Protein 4YGB (pdb70)

Secondary structure (DSSP, 8-state):
--EEE-GGG-EESSS-S-TTS-BTTEEEEET-EE-SS-EEEE-SSTT-EEEEEESSPB--SSEEEEEEEEEE-SSSS---EEEEEEE---EEEEEEE----EEEEEE--EEEEEE---BS-SS-EEEEEEEETTEEEEEEE-SS---TT--EEEEEESS----SSBEEEEEEE--SS--EEEEEEEEEEEE-/-HHHHHHHHHTT-TT-SSEEEHHHHHHHH----HHHHHHHHHHHHHHH-TT-SSEEEHHHHH-/--EEE-GGG-EESSS-S-TTS-BTTEEEEET-EE-SS-EEEE-SSTT-EEEEEESSPB--SSEEEEEEEEEE-SSSS---EEEEEEE---EEEEEEE----EEEEEE--EEEEEE---BS-SS-EEEEEEEETTEEEEEEE-SS---TT--EEEEEESS----SSBEEEEEEE--SS--EEEEEEEEEEEE-/-HHHHHHHHHTT-TT-SSEEEHHHHHHHH----HHHHHHHHHHHHHHH-TT-SSEEEHHHHH-

GO terms:
  GO:1903748 negative regulation of protein localization to mitochondrion (P, HMP)
  GO:0007030 Golgi organization (P, IMP)
  GO:0005515 protein binding (F, IPI)
  GO:0005537 D-mannose binding (F, TAS)
  GO:0000139 Golgi membrane (C, TAS)
  GO:0005789 endoplasmic reticulum membrane (C, TAS)
  GO:0016020 membrane (C, TAS)
  GO:0006457 protein folding (P, TAS)
  GO:0006888 endoplasmic reticulum to Golgi vesicle-mediated transport (P, TAS)
  GO:0007596 blood coagulation (P, TAS)
  GO:0033116 endoplasmic reticulum-Golgi intermediate compartment membrane (C, TAS)
  GO:0012507 ER to Golgi transport vesicle membrane (C, TAS)
  GO:0031012 extracellular matrix (C, HDA)
  GO:0005783 endoplasmic reticulum (C, IDA)
  GO:0046872 metal ion binding (F, EXP)
  GO:0033116 endoplasmic reticulum-Golgi intermediate compartment membrane (C, IDA)
  GO:0005793 endoplasmic reticulum-Golgi intermediate compartment (C, IDA)
  GO:0070062 extracellular exosome (C, HDA)
  GO:0016020 membrane (C, HDA)

Sequence (510 aa):
PHRRFEYKYSFKGPHLVQSDGTVPFWAHAGNAIPSSDQIRVAPSLKSQRGSVWTKTKAAFENWEVEVTFRRVTGRGRIGADGLAIWYAEWNGVGIFFDSFNPAIVIIGNQALASCQRDFRNKPYPVRAKITYYQNTLTVMINNGFTPDKNDYEFCAKVENMIIPAQGHFGISAATGGLADDHDVLSFLTFQLTPQELQLHYFKMHDYDGNNLLDGLELSTAITLMSEDELINIIDGVLRDDDKNNDGYIDYAEFAKPHRRFEYKYSFKGPHLVQSDGTVPFWAHAGNAIPSSDQIRVAPSLKSQRGSVWTKTKAAFENWEVEVTFRRVTGRGRIGADGLAIWYAEWNGVGIFFDSFNPAIVIIGNQALASCQRDFRNKPYPVRAKITYYQNTLTVMINNGFTPDKNDYEFCAKVENMIIPAQGHFGISAATGGLADDHDVLSFLTFQLTPQELQLHYFKMHDYDGNNLLDGLELSTAITLMSEDELINIIDGVLRDDDKNNDGYIDYAEFAK

InterPro domains:
  IPR005052 Legume-like lectin [PF03388] (45-268)
  IPR005052 Legume-like lectin [PS51328] (44-267)
  IPR013320 Concanavalin A-like lectin/glucanase domain superfamily [SSF49899] (42-269)
  IPR051136 Intracellular Lectin and Glycoprotein Transporter [PTHR12223] (19-504)

B-factor: mean 30.55, std 10.32, range [17.43, 80.83]

Nearest PDB structures (foldseek):
  4ygb-assembly2_C  TM=1.005E+00  e=4.522E-43  Homo sapiens
  3wht-assembly1_A  TM=9.882E-01  e=3.135E-38  Homo sapiens
  4yge-assembly3_E  TM=9.952E-01  e=5.087E-37  Homo sapiens
  4ygc-assembly1_A  TM=9.920E-01  e=4.560E-37  Homo sapiens
  1gv9-assembly1_A  TM=9.800E-01  e=1.517E-36  Rattus norvegicus

Solvent-accessible surface area: 23705 Å² total; per-residue (Å²): 95,83,94,52,5,14,10,51,19,0,5,32,23,62,97,3,41,45,98,81,33,45,0,14,3,2,24,63,40,67,59,9,82,25,45,59,81,44,0,84,0,0,15,55,108,148,86,21,191,6,24,0,76,0,107,59,95,0,68,21,151,15,5,17,1,21,0,15,0,78,2,65,18,254,28,229,60,1,4,57,7,5,7,3,50,3,12,114,145,68,4,0,0,3,64,2,57,5,133,109,27,18,1,22,1,38,15,98,140,53,41,4,23,2,56,29,62,1,11,67,34,79,87,34,2,30,0,55,0,23,11,70,131,65,31,0,27,0,40,1,7,30,0,130,48,98,75,136,111,64,38,56,6,2,3,47,20,48,107,16,140,21,21,84,100,0,36,2,0,1,34,7,32,9,22,60,75,26,2,27,0,7,0,44,14,0,29,0,6,51,11,110,130,144,143,104,67,85,100,120,2,77,80,42,10,79,78,42,61,86,48,6,2,0,17,5,19,9,35,45,49,103,166,67,65,38,112,88,2,35,102,59,0,31,20,45,14,177,99,13,15,148,82,83,28,1,38,3,45,72,81,17,61,31,163,95,85,95,52,5,13,10,54,22,0,5,32,24,62,98,4,41,46,98,83,36,44,0,14,5,2,23,63,40,67,58,10,84,24,43,59,81,32,0,83,0,0,15,56,106,148,88,20,193,6,24,0,76,0,101,52,98,0,68,23,150,16,4,16,1,22,0,14,0,97,2,65,16,254,32,207,72,1,4,56,7,6,7,4,52,4,12,115,146,68,4,0,0,2,63,2,55,6,136,107,26,18,1,23,0,38,14,96,143,52,40,5,23,2,53,37,63,1,11,68,44,90,89,35,2,32,0,55,1,23,11,70,130,74,30,0,26,0,40,0,7,19,0,129,48,102,74,140,110,59,38,61,7,1,4,47,16,43,115,17,160,22,20,84,100,0,36,2,0,0,36,6,32,9,23,59,84,26,2,27,0,6,0,34,14,0,28,0,6,50,10,110,122,138,143,108,69,88,98,122,2,76,81,43,9,78,77,42,61,87,48,7,1,0,17,5,20,10,35,45,48,105,167,67,66,38,114,89,2,30,100,60,0,34,20,43,13,180,99,15,15,152,84,82,28,1,38,3,43,74,80,19,56,33,168

Foldseek 3Di:
DDKDWDVLQKAAAQQQADPVQHGHQKDKDWQWGDDHQWIQQFAFDAWTKMKMKGPFKDQFPKKKKKWWKAWEDPDPAFDAFKWKWWVLVFGWIFTQGGNVSKTFIDGCDTDFIARADQHPAQAIKMWMWIQDQQKTFIWIDSRPDPPSPDTDGIDMDHNHDGDSITMIMMMGTGHRGGIGIIIRMMIMIHDD/DVVVLVCVQCVLVVVPPQWAALVSVLVVVPVDDPVVSVVVSVVLCVQFVPVNPRIHHSVSSVD/DDKDWDVLQKAAAQQQADPVQHGHQKDKDWQWHDDHQWIQQFAFDAWTKMKMKGPFKDQFPKKKKKWWKAWEDPDPAFDAFKWKWWVLVFGWIFTQGGNVSKTFIDGCDTDFIFRADQHPAQAIKMWMWIQDQQKTFIWIDSRPDPPSPDTDGIDMDHNHDGDSITMIMMMGTGHRGGIGIIIRMMIMIHDD/DVVVLVCVQCVLVVVPPQWAALVSVLVVVPVDDPVVSVVVSVVLCVQFVPVNPRIHHSVSSVD

Organism: Homo sapiens (NCBI:txid9606)

CATH classification: 2.60.120.200

Radius of gyration: 28.66 Å; Cα contacts (8 Å, |Δi|>4): 1366; chains: 4; bounding box: 59×86×58 Å

Structure (mmCIF, N/CA/C/O backbone):
data_4YGB
#
_entry.id   4YGB
#
_cell.length_a   57.924
_cell.length_b   116.930
_cell.length_c   58.065
_cell.angle_alpha   90.00
_cell.angle_beta   120.13
_cell.angle_gamma   90.00
#
_symmetry.space_group_name_H-M   'P 1 21 1'
#
loop_
_entity.id
_entity.type
_entity.pdbx_description
1 polymer 'Protein ERGIC-53'
2 polymer 'Multiple coagulation factor deficiency protein 2'
3 non-polymer GLYCEROL
4 non-polymer 'CALCIUM ION'
5 water water
#
loop_
_atom_site.group_PDB
_atom_site.id
_atom_site.type_symbol
_atom_site.label_atom_id
_atom_site.label_alt_id
_atom_site.label_comp_id
_atom_site.label_asym_id
_atom_site.label_entity_id
_atom_site.label_seq_id
_atom_site.pdbx_PDB_ins_code
_atom_site.Cartn_x
_atom_site.Cartn_y
_atom_site.Cartn_z
_atom_site.occupancy
_atom_site.B_iso_or_equiv
_atom_site.auth_seq_id
_atom_site.auth_comp_id
_atom_site.auth_asym_id
_atom_site.auth_atom_id
_atom_site.pdbx_PDB_model_num
ATOM 1 N N . PRO A 1 19 ? 18.127 -11.040 32.831 1.00 53.31 42 PRO A N 1
ATOM 2 C CA . PRO A 1 19 ? 19.009 -10.630 31.730 1.00 51.74 42 PRO A CA 1
ATOM 3 C C . PRO A 1 19 ? 19.272 -9.116 31.689 1.00 47.42 42 PRO A C 1
ATOM 4 O O . PRO A 1 19 ? 18.552 -8.347 32.316 1.00 55.84 42 PRO A O 1
ATOM 8 N N . HIS A 1 20 ? 20.317 -8.730 30.962 1.00 49.08 43 HIS A N 1
ATOM 9 C CA . HIS A 1 20 ? 20.607 -7.341 30.567 1.00 47.93 43 HIS A CA 1
ATOM 10 C C . HIS A 1 20 ? 19.414 -6.801 29.752 1.00 44.10 43 HIS A C 1
ATOM 11 O O . HIS A 1 20 ? 18.980 -7.464 28.809 1.00 38.36 43 HIS A O 1
ATOM 18 N N . ARG A 1 21 ? 18.877 -5.635 30.140 1.00 41.88 44 ARG A N 1
ATOM 19 C CA . ARG A 1 21 ? 17.919 -4.872 29.306 1.00 37.14 44 ARG A CA 1
ATOM 20 C C . ARG A 1 21 ? 18.634 -3.695 28.612 1.00 32.48 44 ARG A C 1
ATOM 21 O O . ARG A 1 21 ? 19.387 -2.966 29.257 1.00 32.35 44 ARG A O 1
ATOM 29 N N . ARG A 1 22 ? 18.373 -3.520 27.316 1.00 26.67 45 ARG A N 1
ATOM 30 C CA . ARG A 1 22 ? 18.821 -2.339 26.568 1.00 25.36 45 ARG A CA 1
ATOM 31 C C . ARG A 1 22 ? 17.554 -1.650 26.045 1.00 22.62 45 ARG A C 1
ATOM 32 O O . ARG A 1 22 ? 16.789 -2.248 25.288 1.00 23.41 45 ARG A O 1
ATOM 40 N N . PHE A 1 23 ? 17.378 -0.383 26.396 1.00 22.92 46 PHE A N 1
ATOM 41 C CA . PHE A 1 23 ? 16.300 0.386 25.800 1.00 22.09 46 PHE A CA 1
ATOM 42 C C . PHE A 1 23 ? 16.536 0.571 24.310 1.00 23.62 46 PHE A C 1
ATOM 43 O O . PHE A 1 23 ? 17.679 0.844 23.889 1.00 23.15 46 PHE A O 1
ATOM 51 N N . GLU A 1 24 ? 15.490 0.401 23.517 1.00 21.30 47 GLU A N 1
ATOM 52 C CA . GLU A 1 24 ? 15.568 0.432 22.056 1.00 21.31 47 GLU A CA 1
ATOM 53 C C . GLU A 1 24 ? 14.716 1.590 21.553 1.00 23.15 47 GLU A C 1
ATOM 54 O O . GLU A 1 24 ? 13.492 1.478 21.324 1.00 21.53 47 GLU A O 1
ATOM 60 N N . TYR A 1 25 ? 15.349 2.734 21.341 1.00 22.47 48 TYR A N 1
ATOM 61 C CA . TYR A 1 25 ? 14.568 3.924 20.985 1.00 21.85 48 TYR A CA 1
ATOM 62 C C . TYR A 1 25 ? 13.820 3.833 19.665 1.00 21.97 48 TYR A C 1
ATOM 63 O O . TYR A 1 25 ? 12.747 4.428 19.507 1.00 21.74 48 TYR A O 1
ATOM 72 N N . LYS A 1 26 ? 14.358 3.075 18.710 1.00 21.21 49 LYS A N 1
ATOM 73 C CA . LYS A 1 26 ? 13.780 3.035 17.372 1.00 23.58 49 LYS A CA 1
ATOM 74 C C . LYS A 1 26 ? 12.469 2.287 17.329 1.00 23.71 49 LYS A C 1
ATOM 75 O O . LYS A 1 26 ? 11.765 2.348 16.344 1.00 25.70 49 LYS A O 1
ATOM 81 N N . TYR A 1 27 ? 12.175 1.564 18.404 1.00 22.77 50 TYR A N 1
ATOM 82 C CA . TYR A 1 27 ? 10.956 0.789 18.501 1.00 23.22 50 TYR A CA 1
ATOM 83 C C . TYR A 1 27 ? 10.049 1.304 19.624 1.00 22.43 50 TYR A C 1
ATOM 84 O O . TYR A 1 27 ? 9.288 0.529 20.217 1.00 22.74 50 TYR A O 1
ATOM 93 N N . SER A 1 28 ? 10.099 2.612 19.894 1.00 19.74 51 SER A N 1
ATOM 94 C CA . SER A 1 28 ? 9.469 3.144 21.115 1.00 19.80 51 SER A CA 1
ATOM 95 C C . SER A 1 28 ? 8.890 4.535 20.824 1.00 20.52 51 SER A C 1
ATOM 96 O O . SER A 1 28 ? 9.311 5.191 19.889 1.00 20.26 51 SER A O 1
ATOM 99 N N . PHE A 1 29 ? 7.908 4.955 21.612 1.00 20.24 52 PHE A N 1
ATOM 100 C CA . PHE A 1 29 ? 7.383 6.318 21.598 1.00 20.68 52 PHE A CA 1
ATOM 101 C C . PHE A 1 29 ? 6.837 6.684 22.970 1.00 20.33 52 PHE A C 1
ATOM 102 O O . PHE A 1 29 ? 6.473 5.818 23.765 1.00 19.67 52 PHE A O 1
ATOM 110 N N . LYS A 1 30 ? 6.781 7.985 23.245 1.00 19.64 53 LYS A N 1
ATOM 111 C CA . LYS A 1 30 ? 6.262 8.480 24.488 1.00 20.15 53 LYS A CA 1
ATOM 112 C C . LYS A 1 30 ? 6.155 10.000 24.421 1.00 20.42 53 LYS A C 1
ATOM 113 O O . LYS A 1 30 ? 6.754 10.607 23.541 1.00 21.14 53 LYS A O 1
ATOM 119 N N . GLY A 1 31 ? 5.418 10.581 25.362 1.00 20.54 54 GLY A N 1
ATOM 120 C CA . GLY A 1 31 ? 5.429 12.024 25.570 1.00 20.69 54 GLY A CA 1
ATOM 121 C C . GLY A 1 31 ? 6.649 12.516 26.330 1.00 20.67 54 GLY A C 1
ATOM 122 O O . GLY A 1 31 ? 7.520 11.705 26.698 1.00 21.53 54 GLY A O 1
ATOM 123 N N . PRO A 1 32 ? 6.730 13.821 26.565 1.00 21.48 55 PRO A N 1
ATOM 124 C CA . PRO A 1 32 ? 5.686 14.828 26.317 1.00 21.73 55 PRO A CA 1
ATOM 125 C C . PRO A 1 32 ? 5.821 15.541 24.968 1.00 23.63 55 PRO A C 1
ATOM 126 O O . PRO A 1 32 ? 5.099 16.542 24.743 1.00 23.90 55 PRO A O 1
ATOM 130 N N . HIS A 1 33 ? 6.675 15.045 24.089 1.00 23.39 56 HIS A N 1
ATOM 131 C CA . HIS A 1 33 ? 6.835 15.594 22.750 1.00 25.36 56 HIS A CA 1
ATOM 132 C C . HIS A 1 33 ? 6.730 14.491 21.703 1.00 25.58 56 HIS A C 1
ATO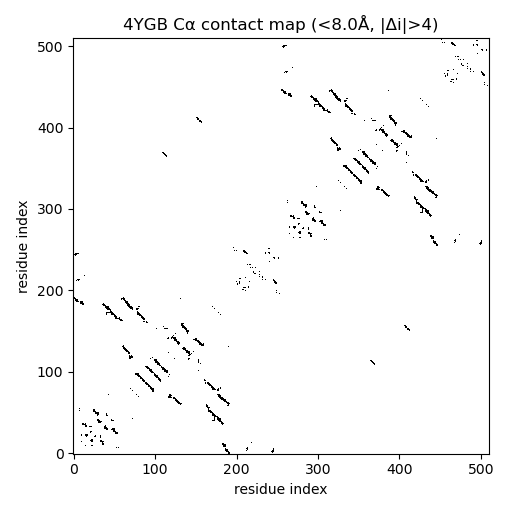M 133 O O . HIS A 1 33 ? 7.613 14.291 20.861 1.00 24.23 56 HIS A O 1
ATOM 140 N N . LEU A 1 34 ? 5.641 13.728 21.798 1.00 23.55 57 LEU A N 1
ATOM 141 C CA . LEU A 1 34 ? 5.496 12.476 21.087 1.00 23.51 57 LEU A CA 1
ATOM 142 C C . LEU A 1 34 ? 5.484 12.665 19.582 1.00 25.96 57 LEU A C 1
ATOM 143 O O . LEU A 1 34 ? 6.114 11.849 18.870 1.00 27.52 57 LEU A O 1
ATOM 148 N N . VAL A 1 35 ? 4.766 13.702 19.120 1.00 24.77 58 VAL A N 1
ATOM 149 C CA . VAL A 1 35 ? 4.494 13.956 17.685 1.00 27.43 58 VAL A CA 1
ATOM 150 C C . VAL A 1 35 ? 5.361 15.136 17.214 1.00 28.78 58 VAL A C 1
ATOM 151 O O . VAL A 1 35 ? 5.546 16.118 17.935 1.00 30.44 58 VAL A O 1
ATOM 155 N N . GLN A 1 36 ? 5.904 15.003 16.012 1.00 28.82 59 GLN A N 1
ATOM 156 C CA . GLN A 1 36 ? 6.688 16.073 15.375 1.00 30.31 59 GLN A CA 1
ATOM 157 C C . GLN A 1 36 ? 5.776 17.133 14.764 1.00 32.89 59 GLN A C 1
ATOM 158 O O . GLN A 1 36 ? 4.541 16.987 14.694 1.00 33.04 59 GLN A O 1
ATOM 164 N N . SER A 1 37 ? 6.389 18.213 14.278 1.00 37.76 60 SER A N 1
ATOM 165 C CA . SER A 1 37 ? 5.613 19.355 13.774 1.00 39.10 60 SER A CA 1
ATOM 166 C C . SER A 1 37 ? 4.788 19.008 12.544 1.00 38.28 60 SER A C 1
ATOM 167 O O . SER A 1 37 ? 3.777 19.651 12.292 1.00 42.86 60 SER A O 1
ATOM 170 N N . ASP A 1 38 ? 5.193 17.983 11.806 1.00 36.76 61 ASP A N 1
ATOM 171 C CA . ASP A 1 38 ? 4.469 17.546 10.624 1.00 39.23 61 ASP A CA 1
ATOM 172 C C . ASP A 1 38 ? 3.405 16.502 10.900 1.00 38.85 61 ASP A C 1
ATOM 173 O O . ASP A 1 38 ? 2.858 15.928 9.962 1.00 40.63 61 ASP A O 1
ATOM 178 N N . GLY A 1 39 ? 3.144 16.236 12.173 1.00 35.15 62 GLY A N 1
ATOM 179 C CA . GLY A 1 39 ? 2.071 15.326 12.546 1.00 35.67 62 GLY A CA 1
ATOM 180 C C . GLY A 1 39 ? 2.475 13.875 12.611 1.00 34.46 62 GLY A C 1
ATOM 181 O O . GLY A 1 39 ? 1.608 12.995 12.763 1.00 35.68 62 GLY A O 1
ATOM 182 N N . THR A 1 40 ? 3.774 13.589 12.510 1.00 31.18 63 THR A N 1
ATOM 183 C CA . THR A 1 40 ? 4.224 12.212 12.482 1.00 31.02 63 THR A CA 1
ATOM 184 C C . THR A 1 40 ? 4.915 11.863 13.794 1.00 27.11 63 THR A C 1
ATOM 185 O O . THR A 1 40 ? 5.403 12.736 14.478 1.00 26.02 63 THR A O 1
ATOM 189 N N . VAL A 1 41 ? 4.921 10.569 14.102 1.00 24.28 64 VAL A N 1
ATOM 190 C CA . VAL A 1 41 ? 5.596 10.005 15.241 1.00 23.73 64 VAL A CA 1
ATOM 191 C C . VAL A 1 41 ? 6.932 9.485 14.764 1.00 23.99 64 VAL A C 1
ATOM 192 O O . VAL A 1 41 ? 6.978 8.637 13.868 1.00 23.77 64 VAL A O 1
ATOM 196 N N . PRO A 1 42 ? 8.041 9.956 15.375 1.00 23.93 65 PRO A N 1
ATOM 197 C CA . PRO A 1 42 ? 9.327 9.505 14.851 1.00 25.81 65 PRO A CA 1
ATOM 198 C C . PRO A 1 42 ? 9.442 7.989 14.944 1.00 24.18 65 PRO A C 1
ATOM 199 O O . PRO A 1 42 ? 9.084 7.415 15.976 1.00 22.69 65 PRO A O 1
ATOM 203 N N . PHE A 1 43 ? 9.882 7.364 13.848 1.00 23.78 66 PHE A N 1
ATOM 204 C CA . PHE A 1 43 ? 10.201 5.939 13.746 1.00 24.22 66 PHE A CA 1
ATOM 205 C C . PHE A 1 43 ? 8.988 5.021 13.610 1.00 23.63 66 PHE A C 1
ATOM 206 O O . PHE A 1 43 ? 9.175 3.795 13.447 1.00 24.13 66 PHE A O 1
ATOM 214 N N . TRP A 1 44 ? 7.786 5.598 13.634 1.00 22.68 67 TRP A N 1
ATOM 215 C CA . TRP A 1 44 ? 6.544 4.833 13.562 1.00 23.77 67 TRP A CA 1
ATOM 216 C C . TRP A 1 44 ? 5.658 5.366 12.448 1.00 23.82 67 TRP A C 1
ATOM 217 O O . TRP A 1 44 ? 5.571 6.578 12.198 1.00 25.89 67 TRP A O 1
ATOM 228 N N . ALA A 1 45 ? 4.974 4.446 11.791 1.00 22.68 68 ALA A N 1
ATOM 229 C CA . ALA A 1 45 ? 3.907 4.767 10.849 1.00 24.51 68 ALA A CA 1
ATOM 230 C C . ALA A 1 45 ? 2.577 4.699 11.523 1.00 25.60 68 ALA A C 1
ATOM 231 O O . ALA A 1 45 ? 2.380 3.884 12.396 1.00 27.34 68 ALA A O 1
ATOM 233 N N . HIS A 1 46 ? 1.651 5.560 11.144 1.00 26.61 69 HIS A N 1
ATOM 234 C CA . HIS A 1 46 ? 0.274 5.416 11.620 1.00 26.62 69 HIS A CA 1
ATOM 235 C C . HIS A 1 46 ? -0.706 5.486 10.482 1.00 27.78 69 HIS A C 1
ATOM 236 O O . HIS A 1 46 ? -0.424 6.085 9.449 1.00 30.58 69 HIS A O 1
ATOM 243 N N . ALA A 1 47 ? -1.851 4.835 10.663 1.00 26.06 70 ALA A N 1
ATOM 244 C CA . ALA A 1 47 ? -2.829 4.667 9.586 1.00 26.77 70 ALA A CA 1
ATOM 245 C C . ALA A 1 47 ? -4.229 4.588 10.131 1.00 27.22 70 ALA A C 1
ATOM 246 O O . ALA A 1 47 ? -4.460 4.437 11.349 1.00 23.99 70 ALA A O 1
ATOM 248 N N . GLY A 1 48 ? -5.196 4.666 9.230 1.00 25.68 71 GLY A N 1
ATOM 249 C CA . GLY A 1 48 ? -6.583 4.679 9.653 1.00 24.55 71 GLY A CA 1
ATOM 250 C C . GLY A 1 48 ? -6.942 5.904 10.449 1.00 23.51 71 GLY A C 1
ATOM 251 O O . GLY A 1 48 ? -6.590 7.034 10.095 1.00 26.30 71 GLY A O 1
ATOM 252 N N . ASN A 1 49 ? -7.659 5.666 11.541 1.00 21.48 72 ASN A N 1
ATOM 253 C CA . ASN A 1 49 ? -8.210 6.711 12.357 1.00 22.66 72 ASN A CA 1
ATOM 254 C C . ASN A 1 49 ? -7.310 7.056 13.560 1.00 21.26 72 ASN A C 1
ATOM 255 O O . ASN A 1 49 ? -7.754 7.760 14.457 1.00 23.23 72 ASN A O 1
ATOM 260 N N . ALA A 1 50 ? -6.059 6.576 13.587 1.00 21.41 73 ALA A N 1
ATOM 261 C CA . ALA A 1 50 ? -5.160 6.902 14.690 1.00 21.59 73 ALA A CA 1
ATOM 262 C C . ALA A 1 50 ? -4.765 8.385 14.658 1.00 22.31 73 ALA A C 1
ATOM 263 O O . ALA A 1 50 ? -4.457 8.940 13.588 1.00 23.36 73 ALA A O 1
ATOM 265 N N . ILE A 1 51 ? -4.781 9.011 15.812 1.00 20.27 74 ILE A N 1
ATOM 266 C CA . ILE A 1 51 ? -4.502 10.447 15.932 1.00 20.32 74 ILE A CA 1
ATOM 267 C C . ILE A 1 51 ? -3.377 10.664 16.942 1.00 20.58 74 ILE A C 1
ATOM 268 O O . ILE A 1 51 ? -3.588 10.563 18.154 1.00 20.30 74 ILE A O 1
ATOM 273 N N . PRO A 1 52 ? -2.197 11.003 16.452 1.00 22.11 75 PRO A N 1
ATOM 274 C CA . PRO A 1 52 ? -1.111 11.349 17.390 1.00 23.41 75 PRO A CA 1
ATOM 275 C C . PRO A 1 52 ? -1.324 12.689 18.087 1.00 23.01 75 PRO A C 1
ATOM 276 O O . PRO A 1 52 ? -1.948 13.634 17.541 1.00 25.65 75 PRO A O 1
ATOM 280 N N . SER A 1 53 ? -0.811 12.799 19.308 1.00 21.62 76 SER A N 1
ATOM 281 C CA . SER A 1 53 ? -0.787 14.051 20.012 1.00 22.01 76 SER A CA 1
ATOM 282 C C . SER A 1 53 ? 0.495 14.094 20.852 1.00 20.59 76 SER A C 1
ATOM 283 O O . SER A 1 53 ? 1.256 13.121 20.836 1.00 22.80 76 SER A O 1
ATOM 286 N N . SER A 1 54 ? 0.734 15.201 21.535 1.00 21.02 77 SER A N 1
ATOM 287 C CA . SER A 1 54 ? 2.028 15.352 22.223 1.00 22.71 77 SER A CA 1
ATOM 288 C C . SER A 1 54 ? 2.230 14.382 23.362 1.00 21.74 77 SER A C 1
ATOM 289 O O . SER A 1 54 ? 3.389 14.063 23.695 1.00 21.78 77 SER A O 1
ATOM 292 N N . ASP A 1 55 ? 1.175 13.899 24.008 1.00 21.53 78 ASP A N 1
ATOM 293 C CA . ASP A 1 55 ? 1.330 13.040 25.167 1.00 22.58 78 ASP A CA 1
ATOM 294 C C . ASP A 1 55 ? 0.732 11.643 25.018 1.00 22.26 78 ASP A C 1
ATOM 295 O O . ASP A 1 55 ? 0.823 10.852 25.946 1.00 23.78 78 ASP A O 1
ATOM 300 N N . GLN A 1 56 ? 0.171 11.338 23.845 1.00 21.32 79 GLN A N 1
ATOM 301 C CA . GLN A 1 56 ? -0.443 10.037 23.594 1.00 19.29 79 GLN A CA 1
ATOM 302 C C . GLN A 1 56 ? -0.905 9.933 22.156 1.00 19.26 79 GLN A C 1
ATOM 303 O O . GLN A 1 56 ? -1.062 10.953 21.506 1.00 20.58 79 GLN A O 1
ATOM 309 N N . ILE A 1 57 ? -1.129 8.703 21.700 1.00 18.76 80 ILE A N 1
ATOM 310 C CA . ILE A 1 57 ? -1.737 8.444 20.395 1.00 19.28 80 ILE A CA 1
ATOM 311 C C . ILE A 1 57 ? -3.124 7.863 20.668 1.00 19.04 80 ILE A C 1
ATOM 312 O O . ILE A 1 57 ? -3.257 6.844 21.344 1.00 18.86 80 ILE A O 1
ATOM 317 N N . ARG A 1 58 ? -4.138 8.533 20.143 1.00 18.68 81 ARG A N 1
ATOM 318 C CA . ARG A 1 58 ? -5.499 7.992 20.180 1.00 18.89 81 ARG A CA 1
ATOM 319 C C . ARG A 1 58 ? -5.628 7.044 18.986 1.00 19.35 81 ARG A C 1
ATOM 320 O O . ARG A 1 58 ? -5.911 7.467 17.855 1.00 20.11 81 ARG A O 1
ATOM 328 N N . VAL A 1 59 ? -5.387 5.771 19.225 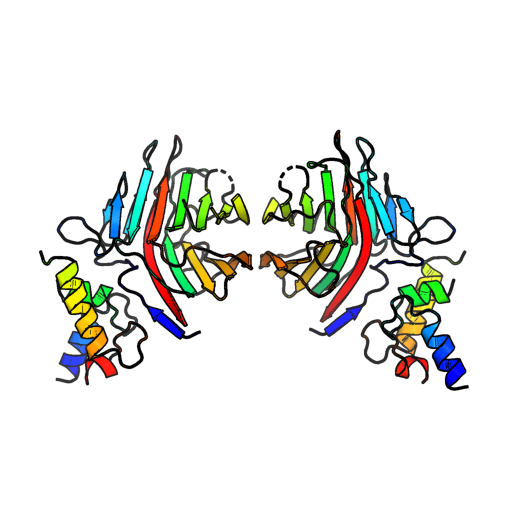1.00 17.65 82 VAL A N 1
ATOM 329 C CA . VAL A 1 59 ? -5.276 4.779 18.145 1.00 19.66 82 VAL A CA 1
ATOM 330 C C . VAL A 1 59 ? -6.646 4.583 17.488 1.00 19.29 82 VAL A C 1
ATOM 331 O O . VAL A 1 59 ? -6.716 4.406 16.295 1.00 21.72 82 VAL A O 1
ATOM 335 N N . ALA A 1 60 ? -7.714 4.613 18.272 1.00 19.45 83 ALA A N 1
ATOM 336 C CA . ALA A 1 60 ? -9.056 4.726 17.695 1.00 19.30 83 ALA A CA 1
ATOM 337 C C . ALA A 1 60 ? -9.855 5.581 18.628 1.00 19.88 83 ALA A C 1
ATOM 338 O O . ALA A 1 60 ? -9.931 5.266 19.828 1.00 21.01 83 ALA A O 1
ATOM 340 N N . PRO A 1 61 ? -10.519 6.636 18.093 1.00 19.31 84 PRO A N 1
ATOM 341 C CA . PRO A 1 61 ? -11.399 7.436 18.932 1.00 19.39 84 PRO 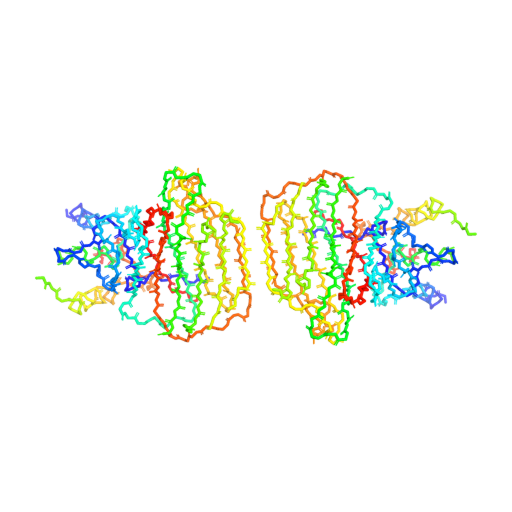A CA 1
ATOM 342 C C . PRO A 1 61 ? -12.829 6.878 19.098 1.00 20.45 84 PRO A C 1
ATOM 343 O O . PRO A 1 61 ? -13.212 5.969 18.378 1.00 19.70 84 PRO A O 1
ATOM 347 N N . SER A 1 62 ? -13.573 7.498 19.999 1.00 20.90 85 SER A N 1
ATOM 348 C CA . SER A 1 62 ? -14.926 7.093 20.371 1.00 19.62 85 SER A CA 1
ATOM 349 C C . SER A 1 62 ? -15.961 7.485 19.318 1.00 21.29 85 SER A C 1
ATOM 350 O O . SER A 1 62 ? -16.985 8.078 19.670 1.00 24.25 85 SER A O 1
ATOM 353 N N . LEU A 1 63 ? -15.672 7.133 18.087 1.00 20.50 86 LEU A N 1
ATOM 354 C CA . LEU A 1 63 ? -16.591 7.252 16.957 1.00 21.58 86 LEU A CA 1
ATOM 355 C C . LEU A 1 63 ? -17.000 5.877 16.475 1.00 23.45 86 LEU A C 1
ATOM 356 O O . LEU A 1 63 ? -16.334 4.884 16.737 1.00 21.59 86 LEU A O 1
ATOM 361 N N . LYS A 1 64 ? -18.093 5.795 15.712 1.00 22.81 87 LYS A N 1
ATOM 362 C CA . LYS A 1 64 ? -18.507 4.520 15.142 1.00 24.91 87 LYS A CA 1
ATOM 363 C C . LYS A 1 64 ? -17.546 3.973 14.118 1.00 23.41 87 LYS A C 1
ATOM 364 O O . LYS A 1 64 ? -16.966 4.725 13.320 1.00 23.97 87 LYS A O 1
ATOM 370 N N . SER A 1 65 ? -17.360 2.652 14.154 1.00 23.99 88 SER A N 1
ATOM 371 C CA . SER A 1 65 ? -16.716 1.932 13.070 1.00 24.03 88 SER A CA 1
ATOM 372 C C . SER A 1 65 ? -15.329 2.461 12.717 1.00 24.32 88 SER A C 1
ATOM 373 O O . SER A 1 65 ? -15.017 2.680 11.577 1.00 25.42 88 SER A O 1
ATOM 376 N N . GLN A 1 66 ? -14.515 2.693 13.744 1.00 22.75 89 GLN A N 1
ATOM 377 C CA . GLN A 1 66 ? -13.145 3.123 13.562 1.00 22.34 89 GLN A CA 1
ATOM 378 C C . GLN A 1 66 ? -12.139 1.981 13.525 1.00 22.32 89 GLN A C 1
ATOM 379 O O . GLN A 1 66 ? -12.338 0.949 14.135 1.00 22.76 89 GLN A O 1
ATOM 385 N N . ARG A 1 67 ? -11.039 2.230 12.833 1.00 22.64 90 ARG A N 1
ATOM 386 C CA . ARG A 1 67 ? -9.883 1.314 12.831 1.00 23.74 90 ARG A CA 1
ATOM 387 C C . ARG A 1 67 ? -8.665 2.186 12.760 1.00 23.57 90 ARG A C 1
ATOM 388 O O . ARG A 1 67 ? -8.604 3.080 11.917 1.00 23.17 90 ARG A O 1
ATOM 396 N N . GLY A 1 68 ? -7.680 1.934 13.611 1.00 22.80 91 GLY A N 1
ATOM 397 C CA . GLY A 1 68 ? -6.420 2.661 13.538 1.00 20.98 91 GLY A CA 1
ATOM 398 C C . GLY A 1 68 ? -5.286 1.764 13.978 1.00 21.10 91 GLY A C 1
ATOM 399 O O . GLY A 1 68 ? -5.489 0.759 14.672 1.00 21.59 91 GLY A O 1
ATOM 400 N N . SER A 1 69 ? -4.096 2.089 13.497 1.00 21.69 92 SER A N 1
ATOM 401 C CA . SER A 1 69 ? -2.903 1.311 13.809 1.00 22.58 92 SER A CA 1
ATOM 402 C C . SER A 1 69 ? -1.689 2.208 13.815 1.00 22.37 92 SER A C 1
ATOM 403 O O . SER A 1 69 ? -1.649 3.245 13.114 1.00 23.04 92 SER A O 1
ATOM 406 N N . VAL A 1 70 ? -0.698 1.796 14.603 1.00 22.12 93 VAL A N 1
ATOM 407 C CA . VAL A 1 70 ? 0.611 2.436 14.584 1.00 22.81 93 VAL A CA 1
ATOM 408 C C . VAL A 1 70 ? 1.628 1.328 14.659 1.00 23.17 93 VAL A C 1
ATOM 409 O O . VAL A 1 70 ? 1.473 0.385 15.456 1.00 22.97 93 VAL A O 1
ATOM 413 N N . TRP A 1 71 ? 2.679 1.397 13.827 1.00 21.64 94 TRP A N 1
ATOM 414 C CA . TRP A 1 71 ? 3.659 0.331 13.863 1.00 22.87 94 TRP A CA 1
ATOM 415 C C . TRP A 1 71 ? 5.050 0.848 13.527 1.00 23.32 94 TRP A C 1
ATOM 416 O O . TRP A 1 71 ? 5.189 1.909 12.924 1.00 24.09 94 TRP A O 1
ATOM 427 N N . THR A 1 72 ? 6.057 0.092 13.958 1.00 20.82 95 THR A N 1
ATOM 428 C CA . THR A 1 72 ? 7.440 0.524 13.765 1.00 22.13 95 THR A CA 1
ATOM 429 C C . THR A 1 72 ? 7.774 0.483 12.271 1.00 22.70 95 THR A C 1
ATOM 430 O O . THR A 1 72 ? 7.442 -0.471 11.584 1.00 24.53 95 THR A O 1
ATOM 434 N N . LYS A 1 73 ? 8.461 1.514 11.788 1.00 24.17 96 LYS A N 1
ATOM 435 C CA . LYS A 1 73 ? 8.879 1.499 10.401 1.00 27.26 96 LYS A CA 1
ATOM 436 C C . LYS A 1 73 ? 9.959 0.462 10.152 1.00 31.12 96 LYS A C 1
ATOM 437 O O . LYS A 1 73 ? 10.003 -0.111 9.058 1.00 33.80 96 LYS A O 1
ATOM 443 N N . THR A 1 74 ? 10.819 0.238 11.141 1.00 31.42 97 THR A N 1
ATOM 444 C CA . THR A 1 74 ? 11.880 -0.785 11.059 1.00 37.14 97 THR A CA 1
ATOM 445 C C . THR A 1 74 ? 11.401 -2.102 11.655 1.00 36.34 97 THR A C 1
ATOM 446 O O . THR A 1 74 ? 10.655 -2.108 12.643 1.00 30.68 97 THR A O 1
ATOM 450 N N . LYS A 1 75 ? 11.869 -3.220 11.108 1.00 34.85 98 LYS A N 1
ATOM 451 C CA . LYS A 1 75 ? 11.764 -4.498 11.810 1.00 36.32 98 LYS A CA 1
ATOM 452 C C . LYS A 1 75 ? 12.812 -4.619 12.902 1.00 33.11 98 LYS A C 1
ATOM 453 O O . LYS A 1 75 ? 13.931 -4.106 12.780 1.00 36.99 98 LYS A O 1
ATOM 459 N N . ALA A 1 76 ? 12.429 -5.245 14.011 1.00 30.75 99 ALA A N 1
ATOM 460 C CA . ALA A 1 76 ? 13.370 -5.573 15.068 1.00 32.21 99 ALA A CA 1
ATOM 461 C C . ALA A 1 76 ? 13.808 -7.003 14.874 1.00 35.12 99 ALA A C 1
ATOM 462 O O . ALA A 1 76 ? 12.999 -7.863 14.488 1.00 36.04 99 ALA A O 1
ATOM 464 N N . ALA A 1 77 ? 15.071 -7.265 15.170 1.00 35.27 100 ALA A N 1
ATOM 465 C CA . ALA A 1 77 ? 15.573 -8.627 15.184 1.00 37.02 100 ALA A CA 1
ATOM 466 C C . ALA A 1 77 ? 16.199 -8.900 16.531 1.00 36.09 100 ALA A C 1
ATOM 467 O O . ALA A 1 77 ? 17.423 -8.982 16.668 1.00 41.50 100 ALA A O 1
ATOM 469 N N . PHE A 1 78 ? 15.344 -9.019 17.545 1.00 31.89 101 PHE A N 1
ATOM 470 C CA . PHE A 1 78 ? 15.777 -9.342 18.893 1.00 33.37 101 PHE A CA 1
ATOM 471 C C . PHE A 1 78 ? 15.393 -10.768 19.199 1.00 34.93 101 PHE A C 1
ATOM 472 O O . PHE A 1 78 ? 14.223 -11.115 19.099 1.00 35.87 101 PHE A O 1
ATOM 480 N N . GLU A 1 79 ? 16.347 -11.576 19.635 1.00 33.19 102 GLU A N 1
ATOM 481 C CA . GLU A 1 79 ? 16.029 -12.917 20.149 1.00 35.86 102 GLU A CA 1
ATOM 482 C C . GLU A 1 79 ? 15.062 -12.904 21.348 1.00 34.06 102 GLU A C 1
ATOM 483 O O . GLU A 1 79 ? 14.157 -13.747 21.433 1.00 32.44 102 GLU A O 1
ATOM 489 N N . ASN A 1 80 ? 15.291 -11.974 22.273 1.00 29.61 103 ASN A N 1
ATOM 490 C CA . ASN A 1 80 ? 14.445 -11.783 23.449 1.00 25.88 103 ASN A CA 1
ATOM 491 C C . ASN A 1 80 ? 14.161 -10.298 23.609 1.00 25.62 103 ASN A C 1
ATOM 492 O O . ASN A 1 80 ? 15.023 -9.463 23.302 1.00 26.37 103 ASN A O 1
ATOM 497 N N . TRP A 1 81 ? 12.996 -9.968 24.164 1.00 23.39 104 TRP A N 1
ATOM 498 C CA . TRP A 1 81 ? 12.567 -8.550 24.208 1.00 23.03 104 TRP A CA 1
ATOM 499 C C . TRP A 1 81 ? 11.476 -8.367 25.242 1.00 23.20 104 TRP A C 1
ATOM 500 O O . TRP A 1 81 ? 10.907 -9.334 25.739 1.00 23.49 104 TRP A O 1
ATOM 511 N N . GLU A 1 82 ? 11.246 -7.117 25.640 1.00 20.98 105 GLU A N 1
ATOM 512 C CA . GLU A 1 82 ? 10.187 -6.798 26.584 1.00 22.06 105 GLU A CA 1
ATOM 513 C C . GLU A 1 82 ? 9.632 -5.489 26.162 1.00 23.36 105 GLU A C 1
ATOM 514 O O . GLU A 1 82 ? 10.389 -4.566 25.842 1.00 23.35 105 GLU A O 1
ATOM 520 N N . VAL A 1 83 ? 8.311 -5.392 26.113 1.00 21.36 106 VAL A N 1
ATOM 521 C CA . VAL A 1 83 ? 7.674 -4.111 25.817 1.00 21.83 106 VAL A CA 1
ATOM 522 C C . VAL A 1 83 ? 6.798 -3.695 27.003 1.00 22.36 106 VAL A C 1
ATOM 523 O O . VAL A 1 83 ? 6.158 -4.530 27.638 1.00 21.26 106 VAL A O 1
ATOM 527 N N . GLU A 1 84 ? 6.809 -2.400 27.323 1.00 21.39 107 GLU A N 1
ATOM 528 C CA . GLU A 1 84 ? 5.936 -1.827 28.346 1.00 21.48 107 GLU A CA 1
ATOM 529 C C . GLU A 1 84 ? 5.047 -0.813 27.654 1.00 20.48 107 GLU A C 1
ATOM 530 O O . GLU A 1 84 ? 5.532 0.156 27.067 1.00 20.22 107 GLU A O 1
ATOM 536 N N . VAL A 1 85 ? 3.742 -1.055 27.709 1.00 19.82 108 VAL A N 1
ATOM 537 C CA . VAL A 1 85 ? 2.786 -0.224 27.007 1.00 19.56 108 VAL A CA 1
ATOM 538 C C . VAL A 1 85 ? 1.845 0.345 28.023 1.00 19.54 108 VAL A C 1
ATOM 539 O O . VAL A 1 85 ? 1.248 -0.403 28.811 1.00 20.50 108 VAL A O 1
ATOM 543 N N . THR A 1 86 ? 1.671 1.668 28.010 1.00 18.04 109 THR A N 1
ATOM 544 C CA . THR A 1 86 ? 0.803 2.371 28.947 1.00 18.41 109 THR A CA 1
ATOM 545 C C . THR A 1 86 ? -0.347 2.979 28.162 1.00 18.13 109 THR A C 1
ATOM 546 O O . THR A 1 86 ? -0.116 3.634 27.140 1.00 18.74 109 THR A O 1
ATOM 550 N N . PHE A 1 87 ? -1.571 2.677 28.600 1.00 18.09 110 PHE A N 1
ATOM 551 C CA . PHE A 1 87 ? -2.752 3.038 27.801 1.00 17.61 110 PHE A CA 1
ATOM 552 C C . PHE A 1 87 ? -3.969 3.309 28.647 1.00 19.07 110 PHE A C 1
ATOM 553 O O . PHE A 1 87 ? -4.006 3.015 29.832 1.00 19.34 110 PHE A O 1
ATOM 561 N N . ARG A 1 88 ? -4.968 3.942 28.021 1.00 19.30 111 ARG A N 1
ATOM 562 C CA A ARG A 1 88 ? -6.284 4.133 28.627 0.50 20.57 111 ARG A CA 1
ATOM 563 C CA B ARG A 1 88 ? -6.282 4.132 28.625 0.50 20.57 111 ARG A CA 1
ATOM 564 C C . ARG A 1 88 ? -7.333 3.714 27.622 1.00 21.19 111 ARG A C 1
ATOM 565 O O . ARG A 1 88 ? -7.202 3.988 26.416 1.00 21.43 111 ARG A O 1
ATOM 580 N N . VAL A 1 89 ? -8.369 3.047 28.093 1.00 18.91 112 VAL A N 1
ATOM 581 C CA . VAL A 1 89 ? -9.547 2.801 27.286 1.00 20.60 112 VAL A CA 1
ATOM 582 C C . VAL A 1 89 ? -10.722 3.421 28.035 1.00 19.91 112 VAL A C 1
ATOM 583 O O . VAL A 1 89 ? -11.012 2.998 29.148 1.00 21.88 112 VAL A O 1
ATOM 587 N N . THR A 1 90 ? -11.355 4.444 27.457 1.00 21.25 113 THR A N 1
ATOM 588 C CA . THR A 1 90 ? -12.315 5.269 28.192 1.00 22.14 113 THR A CA 1
ATOM 589 C C . THR A 1 90 ? -13.611 5.383 27.411 1.00 23.32 113 THR A C 1
ATOM 590 O O . THR A 1 90 ? -13.584 5.704 26.229 1.00 22.63 113 THR A O 1
ATOM 594 N N . GLY A 1 91 ? -14.736 5.186 28.070 1.00 23.70 114 GLY A N 1
ATOM 595 C CA . GLY A 1 91 ? -15.996 5.420 27.352 1.00 27.66 114 GLY A CA 1
ATOM 596 C C . GLY A 1 91 ? -17.143 5.600 28.289 1.00 32.37 114 GLY A C 1
ATOM 597 O O . GLY A 1 91 ? -17.054 5.244 29.464 1.00 30.44 114 GLY A O 1
ATOM 598 N N . ARG A 1 92 ? -18.225 6.161 27.747 1.00 39.53 115 ARG A N 1
ATOM 599 C CA . ARG A 1 92 ? -19.415 6.460 28.551 1.00 46.13 115 ARG A CA 1
ATOM 600 C C . ARG A 1 92 ? -20.062 5.196 29.095 1.00 46.82 115 ARG A C 1
ATOM 601 O O . ARG A 1 92 ? -20.581 5.203 30.212 1.00 56.45 115 ARG A O 1
ATOM 609 N N . GLY A 1 93 ? -20.028 4.111 28.333 1.00 45.26 116 GLY A N 1
ATOM 610 C CA . GLY A 1 93 ? -20.675 2.881 28.760 1.00 50.84 116 GLY A CA 1
ATOM 611 C C . GLY A 1 93 ? -19.993 2.205 29.947 1.00 52.62 116 GLY A C 1
ATOM 612 O O . GLY A 1 93 ? -18.762 2.257 30.090 1.00 46.41 116 GLY A O 1
ATOM 613 N N . ARG A 1 94 ? -20.796 1.540 30.786 1.00 52.24 117 ARG A N 1
ATOM 614 C CA . ARG A 1 94 ? -20.363 0.309 31.473 1.00 49.39 117 ARG A CA 1
ATOM 615 C C . ARG A 1 94 ? -19.857 -0.778 30.489 1.00 44.68 117 ARG A C 1
ATOM 616 O O . ARG A 1 94 ? -19.101 -1.660 30.861 1.00 44.12 117 ARG A O 1
ATOM 624 N N . ILE A 1 95 ? -20.331 -0.734 29.256 1.00 39.48 118 ILE A N 1
ATOM 625 C CA . ILE A 1 95 ? -19.881 -1.617 28.205 1.00 38.11 118 ILE A CA 1
ATOM 626 C C . ILE A 1 95 ? -19.254 -0.764 27.102 1.00 35.80 118 ILE A C 1
ATOM 627 O O . ILE A 1 95 ? -19.771 0.304 26.765 1.00 34.11 118 ILE A O 1
ATOM 632 N N . GLY A 1 96 ? -18.114 -1.199 26.567 1.00 30.05 119 GLY A N 1
ATOM 633 C CA . GLY A 1 96 ? -17.567 -0.556 25.380 1.00 28.67 119 GLY A CA 1
ATOM 634 C C . GLY A 1 96 ? -17.059 -1.517 24.344 1.00 26.75 119 GLY A C 1
ATOM 635 O O . GLY A 1 96 ? -17.205 -2.742 24.461 1.00 28.57 119 GLY A O 1
ATOM 636 N N . ALA A 1 97 ? -16.473 -0.954 23.296 1.00 24.98 120 ALA A N 1
ATOM 637 C CA . ALA A 1 97 ? -15.920 -1.736 22.217 1.00 23.12 120 ALA A CA 1
ATOM 638 C C . ALA A 1 97 ? -14.910 -0.918 21.394 1.00 22.34 120 ALA A C 1
ATOM 639 O O . ALA A 1 97 ? -14.906 0.322 21.469 1.00 22.35 120 ALA A O 1
ATOM 641 N N . ASP A 1 98 ? -14.077 -1.572 20.589 1.00 23.68 121 ASP A N 1
ATOM 642 C CA . ASP A 1 98 ? -13.865 -3.041 20.582 1.00 25.74 121 ASP A CA 1
ATOM 643 C C . ASP A 1 98 ? -12.646 -3.459 21.377 1.00 26.42 121 ASP A C 1
ATOM 644 O O . ASP A 1 98 ? -12.597 -4.580 21.917 1.00 25.87 121 ASP A O 1
ATOM 649 N N . GLY A 1 99 ? -11.659 -2.576 21.453 1.00 23.49 122 GLY A N 1
ATOM 650 C CA . GLY A 1 99 ? -10.459 -2.849 22.245 1.00 23.27 122 GLY A CA 1
ATOM 651 C C . GLY A 1 99 ? -9.223 -2.552 21.445 1.00 23.34 122 GLY A C 1
ATOM 652 O O . GLY A 1 99 ? -9.264 -1.910 20.382 1.00 21.00 122 GLY A O 1
ATOM 653 N N . LEU A 1 100 ? -8.086 -3.004 21.981 1.00 22.32 123 LEU A N 1
ATOM 654 C CA . LEU A 1 100 ? -6.846 -2.749 21.309 1.00 24.26 123 LEU A CA 1
ATOM 655 C C . LEU A 1 100 ? -5.989 -3.982 21.325 1.00 22.50 123 LEU A C 1
ATOM 656 O O . LEU A 1 100 ? -6.219 -4.900 22.129 1.00 23.46 123 LEU A O 1
ATOM 661 N N . ALA A 1 101 ? -5.010 -4.005 20.428 1.00 20.90 124 ALA A N 1
ATOM 662 C CA . ALA A 1 101 ? -4.088 -5.125 20.348 1.00 21.44 124 ALA A CA 1
ATOM 663 C C . ALA A 1 101 ? -2.667 -4.628 20.264 1.00 21.36 124 ALA A C 1
ATOM 664 O O . ALA A 1 101 ? -2.380 -3.657 19.574 1.00 21.57 124 ALA A O 1
ATOM 666 N N . ILE A 1 102 ? -1.788 -5.301 21.000 1.00 19.60 125 ILE A N 1
ATOM 667 C CA . ILE A 1 102 ? -0.362 -5.040 20.959 1.00 21.54 125 ILE A CA 1
ATOM 668 C C . ILE A 1 102 ? 0.224 -6.215 20.212 1.00 22.36 125 ILE A C 1
ATOM 669 O O . ILE A 1 102 ? -0.061 -7.375 20.575 1.00 25.37 125 ILE A O 1
ATOM 674 N N . TRP A 1 103 ? 1.070 -5.962 19.223 1.00 20.74 126 TRP A N 1
ATOM 675 C CA . TRP A 1 103 ? 1.534 -7.065 18.418 1.00 22.62 126 TRP A CA 1
ATOM 676 C C . TRP A 1 103 ? 2.988 -6.997 17.966 1.00 21.81 126 TRP A C 1
ATOM 677 O O . TRP A 1 103 ? 3.621 -5.932 18.004 1.00 21.33 126 TRP A O 1
ATOM 688 N N . TYR A 1 104 ? 3.491 -8.180 17.586 1.00 23.50 127 TYR A N 1
ATOM 689 C CA . TYR A 1 104 ? 4.799 -8.340 16.965 1.00 23.68 127 TYR A CA 1
ATOM 690 C C . TYR A 1 104 ? 4.562 -9.293 15.784 1.00 25.44 127 TYR A C 1
ATOM 691 O O . TYR A 1 104 ? 4.061 -10.411 15.983 1.00 25.30 127 TYR A O 1
ATOM 700 N N . ALA A 1 105 ? 4.855 -8.838 14.581 1.00 25.77 128 ALA A N 1
ATOM 701 C CA . ALA A 1 105 ? 4.468 -9.604 13.389 1.00 28.15 128 ALA A CA 1
ATOM 702 C C . ALA A 1 105 ? 5.347 -9.291 12.192 1.00 32.16 128 ALA A C 1
ATOM 703 O O . ALA A 1 105 ? 5.873 -8.192 12.060 1.00 31.81 128 ALA A O 1
ATOM 705 N N . GLU A 1 106 ? 5.498 -10.289 11.332 1.00 32.56 129 GLU A N 1
ATOM 706 C CA . GLU A 1 106 ? 6.440 -10.244 10.219 1.00 41.19 129 GLU A CA 1
ATOM 707 C C . GLU A 1 106 ? 5.890 -9.299 9.173 1.00 43.42 129 GLU A C 1
ATOM 708 O O . GLU A 1 106 ? 6.617 -8.428 8.693 1.00 58.93 129 GLU A O 1
ATOM 714 N N . TRP A 1 121 ? -1.689 -12.680 9.686 1.00 49.31 144 TRP A N 1
ATOM 715 C CA . TRP A 1 121 ? -0.398 -12.221 10.166 1.00 44.91 144 TRP A CA 1
ATOM 716 C C . TRP A 1 121 ? 0.484 -13.420 10.551 1.00 43.64 144 TRP A C 1
ATOM 717 O O . TRP A 1 121 ? -0.014 -14.528 10.765 1.00 43.74 144 TRP A O 1
ATOM 728 N N . ASN A 1 122 ? 1.792 -13.201 10.615 1.00 39.01 145 ASN A N 1
ATOM 729 C CA . ASN A 1 122 ? 2.696 -14.165 11.198 1.00 37.05 145 ASN A CA 1
ATOM 730 C C . ASN A 1 122 ? 3.340 -13.520 12.419 1.00 33.98 145 ASN A C 1
ATOM 731 O O . ASN A 1 122 ? 4.182 -12.631 12.296 1.00 31.31 145 ASN A O 1
ATOM 736 N N . GLY A 1 123 ? 2.915 -13.952 13.605 1.00 30.44 146 GLY A N 1
ATOM 737 C CA . GLY A 1 123 ? 3.490 -13.423 14.849 1.00 29.16 146 GLY A CA 1
ATOM 738 C C . GLY A 1 123 ? 2.550 -13.628 16.021 1.00 30.11 146 GLY A C 1
ATOM 739 O O . GLY A 1 123 ? 1.868 -14.651 16.104 1.00 30.84 146 GLY A O 1
ATOM 740 N N . VAL A 1 124 ? 2.528 -12.671 16.941 1.00 26.96 147 VAL A N 1
ATOM 741 C CA . VAL A 1 124 ? 1.740 -12.791 18.149 1.00 26.60 147 VAL A CA 1
ATOM 742 C C . VAL A 1 124 ? 1.053 -11.470 18.433 1.00 26.57 147 VAL A C 1
ATOM 743 O O . VAL A 1 124 ? 1.600 -10.393 18.141 1.00 24.90 147 VAL A O 1
ATOM 747 N N . GLY A 1 125 ? -0.178 -11.566 18.943 1.00 26.18 148 GLY A N 1
ATOM 748 C CA . GLY A 1 125 ? -0.887 -10.400 19.409 1.00 26.66 148 GLY A CA 1
ATOM 749 C C . GLY A 1 125 ? -1.414 -10.620 20.796 1.00 26.07 148 GLY A C 1
ATOM 750 O O . GLY A 1 125 ? -1.771 -11.759 21.165 1.00 27.10 148 GLY A O 1
ATOM 751 N N . ILE A 1 126 ? -1.506 -9.534 21.556 1.00 23.15 149 ILE A N 1
ATOM 752 C CA . ILE A 1 126 ? -2.073 -9.525 22.871 1.00 23.61 149 ILE A CA 1
ATOM 753 C C . ILE A 1 126 ? -3.281 -8.603 22.736 1.00 22.95 149 ILE A C 1
ATOM 754 O O . ILE A 1 126 ? -3.138 -7.392 22.484 1.00 21.83 149 ILE A O 1
ATOM 759 N N . PHE A 1 127 ? -4.452 -9.209 22.799 1.00 23.11 150 PHE A N 1
ATOM 760 C CA . PHE A 1 127 ? -5.718 -8.540 22.441 1.00 22.35 150 PHE A CA 1
ATOM 761 C C . PHE A 1 127 ? -6.475 -8.211 23.716 1.00 21.21 150 PHE A C 1
ATOM 762 O O . PHE A 1 127 ? -6.754 -9.074 24.567 1.00 21.31 150 PHE A O 1
ATOM 770 N N . PHE A 1 128 ? -6.783 -6.924 23.885 1.00 20.34 151 PHE A N 1
ATOM 771 C CA . PHE A 1 128 ? -7.532 -6.414 25.009 1.00 21.86 151 PHE A CA 1
ATOM 772 C C . PHE A 1 128 ? -8.950 -6.256 24.504 1.00 22.84 151 PHE A C 1
ATOM 773 O O . PHE A 1 128 ? -9.253 -5.299 23.774 1.00 21.68 151 PHE A O 1
ATOM 781 N N . ASP A 1 129 ? -9.780 -7.248 24.813 1.00 22.83 152 ASP A N 1
ATOM 782 C CA . ASP A 1 129 ? -11.079 -7.454 24.163 1.00 24.06 152 ASP A CA 1
ATOM 783 C C . ASP A 1 129 ? -12.166 -6.973 25.098 1.00 24.02 152 ASP A C 1
ATOM 784 O O . ASP A 1 129 ? -12.492 -7.615 26.092 1.00 23.61 152 ASP A O 1
ATOM 789 N N . SER A 1 130 ? -12.732 -5.808 24.770 1.00 24.33 153 SER A N 1
ATOM 790 C CA . SER A 1 130 ? -13.684 -5.138 25.618 1.00 25.97 153 SER A CA 1
ATOM 791 C C . SER A 1 130 ? -15.072 -5.757 25.613 1.00 27.11 153 SER A C 1
ATOM 792 O O . SER A 1 130 ? -15.761 -5.641 26.597 1.00 29.80 153 SER A O 1
ATOM 795 N N . PHE A 1 131 ? -15.469 -6.364 24.503 1.00 30.02 154 PHE A N 1
ATOM 796 C CA . PHE A 1 131 ? -16.894 -6.579 24.203 1.00 34.38 154 PHE A CA 1
ATOM 797 C C . PHE A 1 131 ? -17.104 -8.079 23.949 1.00 38.28 154 PHE A C 1
ATOM 798 O O . PHE A 1 131 ? -16.455 -8.632 23.049 1.00 41.58 154 PHE A O 1
ATOM 806 N N . ASN A 1 139 ? -15.565 -11.200 29.298 1.00 53.22 162 ASN A N 1
ATOM 807 C CA . ASN A 1 139 ? -15.027 -9.886 28.961 1.00 43.81 162 ASN A CA 1
ATOM 808 C C . ASN A 1 139 ? -15.232 -8.843 30.062 1.00 40.96 162 ASN A C 1
ATOM 809 O O . ASN A 1 139 ? -16.190 -8.945 30.842 1.00 54.36 162 ASN A O 1
ATOM 814 N N . PRO A 1 140 ? -14.397 -7.788 30.091 1.00 36.36 163 PRO A N 1
ATOM 815 C CA . PRO A 1 140 ? -13.248 -7.667 29.231 1.00 29.54 163 PRO A CA 1
ATOM 816 C C . PRO A 1 140 ? -12.242 -8.766 29.569 1.00 27.57 163 PRO A C 1
ATOM 817 O O . PRO A 1 140 ? -12.168 -9.196 30.726 1.00 27.10 163 PRO A O 1
ATOM 821 N N . ALA A 1 141 ? -11.533 -9.197 28.541 1.00 24.76 164 ALA A N 1
ATOM 822 C CA . ALA A 1 141 ? -10.490 -10.194 28.661 1.00 24.13 164 ALA A CA 1
ATOM 823 C C . ALA A 1 141 ? -9.270 -9.751 27.923 1.00 23.94 164 ALA A C 1
ATOM 824 O O . ALA A 1 141 ? -9.308 -8.874 27.041 1.00 22.68 164 ALA A O 1
ATOM 826 N N . ILE A 1 142 ? -8.155 -10.366 28.284 1.00 22.47 165 ILE A N 1
ATOM 827 C CA . ILE A 1 142 ? -6.899 -10.155 27.618 1.00 22.06 165 ILE A CA 1
ATOM 828 C C . ILE A 1 142 ? -6.429 -11.514 27.087 1.00 24.41 165 ILE A C 1
ATOM 829 O O . ILE A 1 142 ? -6.360 -12.467 27.836 1.00 25.04 165 ILE A O 1
ATOM 834 N N . VAL A 1 143 ? -6.146 -11.593 25.809 1.00 22.09 166 VAL A N 1
ATOM 835 C CA . VAL A 1 143 ? -6.000 -12.875 25.105 1.00 22.88 166 VAL A CA 1
ATOM 836 C C . VAL A 1 143 ? -4.682 -12.857 24.307 1.00 24.18 166 VAL A C 1
ATOM 837 O O . VAL A 1 143 ? -4.411 -11.923 23.554 1.00 23.83 166 VAL A O 1
ATOM 841 N N . ILE A 1 144 ? -3.865 -13.900 24.477 1.00 22.64 167 ILE A N 1
ATOM 842 C CA . ILE A 1 144 ? -2.693 -14.113 23.646 1.00 24.12 167 ILE A CA 1
ATOM 843 C C . ILE A 1 144 ? -3.097 -14.920 22.427 1.00 25.91 167 ILE A C 1
ATOM 844 O O . ILE A 1 144 ? -3.615 -16.033 22.574 1.00 24.00 167 ILE A O 1
ATOM 849 N N . ILE A 1 145 ? -2.853 -14.383 21.231 1.00 24.74 168 ILE A N 1
ATOM 850 C CA . ILE A 1 145 ? -3.226 -15.052 19.983 1.00 27.52 168 ILE A CA 1
ATOM 851 C C . ILE A 1 145 ? -1.992 -15.177 19.104 1.00 32.15 168 ILE A C 1
ATOM 852 O O . ILE A 1 145 ? -1.307 -14.180 18.837 1.00 31.67 168 ILE A O 1
ATOM 857 N N . GLY A 1 146 ? -1.702 -16.397 18.651 1.00 28.68 169 GLY A N 1
ATOM 858 C CA . GLY A 1 146 ? -0.614 -16.633 17.716 1.00 33.04 169 GLY A CA 1
ATOM 859 C C . GLY A 1 146 ? -1.141 -16.953 16.329 1.00 38.25 169 GLY A C 1
ATOM 860 O O . GLY A 1 146 ? -2.285 -17.397 16.162 1.00 35.86 169 GLY A O 1
ATOM 861 N N . ASN A 1 147 ? -0.303 -16.701 15.330 1.00 40.35 170 ASN A N 1
ATOM 862 C CA . ASN A 1 147 ? -0.655 -16.977 13.940 1.00 42.38 170 ASN A CA 1
ATOM 863 C C . ASN A 1 147 ? 0.594 -17.184 13.099 1.00 42.92 170 ASN A C 1
ATOM 864 O O . ASN A 1 147 ? 1.635 -16.601 13.384 1.00 37.78 170 ASN A O 1
ATOM 869 N N . GLN A 1 162 ? -4.936 -18.561 16.525 1.00 43.71 185 GLN A N 1
ATOM 870 C CA . GLN A 1 162 ? -5.563 -19.305 17.620 1.00 46.61 185 GLN A CA 1
ATOM 871 C C . GLN A 1 162 ? -5.332 -18.619 18.954 1.00 37.45 185 GLN A C 1
ATOM 872 O O . GLN A 1 162 ? -4.223 -18.126 19.222 1.00 36.67 185 GLN A O 1
ATOM 878 N N . ALA A 1 163 ? -6.373 -18.582 19.775 1.00 34.24 186 ALA A N 1
ATOM 879 C CA . ALA A 1 163 ? -6.249 -18.077 21.150 1.00 31.59 186 ALA A CA 1
ATOM 880 C C . ALA A 1 163 ? -5.559 -19.114 22.023 1.00 31.42 186 ALA A C 1
ATOM 881 O O . ALA A 1 163 ? -6.040 -20.230 22.170 1.00 32.76 186 ALA A O 1
ATOM 883 N N . LEU A 1 164 ? -4.429 -18.748 22.601 1.00 24.09 187 LEU A N 1
ATOM 884 C CA . LEU A 1 164 ? -3.561 -19.682 23.292 1.00 24.34 187 LEU A CA 1
ATOM 885 C C . LEU A 1 164 ? -3.757 -19.626 24.804 1.00 24.40 187 LEU A C 1
ATOM 886 O O . LEU A 1 164 ? -3.626 -20.652 25.503 1.00 22.81 187 LEU A O 1
ATOM 891 N N . ALA A 1 165 ? -4.037 -18.430 25.350 1.00 22.31 188 ALA A N 1
ATOM 892 C CA . ALA A 1 165 ? -4.167 -18.256 26.788 1.00 21.47 188 ALA A CA 1
ATOM 893 C C . ALA A 1 165 ? -4.860 -16.910 27.000 1.00 23.91 188 ALA A C 1
ATOM 894 O O . ALA A 1 165 ? -4.823 -16.057 26.139 1.00 23.59 188 ALA A O 1
ATOM 896 N N . SER A 1 166 ? -5.503 -16.761 28.134 1.00 22.22 189 SER A N 1
ATOM 897 C CA . SER A 1 166 ? -6.207 -15.509 28.436 1.00 22.10 189 SER A CA 1
ATOM 898 C C . SER A 1 166 ? -6.433 -15.310 29.910 1.00 24.21 189 SER A C 1
ATOM 899 O O . SER A 1 166 ? -6.297 -16.234 30.718 1.00 22.13 189 SER A O 1
ATOM 902 N N . CYS A 1 167 ? -6.761 -14.057 30.272 1.00 22.63 190 CYS A N 1
ATOM 903 C CA . CYS A 1 167 ? -7.232 -13.744 31.579 1.00 23.20 190 CYS A CA 1
ATOM 904 C C . CYS A 1 167 ? -8.424 -12.805 31.509 1.00 22.60 190 CYS A C 1
ATOM 905 O O . CYS A 1 167 ? -8.589 -12.088 30.521 1.00 25.20 190 CYS A O 1
ATOM 908 N N . GLN A 1 168 ? -9.254 -12.863 32.526 1.00 23.11 191 GLN A N 1
ATOM 909 C CA . GLN A 1 168 ? -10.311 -11.863 32.714 1.00 25.28 191 GLN A CA 1
ATOM 910 C C . GLN A 1 168 ? -9.685 -10.654 33.399 1.00 23.89 191 GLN A C 1
ATOM 911 O O . GLN A 1 168 ? -9.028 -10.778 34.444 1.00 25.01 191 GLN A O 1
ATOM 917 N N . ARG A 1 169 ? -9.826 -9.482 32.810 1.00 22.95 192 ARG A N 1
ATOM 918 C CA . ARG A 1 169 ? -9.253 -8.272 33.408 1.00 22.74 192 ARG A CA 1
ATOM 919 C C . ARG A 1 169 ? -9.962 -7.040 32.863 1.00 24.91 192 ARG A C 1
ATOM 920 O O . ARG A 1 169 ? -9.986 -6.838 31.670 1.00 24.79 192 ARG A O 1
ATOM 928 N N . ASP A 1 170 ? -10.521 -6.225 33.756 1.00 26.00 193 ASP A N 1
ATOM 929 C CA . ASP A 1 170 ? -11.243 -5.026 33.325 1.00 26.42 193 ASP A CA 1
ATOM 930 C C . ASP A 1 170 ? -10.237 -3.895 33.196 1.00 26.98 193 ASP A C 1
ATOM 931 O O . ASP A 1 170 ? -9.718 -3.392 34.181 1.00 32.28 193 ASP A O 1
ATOM 936 N N . PHE A 1 171 ? -9.956 -3.497 31.974 1.00 23.90 194 PHE A N 1
ATOM 937 C CA . PHE A 1 171 ? -8.954 -2.483 31.730 1.00 23.00 194 PHE A CA 1
ATOM 938 C C . PHE A 1 171 ? -9.591 -1.145 31.343 1.00 22.59 194 PHE A C 1
ATOM 939 O O . PHE A 1 171 ? -8.852 -0.253 30.911 1.00 23.68 194 PHE A O 1
ATOM 947 N N . ARG A 1 172 ? -10.912 -1.009 31.438 1.00 23.91 195 ARG A N 1
ATOM 948 C CA . ARG A 1 172 ? -11.613 0.197 30.998 1.00 22.36 195 ARG A CA 1
ATOM 949 C C . ARG A 1 172 ? -11.903 1.153 32.131 1.00 22.92 195 ARG A C 1
ATOM 950 O O . ARG A 1 172 ? -12.214 0.731 33.262 1.00 23.69 195 ARG A O 1
ATOM 958 N N . ASN A 1 173 ? -11.846 2.443 31.829 1.00 21.86 196 ASN A N 1
ATOM 959 C CA . ASN A 1 173 ? -12.313 3.494 32.734 1.00 22.96 196 ASN A CA 1
ATOM 960 C C . ASN A 1 173 ? -11.666 3.472 34.122 1.00 24.09 196 ASN A C 1
ATOM 961 O O . ASN A 1 173 ? -12.359 3.576 35.142 1.00 27.56 196 ASN A O 1
ATOM 966 N N . LYS A 1 174 ? -10.356 3.309 34.158 1.00 21.92 197 LYS A N 1
ATOM 967 C CA . LYS A 1 174 ? -9.638 3.152 35.411 1.00 23.02 197 LYS A CA 1
ATOM 968 C C . LYS A 1 174 ? -9.046 4.489 35.852 1.00 22.95 197 LYS A C 1
ATOM 969 O O . LYS A 1 174 ? -8.829 5.381 35.053 1.00 23.60 197 LYS A O 1
ATOM 975 N N . PRO A 1 175 ? -8.800 4.631 37.170 1.00 23.50 198 PRO A N 1
ATOM 976 C CA . PRO A 1 175 ? -8.340 5.927 37.649 1.00 24.22 198 PRO A CA 1
ATOM 977 C C . PRO A 1 175 ? -6.957 6.327 37.184 1.00 23.41 198 PRO A C 1
ATOM 978 O O . PRO A 1 175 ? -6.684 7.503 37.024 1.00 24.96 198 PRO A O 1
ATOM 982 N N . TYR A 1 176 ? -6.086 5.357 36.931 1.00 21.53 199 TYR A N 1
ATOM 983 C CA . TYR A 1 176 ? -4.775 5.638 36.370 1.00 21.16 199 TYR A CA 1
ATOM 984 C C . TYR A 1 176 ? -4.590 4.839 35.076 1.00 20.41 199 TYR A C 1
ATOM 985 O O . TYR A 1 176 ? -5.317 3.908 34.823 1.00 20.43 199 TYR A O 1
ATOM 994 N N . PRO A 1 177 ? -3.583 5.202 34.270 1.00 20.74 200 PRO A N 1
ATOM 995 C CA . PRO A 1 177 ? -3.340 4.393 33.081 1.00 20.46 200 PRO A CA 1
ATOM 996 C C . PRO A 1 177 ? -3.089 2.930 33.383 1.00 19.60 200 PRO A C 1
ATOM 997 O O . PRO A 1 177 ? -2.467 2.586 34.399 1.00 20.16 200 PRO A O 1
ATOM 1001 N N . VAL A 1 178 ? -3.568 2.078 32.498 1.00 19.35 201 VAL A N 1
ATOM 1002 C CA . VAL A 1 178 ? -3.275 0.661 32.532 1.00 19.13 201 VAL A CA 1
ATOM 1003 C C . VAL A 1 178 ? -1.902 0.448 31.905 1.00 19.16 201 VAL A C 1
ATOM 1004 O O . VAL A 1 178 ? -1.487 1.171 30.975 1.00 20.18 201 VAL A O 1
ATOM 1008 N N . ARG A 1 179 ? -1.143 -0.507 32.438 1.00 19.85 202 ARG A N 1
ATOM 1009 C CA . ARG A 1 179 ? 0.167 -0.794 31.902 1.00 21.41 202 ARG A CA 1
ATOM 1010 C C . ARG A 1 179 ? 0.258 -2.292 31.615 1.00 21.22 202 ARG A C 1
ATOM 1011 O O . ARG A 1 179 ? -0.097 -3.110 32.475 1.00 22.73 202 ARG A O 1
ATOM 1019 N N . ALA A 1 180 ? 0.730 -2.648 30.424 1.00 21.66 203 ALA A N 1
ATOM 1020 C CA . ALA A 1 180 ? 0.998 -4.033 30.100 1.00 21.50 203 ALA A CA 1
ATOM 1021 C C . ALA A 1 180 ? 2.500 -4.197 29.891 1.00 22.99 203 ALA A C 1
ATOM 1022 O O . ALA A 1 180 ? 3.111 -3.449 29.137 1.00 23.10 203 ALA A O 1
ATOM 1024 N N . LYS A 1 181 ? 3.060 -5.206 30.518 1.00 20.67 204 LYS A N 1
ATOM 1025 C CA . LYS A 1 181 ? 4.477 -5.564 30.310 1.00 22.44 204 LYS A CA 1
ATOM 1026 C C . LYS A 1 181 ? 4.465 -6.927 29.655 1.00 21.16 204 LYS A C 1
ATOM 1027 O O . LYS A 1 181 ? 3.954 -7.893 30.261 1.00 23.66 204 LYS A O 1
ATOM 1033 N N . ILE A 1 182 ? 4.966 -6.998 28.441 1.00 19.47 205 ILE A N 1
ATOM 1034 C CA . ILE A 1 182 ? 4.870 -8.180 27.625 1.00 21.13 205 ILE A CA 1
ATOM 1035 C C . ILE A 1 182 ? 6.311 -8.608 27.346 1.00 22.10 205 ILE A C 1
ATOM 1036 O O . ILE A 1 182 ? 7.077 -7.833 26.766 1.00 22.77 205 ILE A O 1
ATOM 1041 N N . THR A 1 183 ? 6.669 -9.825 27.777 1.00 21.08 206 THR A N 1
ATOM 1042 C CA . THR A 1 183 ? 8.083 -10.253 27.804 1.00 23.25 206 THR A CA 1
ATOM 1043 C C . THR A 1 183 ? 8.186 -11.497 26.930 1.00 23.75 206 THR A C 1
ATOM 1044 O O . THR A 1 183 ? 7.340 -12.435 27.044 1.00 23.47 206 THR A O 1
ATOM 1048 N N . TYR A 1 184 ? 9.149 -11.491 26.016 1.00 22.16 207 TYR A N 1
ATOM 1049 C CA . TYR A 1 184 ? 9.470 -12.687 25.223 1.00 23.31 207 TYR A CA 1
ATOM 1050 C C . TYR A 1 184 ? 10.896 -13.088 25.528 1.00 24.94 207 TYR A C 1
ATOM 1051 O O . TYR A 1 184 ? 11.831 -12.410 25.124 1.00 25.27 207 TYR A O 1
ATOM 1060 N N . TYR A 1 185 ? 11.042 -14.162 26.301 1.00 26.07 208 TYR A N 1
ATOM 1061 C CA . TYR A 1 185 ? 12.364 -14.533 26.836 1.00 26.73 208 TYR A CA 1
ATOM 1062 C C . TYR A 1 185 ? 12.434 -16.058 26.850 1.00 28.68 208 TYR A C 1
ATOM 1063 O O . TYR A 1 185 ? 11.579 -16.723 27.463 1.00 27.75 208 TYR A O 1
ATOM 1072 N N . GLN A 1 186 ? 13.440 -16.581 26.170 1.00 29.63 209 GLN A N 1
ATOM 1073 C CA . GLN A 1 186 ? 13.661 -18.048 26.069 1.00 32.21 209 GLN A CA 1
ATOM 1074 C C . GLN A 1 186 ? 12.394 -18.788 25.621 1.00 30.90 209 GLN A C 1
ATOM 1075 O O . GLN A 1 186 ? 11.991 -19.819 26.215 1.00 31.00 209 GLN A O 1
ATOM 1081 N N . ASN A 1 187 ? 11.783 -18.236 24.571 1.00 28.76 210 ASN A N 1
ATOM 1082 C CA . ASN A 1 187 ? 10.568 -18.742 23.950 1.00 33.13 210 ASN A CA 1
ATOM 1083 C C . ASN A 1 187 ? 9.312 -18.719 24.824 1.00 30.39 210 ASN A C 1
ATOM 1084 O O . ASN A 1 187 ? 8.311 -19.304 24.449 1.00 33.56 210 ASN A O 1
ATOM 1089 N N . THR A 1 188 ? 9.344 -18.024 25.949 1.00 28.86 211 THR A N 1
ATOM 1090 C CA . THR A 1 188 ? 8.144 -17.856 26.764 1.00 25.92 211 THR A CA 1
ATOM 1091 C C . THR A 1 188 ? 7.623 -16.427 26.589 1.00 25.80 211 THR A C 1
ATOM 1092 O O . THR A 1 188 ? 8.389 -15.484 26.733 1.00 24.85 211 THR A O 1
ATOM 1096 N N . LEU A 1 189 ? 6.334 -16.309 26.287 1.00 24.46 212 LEU A N 1
ATOM 1097 C CA . LEU A 1 189 ? 5.661 -15.013 26.224 1.00 25.24 212 LEU A CA 1
ATOM 1098 C C . LEU A 1 189 ? 4.841 -14.818 27.474 1.00 24.32 212 LEU A C 1
ATOM 1099 O O . LEU A 1 189 ? 3.918 -15.606 27.736 1.00 23.70 212 LEU A O 1
ATOM 1104 N N . THR A 1 190 ? 5.173 -13.788 28.270 1.00 20.84 213 THR A N 1
ATOM 1105 C CA . THR A 1 190 ? 4.487 -13.503 29.514 1.00 22.05 213 THR A CA 1
ATOM 1106 C C . THR A 1 190 ? 3.788 -12.152 29.412 1.00 22.05 213 THR A C 1
ATOM 1107 O O . THR A 1 190 ? 4.382 -11.208 28.908 1.00 23.29 213 THR A O 1
ATOM 1111 N N . VAL A 1 191 ? 2.572 -12.066 29.947 1.00 20.96 214 VAL A N 1
ATOM 1112 C CA . VAL A 1 191 ? 1.798 -10.807 30.007 1.00 20.60 214 VAL A CA 1
ATOM 1113 C C . VAL A 1 191 ? 1.493 -10.487 31.460 1.00 21.75 214 VAL A C 1
ATOM 1114 O O . VAL A 1 191 ? 0.782 -11.245 32.137 1.00 21.68 214 VAL A O 1
ATOM 1118 N N . MET A 1 192 ? 2.005 -9.345 31.935 1.00 20.44 215 MET A N 1
ATOM 1119 C CA . MET A 1 192 ? 1.732 -8.813 33.246 1.00 22.06 215 MET A CA 1
ATOM 1120 C C . MET A 1 192 ? 0.963 -7.499 33.068 1.00 21.60 215 MET A C 1
ATOM 1121 O O . MET A 1 192 ? 1.243 -6.780 32.133 1.00 21.16 215 MET A O 1
ATOM 1126 N N . ILE A 1 193 ? 0.032 -7.197 33.968 1.00 20.98 216 ILE A N 1
ATOM 1127 C CA . ILE A 1 193 ? -0.900 -6.061 33.790 1.00 20.32 216 ILE A CA 1
ATOM 1128 C C . ILE A 1 193 ? -0.987 -5.300 35.107 1.00 20.54 216 ILE A C 1
ATOM 1129 O O . ILE A 1 193 ? -1.261 -5.894 36.161 1.00 22.74 216 ILE A O 1
ATOM 1134 N N . ASN A 1 194 ? -0.771 -3.991 35.058 1.00 22.32 217 ASN A N 1
ATOM 1135 C CA . ASN A 1 194 ? -1.226 -3.082 36.117 1.00 23.66 217 ASN A CA 1
ATOM 1136 C C . ASN A 1 194 ? -2.539 -2.517 35.665 1.00 24.45 217 ASN A C 1
ATOM 1137 O O . ASN A 1 194 ? -2.619 -1.838 34.645 1.00 21.59 217 ASN A O 1
ATOM 1142 N N . ASN A 1 195 ? -3.588 -2.861 36.383 1.00 24.95 218 ASN A N 1
ATOM 1143 C CA . ASN A 1 195 ? -4.942 -2.619 35.964 1.00 27.60 218 ASN A CA 1
ATOM 1144 C C . ASN A 1 195 ? -5.482 -1.201 36.238 1.00 28.21 218 ASN A C 1
ATOM 1145 O O . ASN A 1 195 ? -6.678 -0.989 36.163 1.00 31.70 218 ASN A O 1
ATOM 1150 N N . GLY A 1 196 ? -4.604 -0.283 36.574 1.00 25.99 219 GLY A N 1
ATOM 1151 C CA . GLY A 1 196 ? -4.957 1.147 36.553 1.00 24.50 219 GLY A CA 1
ATOM 1152 C C . GLY A 1 196 ? -5.498 1.645 37.887 1.00 22.54 219 GLY A C 1
ATOM 1153 O O . GLY A 1 196 ? -6.011 2.760 37.961 1.00 22.23 219 GLY A O 1
ATOM 1154 N N . PHE A 1 197 ? -5.361 0.840 38.932 1.00 23.64 220 PHE A N 1
ATOM 1155 C CA . PHE A 1 197 ? -5.903 1.242 40.236 1.00 25.13 220 PHE A CA 1
ATOM 1156 C C . PHE A 1 197 ? -4.871 1.896 41.091 1.00 26.09 220 PHE A C 1
ATOM 1157 O O . PHE A 1 197 ? -5.241 2.528 42.086 1.00 27.07 220 PHE A O 1
ATOM 1165 N N . THR A 1 198 ? -3.596 1.755 40.728 1.00 26.10 221 THR A N 1
ATOM 1166 C CA . THR A 1 198 ? -2.505 2.462 41.399 1.00 30.50 221 THR A CA 1
ATOM 1167 C C . THR A 1 198 ? -1.610 3.158 40.395 1.00 30.64 221 THR A C 1
ATOM 1168 O O . THR A 1 198 ? -1.518 2.727 39.264 1.00 33.15 221 THR A O 1
ATOM 1172 N N . PRO A 1 199 ? -0.885 4.180 40.838 1.00 32.47 222 PRO A N 1
ATOM 1173 C CA . PRO A 1 199 ? 0.047 4.883 39.974 1.00 33.19 222 PRO A CA 1
ATOM 1174 C C . PRO A 1 199 ? 1.471 4.352 40.066 1.00 31.71 222 PRO A C 1
ATOM 1175 O O . PRO A 1 199 ? 2.384 4.965 39.538 1.00 34.78 222 PRO A O 1
ATOM 1179 N N . ASP A 1 200 ? 1.647 3.240 40.767 1.00 30.96 223 ASP A N 1
ATOM 1180 C CA . ASP A 1 200 ? 2.929 2.549 40.859 1.00 31.75 223 ASP A CA 1
ATOM 1181 C C . ASP A 1 200 ? 3.238 1.808 39.574 1.00 33.23 223 ASP A C 1
ATOM 1182 O O . ASP A 1 200 ? 2.603 0.774 39.276 1.00 33.24 223 ASP A O 1
ATOM 1187 N N . LYS A 1 201 ? 4.252 2.278 38.850 1.00 36.65 224 LYS A N 1
ATOM 1188 C CA . LYS A 1 201 ? 4.548 1.726 37.537 1.00 43.14 224 LYS A CA 1
ATOM 1189 C C . LYS A 1 201 ? 4.990 0.274 37.643 1.00 44.27 224 LYS A C 1
ATOM 1190 O O . LYS A 1 201 ? 4.798 -0.481 36.690 1.00 58.77 224 LYS A O 1
ATOM 1196 N N . ASN A 1 202 ? 5.522 -0.130 38.803 1.00 44.36 225 ASN A N 1
ATOM 1197 C CA . ASN A 1 202 ? 5.997 -1.508 39.065 1.00 46.02 225 ASN A CA 1
ATOM 1198 C C . ASN A 1 202 ? 4.971 -2.476 39.697 1.00 38.80 225 ASN A C 1
ATOM 1199 O O . ASN A 1 202 ? 5.319 -3.582 40.089 1.00 42.28 225 ASN A O 1
ATOM 1204 N N . ASP A 1 203 ? 3.720 -2.064 39.806 1.00 30.69 226 ASP A N 1
ATOM 1205 C CA . ASP A 1 203 ? 2.697 -2.875 40.471 1.00 33.16 226 ASP A CA 1
ATOM 1206 C C . ASP A 1 203 ? 1.929 -3.673 39.406 1.00 30.57 226 ASP A C 1
ATOM 1207 O O . ASP A 1 203 ? 0.881 -3.258 38.952 1.00 35.70 226 ASP A O 1
ATOM 1212 N N . TYR A 1 204 ? 2.430 -4.852 39.049 1.00 28.57 227 TYR A N 1
ATOM 1213 C CA . TYR A 1 204 ? 1.774 -5.696 38.036 1.00 26.66 227 TYR A CA 1
ATOM 1214 C C . TYR A 1 204 ? 1.166 -6.917 38.701 1.00 29.06 227 TYR A C 1
ATOM 1215 O O . TYR A 1 204 ? 1.725 -7.479 39.666 1.00 29.17 227 TYR A O 1
ATOM 1224 N N . GLU A 1 205 ? 0.064 -7.370 38.141 1.00 26.07 228 GLU A N 1
ATOM 1225 C CA . GLU A 1 205 ? -0.529 -8.680 38.422 1.00 27.19 228 GLU A CA 1
ATOM 1226 C C . GLU A 1 205 ? -0.391 -9.574 37.179 1.00 26.51 228 GLU A C 1
ATOM 1227 O O . GLU A 1 205 ? -0.499 -9.129 36.038 1.00 25.67 228 GLU A O 1
ATOM 1233 N N . PHE A 1 206 ? -0.136 -10.858 37.400 1.00 24.70 229 PHE A N 1
ATOM 1234 C CA . PHE A 1 206 ? -0.027 -11.798 36.318 1.00 23.07 229 PHE A CA 1
ATOM 1235 C C . PHE A 1 206 ? -1.322 -11.855 35.498 1.00 20.95 229 PHE A C 1
ATOM 1236 O O . PHE A 1 206 ? -2.412 -11.802 36.054 1.00 23.13 229 PHE A O 1
ATOM 1244 N N . CYS A 1 207 ? -1.195 -11.971 34.185 1.00 20.17 230 CYS A N 1
ATOM 1245 C CA . CYS A 1 207 ? -2.357 -12.220 33.337 1.00 21.58 230 CYS A CA 1
ATOM 1246 C C . CYS A 1 207 ? -2.272 -13.605 32.701 1.00 23.02 230 CYS A C 1
ATOM 1247 O O . CYS A 1 207 ? -3.121 -14.493 32.958 1.00 23.10 230 CYS A O 1
ATOM 1250 N N . ALA A 1 208 ? -1.245 -13.817 31.866 1.00 21.17 231 ALA A N 1
ATOM 1251 C CA . ALA A 1 208 ? -1.178 -15.062 31.075 1.00 22.11 231 ALA A CA 1
ATOM 1252 C C . ALA A 1 208 ? 0.203 -15.265 30.564 1.00 24.13 231 ALA A C 1
ATOM 1253 O O . ALA A 1 208 ? 0.985 -14.325 30.509 1.00 23.62 231 ALA A O 1
ATOM 1255 N N . LYS A 1 209 ? 0.514 -16.513 30.210 1.00 23.19 232 LYS A N 1
ATOM 1256 C CA . LYS A 1 209 ? 1.843 -16.867 29.753 1.00 24.41 232 LYS A CA 1
ATOM 1257 C C . LYS A 1 209 ? 1.724 -18.085 28.858 1.00 23.71 232 LYS A C 1
ATOM 1258 O O . LYS A 1 209 ? 0.856 -18.948 29.113 1.00 23.66 232 LYS A O 1
ATOM 1264 N N . VAL A 1 210 ? 2.520 -18.104 27.804 1.00 22.10 233 VAL A N 1
ATOM 1265 C CA . VAL A 1 210 ? 2.619 -19.270 26.877 1.00 23.86 233 VAL A CA 1
ATOM 1266 C C . VAL A 1 210 ? 4.086 -19.640 26.741 1.00 25.33 233 VAL A C 1
ATOM 1267 O O . VAL A 1 210 ? 4.912 -18.829 26.322 1.00 25.05 233 VAL A O 1
ATOM 1271 N N . GLU A 1 211 ? 4.394 -20.883 27.108 1.00 25.51 234 GLU A N 1
ATOM 1272 C CA . GLU A 1 211 ? 5.735 -21.452 26.943 1.00 28.90 234 GLU A CA 1
ATOM 1273 C C . GLU A 1 211 ? 5.902 -22.049 25.561 1.00 30.22 234 GLU A C 1
ATOM 1274 O O . GLU A 1 211 ? 4.940 -22.380 24.876 1.00 28.13 234 GLU A O 1
ATOM 1280 N N . ASN A 1 212 ? 7.147 -22.166 25.114 1.00 31.80 235 ASN A N 1
ATOM 1281 C CA . ASN A 1 212 ? 7.452 -22.895 23.879 1.00 36.46 235 ASN A CA 1
ATOM 1282 C C . ASN A 1 212 ? 6.833 -22.243 22.665 1.00 37.18 235 ASN A C 1
ATOM 1283 O O . ASN A 1 212 ? 6.320 -22.900 21.739 1.00 39.10 235 ASN A O 1
ATOM 1288 N N . MET A 1 213 ? 6.854 -20.916 22.660 1.00 35.83 236 MET A N 1
ATOM 1289 C CA . MET A 1 213 ? 6.278 -20.167 21.574 1.00 39.49 236 MET A CA 1
ATOM 1290 C C . MET A 1 213 ? 7.400 -19.756 20.636 1.00 42.53 236 MET A C 1
ATOM 1291 O O . MET A 1 213 ? 8.420 -19.224 21.083 1.00 41.10 236 MET A O 1
ATOM 1296 N N . ILE A 1 214 ? 7.232 -20.050 19.355 1.00 42.43 237 ILE A N 1
ATOM 1297 C CA . ILE A 1 214 ? 8.200 -19.662 18.341 1.00 43.20 237 ILE A CA 1
ATOM 1298 C C . ILE A 1 214 ? 7.560 -18.592 17.485 1.00 39.80 237 ILE A C 1
ATOM 1299 O O . ILE A 1 214 ? 6.524 -18.815 16.894 1.00 44.27 237 ILE A O 1
ATOM 1304 N N . ILE A 1 215 ? 8.169 -17.411 17.452 1.00 36.84 238 ILE A N 1
ATOM 1305 C CA . ILE A 1 215 ? 7.678 -16.294 16.616 1.00 35.60 238 ILE A CA 1
ATOM 1306 C C . ILE A 1 215 ? 8.723 -15.903 15.581 1.00 34.65 238 ILE A C 1
ATOM 1307 O O . ILE A 1 215 ? 9.862 -16.343 15.680 1.00 32.87 238 ILE A O 1
ATOM 1312 N N . PRO A 1 216 ? 8.356 -15.061 14.596 1.00 35.05 239 PRO A N 1
ATOM 1313 C CA . PRO A 1 216 ? 9.359 -14.721 13.567 1.00 35.56 239 PRO A CA 1
ATOM 1314 C C . PRO A 1 216 ? 10.661 -14.116 14.121 1.00 35.89 239 PRO A C 1
ATOM 1315 O O . PRO A 1 216 ? 10.662 -13.434 15.144 1.00 32.26 239 PRO A O 1
ATOM 1319 N N . ALA A 1 217 ? 11.778 -14.400 13.452 1.00 36.61 240 ALA A N 1
ATOM 1320 C CA . ALA A 1 217 ? 13.066 -13.913 13.914 1.00 36.92 240 ALA A CA 1
ATOM 1321 C C . ALA A 1 217 ? 13.183 -12.393 13.771 1.00 33.55 240 ALA A C 1
ATOM 1322 O O . ALA A 1 217 ? 13.946 -11.762 14.498 1.00 37.92 240 ALA A O 1
ATOM 1324 N N . GLN A 1 218 ? 12.443 -11.837 12.822 1.00 35.12 241 GLN A N 1
ATOM 1325 C CA . GLN A 1 218 ? 12.351 -10.378 12.631 1.00 36.91 241 GLN A CA 1
ATOM 1326 C C . GLN A 1 218 ? 10.901 -9.989 12.523 1.00 33.87 241 GLN A C 1
ATOM 1327 O O . GLN A 1 218 ? 10.087 -10.759 12.034 1.00 35.98 241 GLN A O 1
ATOM 1333 N N . GLY A 1 219 ? 10.559 -8.777 12.959 1.00 31.16 242 GLY A N 1
ATOM 1334 C CA . GLY A 1 219 ? 9.180 -8.363 12.894 1.00 30.76 242 GLY A CA 1
ATOM 1335 C C . GLY A 1 219 ? 9.005 -6.913 13.324 1.00 27.09 242 GLY A C 1
ATOM 1336 O O . GLY A 1 219 ? 9.912 -6.309 13.902 1.00 29.57 242 GLY A O 1
ATOM 1337 N N . HIS A 1 220 ? 7.844 -6.379 12.995 1.00 25.42 243 HIS A N 1
ATOM 1338 C CA . HIS A 1 220 ? 7.445 -5.049 13.443 1.00 26.45 243 HIS A CA 1
ATOM 1339 C C . HIS A 1 220 ? 6.684 -5.153 14.766 1.00 24.66 243 HIS A C 1
ATOM 1340 O O . HIS A 1 220 ? 5.890 -6.079 14.971 1.00 24.85 243 HIS A O 1
ATOM 1347 N N . PHE A 1 221 ? 6.840 -4.141 15.596 1.00 21.79 244 PHE A N 1
ATOM 1348 C CA . PHE A 1 221 ? 5.966 -3.985 16.752 1.00 21.31 244 PHE A CA 1
ATOM 1349 C C . PHE A 1 221 ? 4.866 -3.061 16.357 1.00 21.49 244 PHE A C 1
ATOM 1350 O O . PHE A 1 221 ? 5.063 -2.149 15.564 1.00 22.10 244 PHE A O 1
ATOM 1358 N N . GLY A 1 222 ? 3.678 -3.276 16.915 1.00 20.13 245 GLY A N 1
ATOM 1359 C CA . GLY A 1 222 ? 2.588 -2.392 16.598 1.00 20.63 245 GLY A CA 1
ATOM 1360 C C . GLY A 1 222 ? 1.472 -2.374 17.624 1.00 21.27 245 GLY A C 1
ATOM 1361 O O . GLY A 1 222 ? 1.425 -3.193 18.520 1.00 20.93 245 GLY A O 1
ATOM 1362 N N . ILE A 1 223 ? 0.551 -1.419 17.437 1.00 21.45 246 ILE A N 1
ATOM 1363 C CA . ILE A 1 223 ? -0.709 -1.367 18.157 1.00 22.04 246 ILE A CA 1
ATOM 1364 C C . ILE A 1 223 ? -1.821 -1.091 17.185 1.00 22.59 246 ILE A C 1
ATOM 1365 O O . ILE A 1 223 ? -1.673 -0.287 16.266 1.00 24.25 246 ILE A O 1
ATOM 1370 N N . SER A 1 224 ? -2.942 -1.758 17.414 1.00 21.51 247 SER A N 1
ATOM 1371 C CA . SER A 1 224 ? -4.154 -1.563 16.575 1.00 23.94 247 SER A CA 1
ATOM 1372 C C . SER A 1 224 ? -5.333 -1.380 17.534 1.00 22.34 247 SER A C 1
ATOM 1373 O O . SER A 1 224 ? -5.321 -1.882 18.668 1.00 22.06 247 SER A O 1
ATOM 1376 N N . ALA A 1 225 ? -6.364 -0.641 17.110 1.00 20.11 248 ALA A N 1
ATOM 1377 C CA . ALA A 1 225 ? -7.590 -0.520 17.905 1.00 19.41 248 ALA A CA 1
ATOM 1378 C C . ALA A 1 225 ? -8.761 -0.334 16.953 1.00 19.93 248 ALA A C 1
ATOM 1379 O O . ALA A 1 225 ? -8.574 0.062 15.809 1.00 21.58 248 ALA A O 1
ATOM 1381 N N . ALA A 1 226 ? -9.942 -0.608 17.461 1.00 21.24 249 ALA A N 1
ATOM 1382 C CA . ALA A 1 226 ? -11.149 -0.529 16.622 1.00 22.66 249 ALA A CA 1
ATOM 1383 C C . ALA A 1 226 ? -12.350 -0.280 17.486 1.00 22.04 249 ALA A C 1
ATOM 1384 O O . ALA A 1 226 ? -12.330 -0.485 18.693 1.00 21.52 249 ALA A O 1
ATOM 1386 N N . THR A 1 227 ? -13.427 0.196 16.842 1.00 22.47 250 THR A N 1
ATOM 1387 C CA . THR A 1 227 ? -14.717 0.379 17.497 1.00 22.85 250 THR A CA 1
ATOM 1388 C C . THR A 1 227 ? -15.763 -0.162 16.525 1.00 24.48 250 THR A C 1
ATOM 1389 O O . THR A 1 227 ? -15.476 -0.376 15.365 1.00 25.57 250 THR A O 1
ATOM 1393 N N . GLY A 1 228 ? -16.972 -0.283 17.045 1.00 26.00 251 GLY A N 1
ATOM 1394 C CA . GLY A 1 228 ? -18.121 -0.795 16.298 1.00 27.74 251 GLY A CA 1
ATOM 1395 C C . GLY A 1 228 ? -19.268 0.180 16.383 1.00 30.08 251 GLY A C 1
ATOM 1396 O O . GLY A 1 228 ? -19.101 1.382 16.167 1.00 28.49 251 GLY A O 1
ATOM 1397 N N . GLY A 1 229 ? -20.452 -0.341 16.697 1.00 30.67 252 GLY A N 1
ATOM 1398 C CA . GLY A 1 229 ? -21.558 0.503 17.121 1.00 34.14 252 GLY A CA 1
ATOM 1399 C C . GLY A 1 229 ? -21.349 1.161 18.465 1.00 35.15 252 GLY A C 1
ATOM 1400 O O . GLY A 1 229 ? -21.715 2.320 18.662 1.00 38.61 252 GLY A O 1
ATOM 1401 N N . LEU A 1 230 ? -20.743 0.414 19.393 1.00 30.41 253 LEU A N 1
ATOM 1402 C CA . LEU A 1 230 ? -20.219 0.973 20.612 1.00 30.11 253 LEU A CA 1
ATOM 1403 C C . LEU A 1 230 ? -18.756 1.375 20.374 1.00 26.13 253 LEU A C 1
ATOM 1404 O O . LEU A 1 230 ? -18.083 0.827 19.508 1.00 26.78 253 LEU A O 1
ATOM 1409 N N . ALA A 1 231 ? -18.322 2.388 21.119 1.00 24.74 254 ALA A N 1
ATOM 1410 C CA . ALA A 1 231 ? -17.016 3.031 20.833 1.00 23.68 254 ALA A CA 1
ATOM 1411 C C . ALA A 1 231 ? -16.399 3.729 22.031 1.00 23.65 254 ALA A C 1
ATOM 1412 O O . ALA A 1 231 ? -16.901 4.719 22.543 1.00 25.34 254 ALA A O 1
ATOM 1414 N N . ASP A 1 232 ? -15.222 3.248 22.406 1.00 22.35 255 ASP A N 1
ATOM 1415 C CA . ASP A 1 232 ? -14.408 3.917 23.410 1.00 21.07 255 ASP A CA 1
ATOM 1416 C C . ASP A 1 232 ? -13.280 4.692 22.730 1.00 20.16 255 ASP A C 1
ATOM 1417 O O . ASP A 1 232 ? -12.938 4.435 21.553 1.00 20.30 255 ASP A O 1
ATOM 1422 N N . ASP A 1 233 ? -12.670 5.620 23.486 1.00 20.25 256 ASP A N 1
ATOM 1423 C CA . ASP A 1 233 ? -11.367 6.170 23.123 1.00 20.09 256 ASP A CA 1
ATOM 1424 C C . ASP A 1 233 ? -10.276 5.216 23.582 1.00 20.43 256 ASP A C 1
ATOM 1425 O O . ASP A 1 233 ? -10.262 4.794 24.749 1.00 20.42 256 ASP A O 1
ATOM 1430 N N . HIS A 1 234 ? -9.383 4.891 22.664 1.00 18.75 257 HIS A N 1
ATOM 1431 C CA . HIS A 1 234 ? -8.269 3.949 22.903 1.00 18.66 257 HIS A CA 1
ATOM 1432 C C . HIS A 1 234 ? -6.969 4.733 22.750 1.00 18.82 257 HIS A C 1
ATOM 1433 O O . HIS A 1 234 ? -6.561 5.068 21.629 1.00 19.74 257 HIS A O 1
ATOM 1440 N N . ASP A 1 235 ? -6.368 5.066 23.895 1.00 19.79 258 ASP A N 1
ATOM 1441 C CA . ASP A 1 235 ? -5.228 5.981 23.936 1.00 19.76 258 ASP A CA 1
ATOM 1442 C C . ASP A 1 235 ? -3.983 5.241 24.397 1.00 19.75 258 ASP A C 1
ATOM 1443 O O . ASP A 1 235 ? -4.037 4.597 25.450 1.00 21.13 258 ASP A O 1
ATOM 1448 N N . VAL A 1 236 ? -2.879 5.381 23.676 1.00 17.85 259 VAL A N 1
ATOM 1449 C CA . VAL A 1 236 ? -1.592 4.797 24.101 1.00 18.32 259 VAL A CA 1
ATOM 1450 C C . VAL A 1 236 ? -0.627 5.918 24.419 1.00 19.48 259 VAL A C 1
ATOM 1451 O O . VAL A 1 236 ? -0.267 6.700 23.548 1.00 19.25 259 VAL A O 1
ATOM 1455 N N . LEU A 1 237 ? -0.249 5.984 25.698 1.00 18.38 260 LEU A N 1
ATOM 1456 C CA . LEU A 1 237 ? 0.600 7.054 26.216 1.00 17.95 260 LEU A CA 1
ATOM 1457 C C . LEU A 1 237 ? 2.053 6.787 25.883 1.00 20.39 260 LEU A C 1
ATOM 1458 O O . LEU A 1 237 ? 2.815 7.707 25.610 1.00 19.86 260 LEU A O 1
ATOM 1463 N N . SER A 1 238 ? 2.446 5.514 25.926 1.00 19.79 261 SER A N 1
ATOM 1464 C CA . SER A 1 238 ? 3.814 5.142 25.637 1.00 19.92 261 SER A CA 1
ATOM 1465 C C . SER A 1 238 ? 3.923 3.680 25.253 1.00 20.63 261 SER A C 1
ATOM 1466 O O . SER A 1 238 ? 3.161 2.836 25.715 1.00 19.48 261 SER A O 1
ATOM 1469 N N . PHE A 1 239 ? 4.932 3.410 24.444 1.00 19.33 262 PHE A N 1
ATOM 1470 C CA . PHE A 1 239 ? 5.306 2.060 24.034 1.00 19.02 262 PHE A CA 1
ATOM 1471 C C . PHE A 1 239 ? 6.817 2.018 24.124 1.00 19.48 262 PHE A C 1
ATOM 1472 O O . PHE A 1 239 ? 7.472 2.692 23.340 1.00 20.24 262 PHE A O 1
ATOM 1480 N N . LEU A 1 240 ? 7.330 1.273 25.101 1.00 19.84 263 LEU A N 1
ATOM 1481 C CA . LEU A 1 240 ? 8.765 1.286 25.404 1.00 19.73 263 LEU A CA 1
ATOM 1482 C C . LEU A 1 240 ? 9.301 -0.117 25.190 1.00 21.08 263 LEU A C 1
ATOM 1483 O O . LEU A 1 240 ? 8.838 -1.068 25.843 1.00 21.08 263 LEU A O 1
ATOM 1488 N N . THR A 1 241 ? 10.258 -0.240 24.270 1.00 20.13 264 THR A N 1
ATOM 1489 C CA . THR A 1 241 ? 10.773 -1.545 23.861 1.00 21.58 264 THR A CA 1
ATOM 1490 C C . THR A 1 241 ? 12.203 -1.728 24.375 1.00 22.45 264 THR A C 1
ATOM 1491 O O . THR A 1 241 ? 13.027 -0.808 24.304 1.00 22.09 264 THR A O 1
ATOM 1495 N N . PHE A 1 242 ? 12.453 -2.917 24.909 1.00 20.97 265 PHE A N 1
ATOM 1496 C CA . PHE A 1 242 ? 13.772 -3.295 25.454 1.00 22.29 265 PHE A CA 1
ATOM 1497 C C . PHE A 1 242 ? 14.205 -4.566 24.790 1.00 24.59 265 PHE A C 1
ATOM 1498 O O . PHE A 1 242 ? 13.423 -5.508 24.604 1.00 23.88 265 PHE A O 1
ATOM 1506 N N . GLN A 1 243 ? 15.495 -4.622 24.453 1.00 23.79 266 GLN A N 1
ATOM 1507 C CA . GLN A 1 243 ? 16.103 -5.867 24.006 1.00 25.52 266 GLN A CA 1
ATOM 1508 C C . GLN A 1 243 ? 16.688 -6.541 25.236 1.00 25.62 266 GLN A C 1
ATOM 1509 O O . GLN A 1 243 ? 17.363 -5.913 26.041 1.00 25.42 266 GLN A O 1
ATOM 1515 N N . LEU A 1 244 ? 16.448 -7.852 25.376 1.00 26.03 267 LEU A N 1
ATOM 1516 C CA . LEU A 1 244 ? 16.942 -8.609 26.507 1.00 28.69 267 LEU A CA 1
ATOM 1517 C C . LEU A 1 244 ? 18.102 -9.541 26.074 1.00 30.82 267 LEU A C 1
ATOM 1518 O O . LEU A 1 244 ? 18.000 -10.217 25.071 1.00 32.22 267 LEU A O 1
ATOM 1523 N N . THR A 1 245 ? 19.176 -9.580 26.846 1.00 35.64 268 THR A N 1
ATOM 1524 C CA . THR A 1 245 ? 20.311 -10.468 26.514 1.00 40.70 268 THR A CA 1
ATOM 1525 C C . THR A 1 245 ? 20.663 -11.379 27.684 1.00 43.93 268 THR A C 1
ATOM 1526 O O . THR A 1 245 ? 20.689 -10.936 28.831 1.00 45.09 268 THR A O 1
ATOM 1530 N N . PRO B 2 27 ? 29.669 26.033 35.577 1.00 58.48 69 PRO B N 1
ATOM 1531 C CA . PRO B 2 27 ? 30.388 25.179 34.623 1.00 58.40 69 PRO B CA 1
ATOM 1532 C C . PRO B 2 27 ? 30.042 23.703 34.783 1.00 54.43 69 PRO B C 1
ATOM 1533 O O . PRO B 2 27 ? 29.560 23.083 33.826 1.00 50.64 69 PRO B O 1
ATOM 1537 N N . GLN B 2 28 ? 30.263 23.153 35.977 1.00 48.06 70 GLN B N 1
ATOM 1538 C CA . GLN B 2 28 ? 29.617 21.888 36.366 1.00 50.08 70 GLN B CA 1
ATOM 1539 C C . GLN B 2 28 ? 28.098 22.059 36.461 1.00 46.82 70 GLN B C 1
ATOM 1540 O O . GLN B 2 28 ? 27.345 21.185 36.038 1.00 43.87 70 GLN B O 1
ATOM 1546 N N . GLU B 2 29 ? 27.655 23.184 37.011 1.00 44.90 71 GLU B N 1
ATOM 1547 C CA . GLU B 2 29 ? 26.227 23.519 37.041 1.00 44.13 71 GLU B CA 1
ATOM 1548 C C . GLU B 2 29 ? 25.622 23.577 35.638 1.00 42.26 71 GLU B C 1
ATOM 1549 O O . GLU B 2 29 ? 24.504 23.083 35.394 1.00 37.61 71 GLU B O 1
ATOM 1555 N N . LEU B 2 30 ? 26.368 24.196 34.728 1.00 36.72 72 LEU B N 1
ATOM 1556 C CA . LEU B 2 30 ? 25.941 24.327 33.344 1.00 35.66 72 LEU B CA 1
ATOM 1557 C C . LEU B 2 30 ? 25.753 22.953 32.714 1.00 31.31 72 LEU B C 1
ATOM 1558 O O . LEU B 2 30 ? 24.796 22.716 31.977 1.00 32.88 72 LEU B O 1
ATOM 1563 N N . GLN B 2 31 ? 26.725 22.097 32.952 1.00 33.35 73 GLN B N 1
ATOM 1564 C CA . GLN B 2 31 ? 26.771 20.793 32.333 1.00 34.09 73 GLN B CA 1
ATOM 1565 C C . GLN B 2 31 ? 25.581 19.986 32.839 1.00 32.33 73 GLN B C 1
ATOM 1566 O O . GLN B 2 31 ? 24.892 19.332 32.067 1.00 32.12 73 GLN B O 1
ATOM 1572 N N . LEU B 2 32 ? 25.334 20.064 34.138 1.00 31.33 74 LEU B N 1
ATOM 1573 C CA . LEU B 2 32 ? 24.205 19.341 34.698 1.00 31.19 74 LEU B CA 1
ATOM 1574 C C . LEU B 2 32 ? 22.868 19.913 34.223 1.00 29.13 74 LEU B C 1
ATOM 1575 O O . LEU B 2 32 ? 21.925 19.162 33.959 1.00 28.90 74 LEU B O 1
ATOM 1580 N N . HIS B 2 33 ? 22.774 21.235 34.120 1.00 28.13 75 HIS B N 1
ATOM 1581 C CA . HIS B 2 33 ? 21.610 21.909 33.548 1.00 27.03 75 HIS B CA 1
ATOM 1582 C C . HIS B 2 33 ? 21.294 21.395 32.142 1.00 28.13 75 HIS B C 1
ATOM 1583 O O . HIS B 2 33 ? 20.135 21.068 31.803 1.00 28.06 75 HIS B O 1
ATOM 1590 N N . TYR B 2 34 ? 22.326 21.334 31.308 1.00 25.63 76 TYR B N 1
ATOM 1591 C CA . TYR B 2 34 ? 22.138 20.840 29.951 1.00 26.70 76 TYR B CA 1
ATOM 1592 C C . TYR B 2 34 ? 21.865 19.345 29.863 1.00 25.24 76 TYR B C 1
ATOM 1593 O O . TYR B 2 34 ? 21.167 18.924 28.948 1.00 26.86 76 TYR B O 1
ATOM 1602 N N . PHE B 2 35 ? 22.381 18.561 30.800 1.00 23.92 77 PHE B N 1
ATOM 1603 C CA . PHE B 2 35 ? 22.017 17.124 30.897 1.00 23.42 77 PHE B CA 1
ATOM 1604 C C . PHE B 2 35 ? 20.565 16.957 31.226 1.00 25.51 77 PHE B C 1
ATOM 1605 O O . PHE B 2 35 ? 19.875 16.113 30.651 1.00 24.45 77 PHE B O 1
ATOM 1613 N N . LYS B 2 36 ? 20.097 17.742 32.184 1.00 24.71 78 LYS B N 1
ATOM 1614 C CA . LYS B 2 36 ? 18.694 17.629 32.612 1.00 24.12 78 LYS B CA 1
ATOM 1615 C C . LYS B 2 36 ? 17.672 18.234 31.677 1.00 25.86 78 LYS B C 1
ATOM 1616 O O . LYS B 2 36 ? 16.485 17.890 31.763 1.00 24.73 78 LYS B O 1
ATOM 1622 N N . MET B 2 37 ? 18.111 19.099 30.764 1.00 24.18 79 MET B N 1
ATOM 1623 C CA . MET B 2 37 ? 17.227 19.870 29.923 1.00 25.88 79 MET B CA 1
ATOM 1624 C C . MET B 2 37 ? 16.218 18.986 29.164 1.00 25.00 79 MET B C 1
ATOM 1625 O O . MET B 2 37 ? 15.040 19.330 29.051 1.00 26.29 79 MET B O 1
ATOM 1630 N N . HIS B 2 38 ? 16.696 17.878 28.604 1.00 22.85 80 HIS B N 1
ATOM 1631 C CA . HIS B 2 38 ? 15.855 16.989 27.828 1.00 23.03 80 HIS B CA 1
ATOM 1632 C C . HIS B 2 38 ? 15.539 15.685 28.539 1.00 21.49 80 HIS B C 1
ATOM 1633 O O . HIS B 2 38 ? 15.036 14.731 27.919 1.00 23.54 80 HIS B O 1
ATOM 1640 N N . ASP B 2 39 ? 15.748 15.647 29.856 1.00 22.13 81 ASP B N 1
ATOM 1641 C CA . ASP B 2 39 ? 15.408 14.474 30.643 1.00 21.36 81 ASP B CA 1
ATOM 1642 C C . ASP B 2 39 ? 13.946 14.592 31.067 1.00 22.01 81 ASP B C 1
ATOM 1643 O O . ASP B 2 39 ? 13.640 14.774 32.263 1.00 22.52 81 ASP B O 1
ATOM 1648 N N . TYR B 2 40 ? 13.059 14.415 30.088 1.00 21.78 82 TYR B N 1
ATOM 1649 C CA . TYR B 2 40 ? 11.648 14.736 30.302 1.00 23.27 82 TYR B CA 1
ATOM 1650 C C . TYR B 2 40 ? 10.956 13.811 31.289 1.00 24.79 82 TYR B C 1
ATOM 1651 O O . TYR B 2 40 ? 9.966 14.210 31.905 1.00 26.83 82 TYR B O 1
ATOM 1660 N N . ASP B 2 41 ? 11.420 12.590 31.436 1.00 22.13 83 ASP B N 1
ATOM 1661 C CA . ASP B 2 41 ? 10.808 11.683 32.401 1.00 23.71 83 ASP B CA 1
ATOM 1662 C C . ASP B 2 41 ? 11.444 11.749 33.784 1.00 25.27 83 ASP B C 1
ATOM 1663 O O . ASP B 2 41 ? 10.989 11.056 34.722 1.00 25.94 83 ASP B O 1
ATOM 1668 N N . GLY B 2 42 ? 12.516 12.536 33.898 1.00 22.47 84 GLY B N 1
ATOM 1669 C CA . GLY B 2 42 ? 13.142 12.776 35.212 1.00 24.56 84 GLY B CA 1
ATOM 1670 C C . GLY B 2 42 ? 14.022 11.671 35.769 1.00 24.62 84 GLY B C 1
ATOM 1671 O O . GLY B 2 42 ? 14.501 11.774 36.914 1.00 26.56 84 GLY B O 1
ATOM 1672 N N . ASN B 2 43 ? 14.315 10.627 35.000 1.00 23.47 85 ASN B N 1
ATOM 1673 C CA . ASN B 2 43 ? 15.050 9.473 35.528 1.00 23.67 85 ASN B CA 1
ATOM 1674 C C . ASN B 2 43 ? 16.576 9.612 35.537 1.00 24.38 85 ASN B C 1
ATOM 1675 O O . ASN B 2 43 ? 17.262 8.640 35.796 1.00 25.01 85 ASN B O 1
ATOM 1680 N N . ASN B 2 44 ? 17.069 10.802 35.204 1.00 24.15 86 ASN B N 1
ATOM 1681 C CA . ASN B 2 44 ? 18.521 11.082 35.243 1.00 25.28 86 ASN B CA 1
ATOM 1682 C C . ASN B 2 44 ? 19.316 10.247 34.248 1.00 24.60 86 ASN B C 1
ATOM 1683 O O . ASN B 2 44 ? 20.509 9.943 34.447 1.00 25.32 86 ASN B O 1
ATOM 1688 N N . LEU B 2 45 ? 18.629 9.869 33.168 1.00 22.49 87 LEU B N 1
ATOM 1689 C CA . LEU B 2 45 ? 19.183 9.105 32.057 1.00 22.62 87 LEU B CA 1
ATOM 1690 C C . LEU B 2 45 ? 18.628 9.719 30.779 1.00 24.36 87 LEU B C 1
ATOM 1691 O O . LEU B 2 45 ? 17.435 10.070 30.714 1.00 23.58 87 LEU B O 1
ATOM 1696 N N . LEU B 2 46 ? 19.464 9.907 29.759 1.00 21.94 88 LEU B N 1
ATOM 1697 C CA . LEU B 2 46 ? 18.969 10.334 28.470 1.00 22.27 88 LEU B CA 1
ATOM 1698 C C . LEU B 2 46 ? 18.848 9.165 27.525 1.00 22.70 88 LEU B C 1
ATOM 1699 O O . LEU B 2 46 ? 19.777 8.428 27.289 1.00 23.79 88 LEU B O 1
ATOM 1704 N N . ASP B 2 47 ? 17.666 8.980 26.970 1.00 21.53 89 ASP B N 1
ATOM 1705 C CA . ASP B 2 47 ? 17.484 7.942 25.963 1.00 21.22 89 ASP B CA 1
ATOM 1706 C C . ASP B 2 47 ? 17.362 8.541 24.579 1.00 18.80 89 ASP B C 1
ATOM 1707 O O . ASP B 2 47 ? 17.290 9.763 24.404 1.00 20.09 89 ASP B O 1
ATOM 1712 N N . GLY B 2 48 ? 17.333 7.694 23.563 1.00 20.43 90 GLY B N 1
ATOM 1713 C CA . GLY B 2 48 ? 17.287 8.173 22.206 1.00 20.39 90 GLY B CA 1
ATOM 1714 C C . GLY B 2 48 ? 16.075 8.989 21.825 1.00 20.43 90 GLY B C 1
ATOM 1715 O O . GLY B 2 48 ? 16.151 9.847 20.971 1.00 20.39 90 GLY B O 1
ATOM 1716 N N . LEU B 2 49 ? 14.918 8.740 22.463 1.00 20.18 91 LEU B N 1
ATOM 1717 C CA . LEU B 2 49 ? 13.770 9.587 22.191 1.00 20.01 91 LEU B CA 1
ATOM 1718 C C . LEU B 2 49 ? 13.931 10.977 22.777 1.00 20.19 91 LEU B C 1
ATOM 1719 O O . LEU B 2 49 ? 13.545 11.959 22.146 1.00 20.69 91 LEU B O 1
ATOM 1724 N N . GLU B 2 50 ? 14.489 11.068 23.981 1.00 19.14 92 GLU B N 1
ATOM 1725 C CA . GLU B 2 50 ? 14.834 12.346 24.541 1.00 19.27 92 GLU B CA 1
ATOM 1726 C C . GLU B 2 50 ? 15.887 13.050 23.671 1.00 20.22 92 GLU B C 1
ATOM 1727 O O . GLU B 2 50 ? 15.739 14.251 23.414 1.00 20.77 92 GLU B O 1
ATOM 1733 N N . LEU B 2 51 ? 16.879 12.292 23.186 1.00 20.39 93 LEU B N 1
ATOM 1734 C CA . LEU B 2 51 ? 17.858 12.913 22.261 1.00 21.64 93 LEU B CA 1
ATOM 1735 C C . LEU B 2 51 ? 17.199 13.425 20.979 1.00 23.87 93 LEU B C 1
ATOM 1736 O O . LEU B 2 51 ? 17.524 14.515 20.490 1.00 23.83 93 LEU B O 1
ATOM 1741 N N . SER B 2 52 ? 16.212 12.680 20.472 1.00 22.30 94 SER B N 1
ATOM 1742 C CA . SER B 2 52 ? 15.489 13.111 19.288 1.00 23.27 94 SER B CA 1
ATOM 1743 C C . SER B 2 52 ? 14.817 14.464 19.445 1.00 24.96 94 SER B C 1
ATOM 1744 O O . SER B 2 52 ? 14.829 15.276 18.528 1.00 26.15 94 SER B O 1
ATOM 1747 N N . THR B 2 53 ? 14.271 14.735 20.636 1.00 23.62 95 THR B N 1
ATOM 1748 C CA . THR B 2 53 ? 13.737 16.026 20.948 1.00 26.63 95 THR B CA 1
ATOM 1749 C C . THR B 2 53 ? 14.849 17.085 21.010 1.00 26.66 95 THR B C 1
ATOM 1750 O O . THR B 2 53 ? 14.642 18.166 20.489 1.00 33.02 95 THR B O 1
ATOM 1754 N N . ALA B 2 54 ? 15.972 16.756 21.631 1.00 28.72 96 ALA B N 1
ATOM 1755 C CA . ALA B 2 54 ? 17.142 17.651 21.745 1.00 29.78 96 ALA B CA 1
ATOM 1756 C C . ALA B 2 54 ? 17.681 18.041 20.374 1.00 34.66 96 ALA B C 1
ATOM 1757 O O . ALA B 2 54 ? 18.151 19.166 20.204 1.00 35.58 96 ALA B O 1
ATOM 1759 N N . ILE B 2 55 ? 17.613 17.115 19.413 1.00 29.74 97 ILE B N 1
ATOM 1760 C CA . ILE B 2 55 ? 18.224 17.301 18.093 1.00 32.71 97 ILE B CA 1
ATOM 1761 C C . ILE B 2 55 ? 17.348 18.176 17.260 1.00 37.33 97 ILE B C 1
ATOM 1762 O O . ILE B 2 55 ? 17.859 18.949 16.442 1.00 43.84 97 ILE B O 1
ATOM 1767 N N . THR B 2 56 ? 16.045 18.064 17.472 1.00 36.91 98 THR B N 1
ATOM 1768 C CA . THR B 2 56 ? 15.070 18.806 16.719 1.00 41.11 98 THR B CA 1
ATOM 1769 C C . THR B 2 56 ? 14.553 19.943 17.584 1.00 38.74 98 THR B C 1
ATOM 1770 O O . THR B 2 56 ? 13.582 20.591 17.226 1.00 40.70 98 THR B O 1
ATOM 1774 N N . LEU B 2 69 ? 12.410 20.499 8.484 1.00 55.12 111 LEU B N 1
ATOM 1775 C CA . LEU B 2 69 ? 12.341 19.290 9.302 1.00 56.16 111 LEU B CA 1
ATOM 1776 C C . LEU B 2 69 ? 13.343 18.238 8.832 1.00 51.20 111 LEU B C 1
ATOM 1777 O O . LEU B 2 69 ? 13.320 17.821 7.679 1.00 57.62 111 LEU B O 1
ATOM 1782 N N . MET B 2 70 ? 14.208 17.813 9.744 1.00 47.27 112 MET B N 1
ATOM 1783 C CA . MET B 2 70 ? 15.224 16.802 9.464 1.00 42.67 112 MET B CA 1
ATOM 1784 C C . MET B 2 70 ? 14.568 15.489 9.067 1.00 39.93 112 MET B C 1
ATOM 1785 O O . MET B 2 70 ? 13.557 15.108 9.656 1.00 38.32 112 MET B O 1
ATOM 1790 N N . SER B 2 71 ? 15.147 14.774 8.096 1.00 36.68 113 SER B N 1
ATOM 1791 C CA . SER B 2 71 ? 14.674 13.421 7.791 1.00 35.56 113 SER B CA 1
ATOM 1792 C C . SER B 2 71 ? 14.858 12.460 8.955 1.00 32.73 113 SER B C 1
ATOM 1793 O O . SER B 2 71 ? 15.792 12.572 9.761 1.00 30.39 113 SER B O 1
ATOM 1796 N N . GLU B 2 72 ? 14.001 11.442 9.005 1.00 32.51 114 GLU B N 1
ATOM 1797 C CA . GLU B 2 72 ? 14.190 10.388 9.998 1.00 31.82 114 GLU B CA 1
ATOM 1798 C C . GLU B 2 72 ? 15.524 9.677 9.927 1.00 29.21 114 GLU B C 1
ATOM 1799 O O . GLU B 2 72 ? 16.064 9.310 10.946 1.00 26.67 114 GLU B O 1
ATOM 1805 N N . ASP B 2 73 ? 16.074 9.450 8.734 1.00 27.68 115 ASP B N 1
ATOM 1806 C CA . ASP B 2 73 ? 17.327 8.719 8.684 1.00 27.98 115 ASP B CA 1
ATOM 1807 C C . ASP B 2 73 ? 18.483 9.559 9.217 1.00 24.42 115 ASP B C 1
ATOM 1808 O O . ASP B 2 73 ? 19.424 8.996 9.776 1.00 25.58 115 ASP B O 1
ATOM 1813 N N . GLU B 2 74 ? 18.400 10.869 9.013 1.00 26.58 116 GLU B N 1
ATOM 1814 C CA . GLU B 2 74 ? 19.408 11.786 9.543 1.00 28.25 116 GLU B CA 1
ATOM 1815 C C . GLU B 2 74 ? 19.333 11.801 11.082 1.00 26.46 116 GLU B C 1
ATOM 1816 O O . GLU B 2 74 ? 20.343 11.691 11.780 1.00 25.71 116 GLU B O 1
ATOM 1822 N N . LEU B 2 75 ? 18.112 11.863 11.599 1.00 26.00 117 LEU B N 1
ATOM 1823 C CA . LEU B 2 75 ? 17.899 11.778 13.055 1.00 27.29 117 LEU B CA 1
ATOM 1824 C C . LEU B 2 75 ? 18.484 10.503 13.655 1.00 24.94 117 LEU B C 1
ATOM 1825 O O . LEU B 2 75 ? 19.210 10.497 14.637 1.00 25.76 117 LEU B O 1
ATOM 1830 N N . ILE B 2 76 ? 18.205 9.379 13.015 1.00 24.70 118 ILE B N 1
ATOM 1831 C CA . ILE B 2 76 ? 18.722 8.105 13.429 1.00 24.80 118 ILE B CA 1
ATOM 1832 C C . ILE B 2 76 ? 20.247 8.125 13.408 1.00 26.24 118 ILE B C 1
ATOM 1833 O O . ILE B 2 76 ? 20.914 7.653 14.314 1.00 26.59 118 ILE B O 1
ATOM 1838 N N . ASN B 2 77 ? 20.810 8.663 12.332 1.00 26.64 119 ASN B N 1
ATOM 1839 C CA . ASN B 2 77 ? 22.265 8.710 12.239 1.00 28.35 119 ASN B CA 1
ATOM 1840 C C . ASN B 2 77 ? 22.878 9.486 13.401 1.00 25.88 119 ASN B C 1
ATOM 1841 O O . ASN B 2 77 ? 23.887 9.055 13.985 1.00 28.73 119 ASN B O 1
ATOM 1846 N N . ILE B 2 78 ? 22.259 10.602 13.756 1.00 25.81 120 ILE B N 1
ATOM 1847 C CA . ILE B 2 78 ? 22.780 11.458 14.831 1.00 25.88 120 ILE B CA 1
ATOM 1848 C C . ILE B 2 78 ? 22.632 10.739 16.181 1.00 25.32 120 ILE B C 1
ATOM 1849 O O . ILE B 2 78 ? 23.568 10.652 16.976 1.00 26.43 120 ILE B O 1
ATOM 1854 N N . ILE B 2 79 ? 21.439 10.211 16.443 1.00 23.84 121 ILE B N 1
ATOM 1855 C CA . ILE B 2 79 ? 21.237 9.499 17.710 1.00 25.14 121 ILE B CA 1
ATOM 1856 C C . ILE B 2 79 ? 22.113 8.295 17.859 1.00 24.54 121 ILE B C 1
ATOM 1857 O O . ILE B 2 79 ? 22.717 8.089 18.908 1.00 26.17 121 ILE B O 1
ATOM 1862 N N . ASP B 2 80 ? 22.196 7.470 16.809 1.00 25.29 122 ASP B N 1
ATOM 1863 C CA . ASP B 2 80 ? 23.045 6.309 16.836 1.00 26.20 122 ASP B CA 1
ATOM 1864 C C . ASP B 2 80 ? 24.497 6.720 17.093 1.00 27.26 122 ASP B C 1
ATOM 1865 O O . ASP B 2 80 ? 25.183 6.009 17.799 1.00 28.24 122 ASP B O 1
ATOM 1870 N N . GLY B 2 81 ? 24.908 7.844 16.525 1.00 28.69 123 GLY B N 1
ATOM 1871 C CA . GLY B 2 81 ? 26.263 8.407 16.774 1.00 30.40 123 GLY B CA 1
ATOM 1872 C C . GLY B 2 81 ? 26.525 8.706 18.243 1.00 31.12 123 GLY B C 1
ATOM 1873 O O . GLY B 2 81 ? 27.561 8.315 18.811 1.00 32.14 123 GLY B O 1
ATOM 1874 N N . VAL B 2 82 ? 25.562 9.375 18.875 1.00 28.65 124 VAL B N 1
ATOM 1875 C CA . VAL B 2 82 ? 25.688 9.719 20.302 1.00 28.28 124 VAL B CA 1
ATOM 1876 C C . VAL B 2 82 ? 25.790 8.436 21.134 1.00 27.63 124 VAL B C 1
ATOM 1877 O O . VAL B 2 82 ? 26.617 8.313 22.044 1.00 29.11 124 VAL B O 1
ATOM 1881 N N . LEU B 2 83 ? 24.912 7.469 20.866 1.00 27.00 125 LEU B N 1
ATOM 1882 C CA . LEU B 2 83 ? 24.933 6.221 21.599 1.00 27.63 125 LEU B CA 1
ATOM 1883 C C . LEU B 2 83 ? 26.268 5.454 21.398 1.00 29.38 125 LEU B C 1
ATOM 1884 O O . LEU B 2 83 ? 26.801 4.890 22.340 1.00 31.41 125 LEU B O 1
ATOM 1889 N N . ARG B 2 84 ? 26.769 5.440 20.172 1.00 32.79 126 ARG B N 1
ATOM 1890 C CA . ARG B 2 84 ? 28.066 4.808 19.873 1.00 37.25 126 ARG B CA 1
ATOM 1891 C C . ARG B 2 84 ? 29.196 5.545 20.591 1.00 35.37 126 ARG B C 1
ATOM 1892 O O . ARG B 2 84 ? 30.052 4.896 21.180 1.00 41.13 126 ARG B O 1
ATOM 1900 N N . ASP B 2 85 ? 29.168 6.880 20.571 1.00 37.27 127 ASP B N 1
ATOM 1901 C CA . ASP B 2 85 ? 30.224 7.702 21.206 1.00 37.86 127 ASP B CA 1
ATOM 1902 C C . ASP B 2 85 ? 30.222 7.436 22.702 1.00 39.48 127 ASP B C 1
ATOM 1903 O O . ASP B 2 85 ? 31.284 7.247 23.298 1.00 36.59 127 ASP B O 1
ATOM 1908 N N . ASP B 2 86 ? 29.032 7.389 23.318 1.00 33.71 128 ASP B N 1
ATOM 1909 C CA . ASP B 2 86 ? 28.923 7.686 24.726 1.00 33.99 128 ASP B CA 1
ATOM 1910 C C . ASP B 2 86 ? 28.270 6.635 25.614 1.00 30.07 128 ASP B C 1
ATOM 1911 O O . ASP B 2 86 ? 28.483 6.676 26.815 1.00 28.42 128 ASP B O 1
ATOM 1916 N N . ASP B 2 87 ? 27.505 5.706 25.040 1.00 28.41 129 ASP B N 1
ATOM 1917 C CA . ASP B 2 87 ? 26.812 4.695 25.855 1.00 29.52 129 ASP B CA 1
ATOM 1918 C C . ASP B 2 87 ? 27.740 3.522 26.119 1.00 31.47 129 ASP B C 1
ATOM 1919 O O . ASP B 2 87 ? 27.684 2.510 25.426 1.00 31.89 129 ASP B O 1
ATOM 1924 N N . LYS B 2 88 ? 28.576 3.685 27.139 1.00 31.95 130 LYS B N 1
ATOM 1925 C CA . LYS B 2 88 ? 29.681 2.762 27.387 1.00 38.06 130 LYS B CA 1
ATOM 1926 C C . LYS B 2 88 ? 29.220 1.403 27.885 1.00 39.45 130 LYS B C 1
ATOM 1927 O O . LYS B 2 88 ? 29.842 0.390 27.558 1.00 41.72 130 LYS B O 1
ATOM 1933 N N . ASN B 2 89 ? 28.136 1.365 28.662 1.00 35.04 131 ASN B N 1
ATOM 1934 C CA . ASN B 2 89 ? 27.573 0.089 29.125 1.00 33.44 131 ASN B CA 1
ATOM 1935 C C . ASN B 2 89 ? 26.430 -0.498 28.264 1.00 33.54 131 ASN B C 1
ATOM 1936 O O . ASN B 2 89 ? 25.815 -1.498 28.668 1.00 34.46 131 ASN B O 1
ATOM 1941 N N . ASN B 2 90 ? 26.184 0.113 27.102 1.00 32.17 132 ASN B N 1
ATOM 1942 C CA . ASN B 2 90 ? 25.270 -0.412 26.093 1.00 34.02 132 ASN B CA 1
ATOM 1943 C C . ASN B 2 90 ? 23.869 -0.689 26.648 1.00 32.55 132 ASN B C 1
ATOM 1944 O O . ASN B 2 90 ? 23.228 -1.702 26.292 1.00 33.90 132 ASN B O 1
ATOM 1949 N N . ASP B 2 91 ? 23.385 0.197 27.514 1.00 29.74 133 ASP B N 1
ATOM 1950 C CA . ASP B 2 91 ? 22.038 0.025 28.084 1.00 28.19 133 ASP B CA 1
ATOM 1951 C C . ASP B 2 91 ? 20.951 0.840 27.343 1.00 26.20 133 ASP B C 1
ATOM 1952 O O . ASP B 2 91 ? 19.778 0.782 27.727 1.00 26.49 133 ASP B O 1
ATOM 1957 N N . GLY B 2 92 ? 21.358 1.601 26.335 1.00 25.03 134 GLY B N 1
ATOM 1958 C CA . GLY B 2 92 ? 20.450 2.461 25.598 1.00 24.61 134 GLY B CA 1
ATOM 1959 C C . GLY B 2 92 ? 20.223 3.796 26.294 1.00 25.07 134 GLY B C 1
ATOM 1960 O O . GLY B 2 92 ? 19.374 4.566 25.863 1.00 24.72 134 GLY B O 1
ATOM 1961 N N . TYR B 2 93 ? 20.972 4.082 27.363 1.00 22.63 135 TYR B N 1
ATOM 1962 C CA . TYR B 2 93 ? 20.838 5.345 28.078 1.00 23.65 135 TYR B CA 1
ATOM 1963 C C . TYR B 2 93 ? 22.171 6.013 28.147 1.00 25.36 135 TYR B C 1
ATOM 1964 O O . TYR B 2 93 ? 23.207 5.319 28.269 1.00 24.74 135 TYR B O 1
ATOM 1973 N N . ILE B 2 94 ? 22.152 7.332 28.100 1.00 23.66 136 ILE B N 1
ATOM 1974 C CA . ILE B 2 94 ? 23.341 8.127 28.500 1.00 23.64 136 ILE B CA 1
ATOM 1975 C C . ILE B 2 94 ? 23.112 8.605 29.945 1.00 23.88 136 ILE B C 1
ATOM 1976 O O . ILE B 2 94 ? 22.243 9.443 30.204 1.00 23.36 136 ILE B O 1
ATOM 1981 N N . ASP B 2 95 ? 23.916 8.115 30.882 1.00 25.64 137 ASP B N 1
ATOM 1982 C CA . ASP B 2 95 ? 23.910 8.632 32.240 1.00 25.98 137 ASP B CA 1
ATOM 1983 C C . ASP B 2 95 ? 24.828 9.865 32.390 1.00 24.92 137 ASP B C 1
ATOM 1984 O O . ASP B 2 95 ? 25.520 10.264 31.447 1.00 26.49 137 ASP B O 1
ATOM 1989 N N . TYR B 2 96 ? 24.799 10.512 33.548 1.00 27.16 138 TYR B N 1
ATOM 1990 C CA . TYR B 2 96 ? 25.509 11.790 33.677 1.00 27.30 138 TYR B CA 1
ATOM 1991 C C . TYR B 2 96 ? 27.034 11.582 33.501 1.00 27.35 138 TYR B C 1
ATOM 1992 O O . TYR B 2 96 ? 27.722 12.425 32.909 1.00 27.49 138 TYR B O 1
ATOM 2001 N N . ALA B 2 97 ? 27.539 10.475 34.015 1.00 29.33 139 ALA B N 1
ATOM 2002 C CA . ALA B 2 97 ? 28.977 10.162 33.862 1.00 31.64 139 ALA B CA 1
ATOM 2003 C C . ALA B 2 97 ? 29.352 10.010 32.401 1.00 30.80 139 ALA B C 1
ATOM 2004 O O . ALA B 2 97 ? 30.415 10.432 31.960 1.00 32.99 139 ALA B O 1
ATOM 2006 N N . GLU B 2 98 ? 28.478 9.366 31.642 1.00 27.09 140 GLU B N 1
ATOM 2007 C CA . GLU B 2 98 ? 28.682 9.185 30.218 1.00 27.54 140 GLU B CA 1
ATOM 2008 C C . GLU B 2 98 ? 28.550 10.484 29.435 1.00 28.22 140 GLU B C 1
ATOM 2009 O O . GLU B 2 98 ? 29.211 10.666 28.433 1.00 30.22 140 GLU B O 1
ATOM 2015 N N . PHE B 2 99 ? 27.682 11.380 29.900 1.00 25.98 141 PHE B N 1
ATOM 2016 C CA . PHE B 2 99 ? 27.477 12.685 29.268 1.00 25.87 141 PHE B CA 1
ATOM 2017 C C . PHE B 2 99 ? 28.662 13.611 29.503 1.00 28.85 141 PHE B C 1
ATOM 2018 O O . PHE B 2 99 ? 29.138 14.254 28.571 1.00 27.93 141 PHE B O 1
ATOM 2026 N N . ALA B 2 100 ? 29.085 13.689 30.757 1.00 31.34 142 ALA B N 1
ATOM 2027 C CA . ALA B 2 100 ? 30.120 14.635 31.185 1.00 33.98 142 ALA B CA 1
ATOM 2028 C C . ALA B 2 100 ? 31.509 14.318 30.619 1.00 38.06 142 ALA B C 1
ATOM 2029 O O . ALA B 2 100 ? 32.239 15.245 30.253 1.00 42.10 142 ALA B O 1
ATOM 2031 N N . LYS B 2 101 ? 31.860 13.037 30.534 1.00 40.27 143 LYS B N 1
ATOM 2032 C CA . LYS B 2 101 ? 33.165 12.573 30.022 1.00 50.29 143 LYS B CA 1
ATOM 2033 C C . LYS B 2 101 ? 34.250 13.660 29.967 1.00 56.50 143 LYS B C 1
ATOM 2034 O O . LYS B 2 101 ? 34.656 14.223 30.990 1.00 69.64 143 LYS B O 1
ATOM 2040 N N . PRO C 1 19 ? 8.362 -24.623 49.654 1.00 52.06 42 PRO C N 1
ATOM 2041 C CA . PRO C 1 19 ? 7.841 -25.031 50.964 1.00 51.02 42 PRO C CA 1
ATOM 2042 C C . PRO C 1 19 ? 7.938 -26.545 51.210 1.00 47.25 42 PRO C C 1
ATOM 2043 O O . PRO C 1 19 ? 8.127 -27.313 50.273 1.00 53.84 42 PRO C O 1
ATOM 2047 N N . HIS C 1 20 ? 7.827 -26.932 52.477 1.00 47.68 43 HIS C N 1
ATOM 2048 C CA . HIS C 1 20 ? 7.633 -28.320 52.923 1.00 46.91 43 HIS C CA 1
ATOM 2049 C C . HIS C 1 20 ? 6.336 -28.864 52.289 1.00 43.89 43 HIS C C 1
ATOM 2050 O O . HIS C 1 20 ? 5.300 -28.201 52.381 1.00 38.60 43 HIS C O 1
ATOM 2057 N N . ARG C 1 21 ? 6.404 -30.027 51.622 1.00 42.25 44 ARG C N 1
ATOM 2058 C CA . ARG C 1 21 ? 5.207 -30.790 51.204 1.00 37.27 44 ARG C CA 1
ATOM 2059 C C . ARG C 1 21 ? 4.955 -31.965 52.173 1.00 32.24 44 ARG C C 1
ATOM 2060 O O . ARG C 1 21 ? 5.884 -32.706 52.494 1.00 32.13 44 ARG C O 1
ATOM 2068 N N . ARG C 1 22 ? 3.699 -32.137 52.593 1.00 25.75 45 ARG C N 1
ATOM 2069 C CA . ARG C 1 22 ? 3.281 -33.319 53.338 1.00 25.64 45 ARG C CA 1
ATOM 2070 C C . ARG C 1 22 ? 2.195 -34.014 52.514 1.00 22.53 45 ARG C C 1
ATOM 2071 O O . ARG C 1 22 ? 1.147 -33.413 52.225 1.00 23.33 45 ARG C O 1
ATOM 2079 N N . PHE C 1 23 ? 2.413 -35.277 52.187 1.00 22.59 46 PHE C N 1
ATOM 2080 C CA . PHE C 1 23 ? 1.349 -36.057 51.533 1.00 20.89 46 PHE C CA 1
ATOM 2081 C C . PHE C 1 23 ? 0.179 -36.234 52.485 1.00 22.73 46 PHE C C 1
ATOM 2082 O O . PHE C 1 23 ? 0.378 -36.502 53.690 1.00 22.84 46 PHE C O 1
ATOM 2090 N N . GLU C 1 24 ? -1.035 -36.061 51.971 1.00 20.90 47 GLU C N 1
ATOM 2091 C CA . GLU C 1 24 ? -2.266 -36.098 52.753 1.00 21.48 47 GLU C CA 1
ATOM 2092 C C . GLU C 1 24 ? -3.147 -37.252 52.281 1.00 22.75 47 GLU C C 1
ATOM 2093 O O . GLU C 1 24 ? -3.942 -37.141 51.324 1.00 21.51 47 GLU C O 1
ATOM 2099 N N . TYR C 1 25 ? -3.012 -38.406 52.934 1.00 21.75 48 TYR C N 1
ATOM 2100 C CA . TYR C 1 25 ? -3.687 -39.608 52.431 1.00 22.22 48 TYR C CA 1
ATOM 2101 C C . TYR C 1 25 ? -5.197 -39.495 52.440 1.00 22.40 48 TYR C C 1
ATOM 2102 O O . TYR C 1 25 ? -5.869 -40.097 51.580 1.00 21.73 48 TYR C O 1
ATOM 2111 N N . LYS C 1 26 ? -5.750 -38.743 53.393 1.00 21.29 49 LYS C N 1
ATOM 2112 C CA . LYS C 1 26 ? -7.206 -38.704 53.542 1.00 23.89 49 LYS C CA 1
ATOM 2113 C C . LYS C 1 26 ? -7.880 -37.959 52.421 1.00 23.63 49 LYS C C 1
ATOM 2114 O O . LYS C 1 26 ? -9.100 -38.010 52.303 1.00 24.47 49 LYS C O 1
ATOM 2120 N N . TYR C 1 27 ? -7.094 -37.240 51.634 1.00 22.27 50 TYR C N 1
ATOM 2121 C CA . TYR C 1 27 ? -7.614 -36.447 50.526 1.00 22.76 50 TYR C CA 1
ATOM 2122 C C . TYR C 1 27 ? -7.098 -36.954 49.175 1.00 21.32 50 TYR C C 1
ATOM 2123 O O . TYR C 1 27 ? -6.980 -36.188 48.224 1.00 22.23 50 TYR C O 1
ATOM 2132 N N . SER C 1 28 ? -6.819 -38.253 49.087 1.00 19.77 51 SER C N 1
ATOM 2133 C CA . SER C 1 28 ? -6.084 -38.809 47.946 1.00 19.40 51 SER C CA 1
ATOM 2134 C C . SER C 1 28 ? -6.652 -40.190 47.579 1.00 20.37 51 SER C C 1
ATOM 2135 O O . SER C 1 28 ? -7.247 -40.851 48.416 1.00 20.02 51 SER C O 1
ATOM 2138 N N . PHE C 1 29 ? -6.440 -40.621 46.340 1.00 20.13 52 PHE C N 1
ATOM 2139 C CA . PHE C 1 29 ? -6.719 -41.985 45.888 1.00 19.95 52 PHE C CA 1
ATOM 2140 C C . PHE C 1 29 ? -5.806 -42.353 44.729 1.00 20.33 52 PHE C C 1
ATOM 2141 O O . PHE C 1 29 ? -5.294 -41.485 44.010 1.00 19.73 52 PHE C O 1
ATOM 2149 N N . LYS C 1 30 ? -5.604 -43.649 44.534 1.00 18.96 53 LYS C N 1
ATOM 2150 C CA . LYS C 1 30 ? -4.781 -44.151 43.466 1.00 19.28 53 LYS C CA 1
ATOM 2151 C C . LYS C 1 30 ? -4.874 -45.666 43.425 1.00 19.82 53 LYS C C 1
ATOM 2152 O O . LYS C 1 30 ? -5.341 -46.269 44.378 1.00 21.85 53 LYS C O 1
ATOM 2158 N N . GLY C 1 31 ? -4.433 -46.252 42.322 1.00 20.92 54 GLY C N 1
ATOM 2159 C CA . GLY C 1 31 ? -4.258 -47.691 42.226 1.00 20.52 54 GLY C CA 1
ATOM 2160 C C . GLY C 1 31 ? -2.984 -48.181 42.903 1.00 20.06 54 GLY C C 1
ATOM 2161 O O . GLY C 1 31 ? -2.231 -47.367 43.469 1.00 20.79 54 GLY C O 1
ATOM 2162 N N . PRO C 1 32 ? -2.746 -49.482 42.848 1.00 21.40 55 PRO C N 1
ATOM 2163 C CA . PRO C 1 32 ? -3.484 -50.490 42.082 1.00 21.84 55 PRO C CA 1
ATOM 2164 C C . PRO C 1 32 ? -4.590 -51.196 42.872 1.00 23.22 55 PRO C C 1
ATOM 2165 O O . PRO C 1 32 ? -5.134 -52.193 42.364 1.00 22.98 55 PRO C O 1
ATOM 2169 N N . HIS C 1 33 ? -4.922 -50.708 44.058 1.00 22.74 56 HIS C N 1
ATOM 2170 C CA . HIS C 1 33 ? -6.000 -51.263 44.867 1.00 24.72 56 HIS C CA 1
ATOM 2171 C C . HIS C 1 33 ? -6.946 -50.142 45.288 1.00 24.53 56 HIS C C 1
ATOM 2172 O O . HIS C 1 33 ? -7.242 -49.946 46.469 1.00 24.33 56 HIS C O 1
ATOM 2179 N N . LEU C 1 34 ? -7.404 -49.379 44.289 1.00 22.09 57 LEU C N 1
ATOM 2180 C CA . LEU C 1 34 ? -8.100 -48.133 44.513 1.00 22.71 57 LEU C CA 1
ATOM 2181 C C . LEU C 1 34 ? -9.419 -48.310 45.241 1.00 25.79 57 LEU C C 1
ATOM 2182 O O . LEU C 1 34 ? -9.723 -47.505 46.146 1.00 26.99 57 LEU C O 1
ATOM 2187 N N . VAL C 1 35 ? -10.166 -49.347 44.851 1.00 25.02 58 VAL C N 1
ATOM 2188 C CA . VAL C 1 35 ? -11.545 -49.608 45.339 1.00 27.29 58 VAL C CA 1
ATOM 2189 C C . VAL C 1 35 ? -11.533 -50.792 46.313 1.00 29.13 58 VAL C C 1
ATOM 2190 O O . VAL C 1 35 ? -10.816 -51.774 46.117 1.00 30.57 58 VAL C O 1
ATOM 2194 N N . GLN C 1 36 ? -12.321 -50.667 47.370 1.00 29.19 59 GLN C N 1
ATOM 2195 C CA . GLN C 1 36 ? -12.479 -51.731 48.364 1.00 30.04 59 GLN C CA 1
ATOM 2196 C C . GLN C 1 36 ? -13.461 -52.795 47.888 1.00 32.80 59 GLN C C 1
ATOM 2197 O O . GLN C 1 36 ? -14.146 -52.646 46.859 1.00 31.06 59 GLN C O 1
ATOM 2203 N N . SER C 1 37 ? -13.563 -53.878 48.658 1.00 37.18 60 SER C N 1
ATOM 2204 C CA . SER C 1 37 ? -14.387 -55.017 48.242 1.00 39.71 60 SER C CA 1
ATOM 2205 C C . SER C 1 37 ? -15.864 -54.664 48.135 1.00 38.26 60 SER C C 1
ATOM 2206 O O . SER C 1 37 ? -16.590 -55.314 47.389 1.00 43.26 60 SER C O 1
ATOM 2209 N N . ASP C 1 38 ? -16.303 -53.637 48.851 1.00 36.25 61 ASP C N 1
ATOM 2210 C CA . ASP C 1 38 ? -17.694 -53.209 48.811 1.00 38.17 61 ASP C CA 1
ATOM 2211 C C . ASP C 1 38 ? -17.988 -52.159 47.758 1.00 37.44 61 ASP C C 1
ATOM 2212 O O . ASP C 1 38 ? -19.077 -51.590 47.750 1.00 39.96 61 ASP C O 1
ATOM 2217 N N . GLY C 1 39 ? -17.017 -51.891 46.894 1.00 34.33 62 GLY C N 1
ATOM 2218 C CA . GLY C 1 39 ? -17.231 -50.985 45.781 1.00 34.20 62 GLY C CA 1
ATOM 2219 C C . GLY C 1 39 ? -16.966 -49.529 46.098 1.00 32.82 62 GLY C C 1
ATOM 2220 O O . GLY C 1 39 ? -17.266 -48.650 45.270 1.00 33.86 62 GLY C O 1
ATOM 2221 N N . THR C 1 40 ? -16.405 -49.247 47.272 1.00 32.39 63 THR C N 1
ATOM 2222 C CA . THR C 1 40 ? -16.207 -47.867 47.689 1.00 31.05 63 THR C CA 1
ATOM 2223 C C . THR C 1 40 ? -14.727 -47.517 47.645 1.00 27.03 63 THR C C 1
ATOM 2224 O O . THR C 1 40 ? -13.893 -48.387 47.717 1.00 26.78 63 THR C O 1
ATOM 2228 N N . VAL C 1 41 ? -14.462 -46.225 47.467 1.00 24.95 64 VAL C N 1
ATOM 2229 C CA . VAL C 1 41 ? -13.121 -45.664 47.493 1.00 24.67 64 VAL C CA 1
ATOM 2230 C C . VAL C 1 41 ? -12.879 -45.137 48.899 1.00 24.42 64 VAL C C 1
ATOM 2231 O O . VAL C 1 41 ? -13.631 -44.289 49.372 1.00 24.28 64 VAL C O 1
ATOM 2235 N N . PRO C 1 42 ? -11.804 -45.611 49.573 1.00 23.96 65 PRO C N 1
ATOM 2236 C CA . PRO C 1 42 ? -11.614 -45.158 50.955 1.00 25.72 65 PRO C CA 1
ATOM 2237 C C . PRO C 1 42 ? -11.468 -43.651 51.007 1.00 24.48 65 PRO C C 1
ATOM 2238 O O . PRO C 1 42 ? -10.769 -43.071 50.165 1.00 23.50 65 PRO C O 1
ATOM 2242 N N . PHE C 1 43 ? -12.218 -43.025 51.919 1.00 24.79 66 PHE C N 1
ATOM 2243 C CA . PHE C 1 43 ? -12.136 -41.604 52.246 1.00 24.13 66 PHE C CA 1
ATOM 2244 C C . PHE C 1 43 ? -12.854 -40.676 51.258 1.00 23.31 66 PHE C C 1
ATOM 2245 O O . PHE C 1 43 ? -12.888 -39.463 51.494 1.00 23.50 66 PHE C O 1
ATOM 2253 N N . TRP C 1 44 ? -13.436 -41.242 50.196 1.00 22.25 67 TRP C N 1
ATOM 2254 C CA . TRP C 1 44 ? -14.101 -40.476 49.153 1.00 23.46 67 TRP C CA 1
ATOM 2255 C C . TRP C 1 44 ? -15.520 -41.009 48.932 1.00 23.48 67 TRP C C 1
ATOM 2256 O O . TRP C 1 44 ? -15.778 -42.234 48.985 1.00 25.90 67 TRP C O 1
ATOM 2267 N N . ALA C 1 45 ? -16.423 -40.086 48.668 1.00 22.41 68 ALA C N 1
ATOM 2268 C CA . ALA C 1 45 ? -17.773 -40.407 48.216 1.00 24.83 68 ALA C CA 1
ATOM 2269 C C . ALA C 1 45 ? -17.849 -40.349 46.732 1.00 25.83 68 ALA C C 1
ATOM 2270 O O . ALA C 1 45 ? -17.185 -39.541 46.124 1.00 27.94 68 ALA C O 1
ATOM 2272 N N . HIS C 1 46 ? -18.649 -41.216 46.118 1.00 26.76 69 HIS C N 1
ATOM 2273 C CA . HIS C 1 46 ? -18.906 -41.078 44.686 1.00 26.46 69 HIS C CA 1
ATOM 2274 C C . HIS C 1 46 ? -20.379 -41.133 44.409 1.00 27.50 69 HIS C C 1
ATOM 2275 O O . HIS C 1 46 ? -21.136 -41.742 45.174 1.00 30.28 69 HIS C O 1
ATOM 2282 N N . ALA C 1 47 ? -20.788 -40.490 43.324 1.00 26.02 70 ALA C N 1
ATOM 2283 C CA . ALA 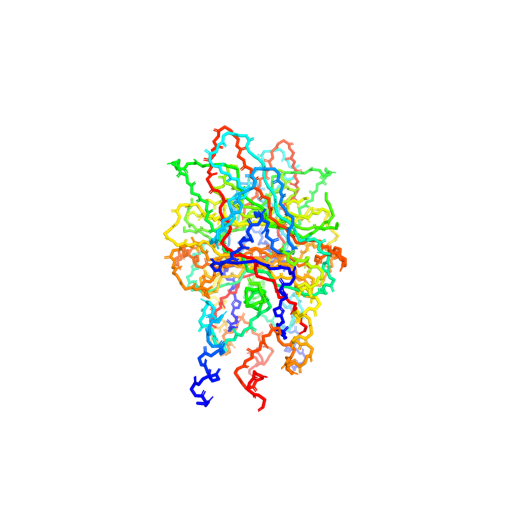C 1 47 ? -22.214 -40.328 43.014 1.00 26.89 70 ALA C CA 1
ATOM 2284 C C . ALA C 1 47 ? -22.441 -40.263 41.539 1.00 26.29 70 ALA C C 1
ATOM 2285 O O . ALA C 1 47 ? -21.498 -40.111 40.723 1.00 23.48 70 ALA C O 1
ATOM 2287 N N . GLY C 1 48 ? -23.708 -40.351 41.145 1.00 24.93 71 GLY C N 1
ATOM 2288 C CA . GLY C 1 48 ? -24.027 -40.351 39.741 1.00 24.00 71 GLY C CA 1
ATOM 2289 C C . GLY C 1 48 ? -23.534 -41.574 39.019 1.00 22.74 71 GLY C C 1
ATOM 2290 O O . GLY C 1 48 ? -23.668 -42.696 39.492 1.00 26.26 71 GLY C O 1
ATOM 2291 N N . ASN C 1 49 ? -22.935 -41.331 37.853 1.00 21.65 72 ASN C N 1
ATOM 2292 C CA . ASN C 1 49 ? -22.504 -42.373 36.963 1.00 22.06 72 ASN C CA 1
ATOM 2293 C C . ASN C 1 49 ? -21.003 -42.717 37.147 1.00 22.29 72 ASN C C 1
ATOM 2294 O O . ASN C 1 49 ? -20.445 -43.416 36.317 1.00 22.91 72 ASN C O 1
ATOM 2299 N N . ALA C 1 50 ? -20.368 -42.242 38.220 1.00 21.55 73 ALA C N 1
ATOM 2300 C CA . ALA C 1 50 ? -18.954 -42.563 38.451 1.00 20.86 73 ALA C CA 1
ATOM 2301 C C . ALA C 1 50 ? -18.781 -44.040 38.796 1.00 21.98 73 ALA C C 1
ATOM 2302 O O . ALA C 1 50 ? -19.541 -44.601 39.603 1.00 23.31 73 ALA C O 1
ATOM 2304 N N . ILE C 1 51 ? -17.784 -44.660 38.207 1.00 20.72 74 ILE C N 1
ATOM 2305 C CA . ILE C 1 51 ? -17.540 -46.115 38.381 1.00 20.64 74 ILE C CA 1
ATOM 2306 C C . ILE C 1 51 ? -16.099 -46.321 38.863 1.00 20.27 74 ILE C C 1
ATOM 2307 O O . ILE C 1 51 ? -15.156 -46.219 38.083 1.00 20.30 74 ILE C O 1
ATOM 2312 N N . PRO C 1 52 ? -15.930 -46.642 40.139 1.00 21.41 75 PRO C N 1
ATOM 2313 C CA . PRO C 1 52 ? -14.588 -47.016 40.615 1.00 23.10 75 PRO C CA 1
ATOM 2314 C C . PRO C 1 52 ? -14.099 -48.359 40.080 1.00 24.01 75 PRO C C 1
ATOM 2315 O O . PRO C 1 52 ? -14.876 -49.300 39.809 1.00 25.47 75 PRO C O 1
ATOM 2319 N N . SER C 1 53 ? -12.781 -48.468 39.929 1.00 22.29 76 SER C N 1
ATOM 2320 C CA . SER C 1 53 ? -12.161 -49.723 39.605 1.00 22.75 76 SER C CA 1
ATOM 2321 C C . SER C 1 53 ? -10.788 -49.750 40.290 1.00 21.14 76 SER C C 1
ATOM 2322 O O . SER C 1 53 ? -10.429 -48.793 40.957 1.00 23.23 76 SER C O 1
ATOM 2325 N N . SER C 1 54 ? -10.067 -50.849 40.158 1.00 21.59 77 SER C N 1
ATOM 2326 C CA . SER C 1 54 ? -8.844 -51.009 40.954 1.00 22.89 77 SER C CA 1
ATOM 2327 C C . SER C 1 54 ? -7.753 -50.040 40.564 1.00 21.85 77 SER C C 1
ATOM 2328 O O . SER C 1 54 ? -6.883 -49.737 41.402 1.00 22.21 77 SER C O 1
ATOM 2331 N N . ASP C 1 55 ? -7.727 -49.564 39.324 1.00 21.97 78 ASP C N 1
ATOM 2332 C CA . ASP C 1 55 ? -6.635 -48.710 38.869 1.00 22.81 78 ASP C CA 1
ATOM 2333 C C . ASP C 1 55 ? -7.068 -47.321 38.409 1.00 22.26 78 ASP C C 1
ATOM 2334 O O . ASP C 1 55 ? -6.210 -46.520 38.035 1.00 23.38 78 ASP C O 1
ATOM 2339 N N . GLN C 1 56 ? -8.361 -47.005 38.509 1.00 20.35 79 GLN C N 1
ATOM 2340 C CA . GLN C 1 56 ? -8.874 -45.696 38.105 1.00 18.94 79 GLN C CA 1
ATOM 2341 C C . GLN C 1 56 ? -10.358 -45.598 38.415 1.00 20.19 79 GLN C C 1
ATOM 2342 O O . GLN C 1 56 ? -10.992 -46.631 38.602 1.00 21.36 79 GLN C O 1
ATOM 2348 N N . ILE C 1 57 ? -10.863 -44.374 38.479 1.00 19.08 80 ILE C N 1
ATOM 2349 C CA . ILE C 1 57 ? -12.299 -44.109 38.580 1.00 19.12 80 ILE C CA 1
ATOM 2350 C C . ILE C 1 57 ? -12.743 -43.527 37.254 1.00 20.04 80 ILE C C 1
ATOM 2351 O O . ILE C 1 57 ? -12.232 -42.505 36.792 1.00 19.49 80 ILE C O 1
ATOM 2356 N N . ARG C 1 58 ? -13.713 -44.185 36.631 1.00 19.30 81 ARG C N 1
ATOM 2357 C CA . ARG C 1 58 ? -14.359 -43.633 35.423 1.00 19.17 81 ARG C CA 1
ATOM 2358 C C . ARG C 1 58 ? -15.461 -42.694 35.891 1.00 19.66 81 ARG C C 1
ATOM 2359 O O . ARG C 1 58 ? -16.577 -43.126 36.211 1.00 20.09 81 ARG C O 1
ATOM 2367 N N . VAL C 1 59 ? -15.135 -41.419 35.990 1.00 18.35 82 VAL C N 1
ATOM 2368 C CA . VAL C 1 59 ? -16.003 -40.429 36.628 1.00 20.09 82 VAL C CA 1
ATOM 2369 C C . VAL C 1 59 ? -17.251 -40.227 35.775 1.00 20.38 82 VAL C C 1
ATOM 2370 O O . VAL C 1 59 ? -18.323 -40.065 36.307 1.00 21.27 82 VAL C O 1
ATOM 2374 N N . ALA C 1 60 ? -17.103 -40.274 34.454 1.00 19.96 83 ALA C N 1
ATOM 2375 C CA . ALA C 1 60 ? -18.277 -40.375 33.571 1.00 19.41 83 ALA C CA 1
ATOM 2376 C C . ALA C 1 60 ? -17.874 -41.238 32.412 1.00 20.90 83 ALA C C 1
ATOM 2377 O O . ALA C 1 60 ? -16.857 -40.934 31.758 1.00 20.38 83 ALA C O 1
ATOM 2379 N N . PRO C 1 61 ? -18.640 -42.312 32.121 1.00 19.49 84 PRO C N 1
ATOM 2380 C CA . PRO C 1 61 ? -18.371 -43.100 30.921 1.00 19.21 84 PRO C CA 1
ATOM 2381 C C . PRO C 1 61 ? -18.926 -42.529 29.593 1.00 19.12 84 PRO C C 1
ATOM 2382 O O . PRO C 1 61 ? -19.745 -41.626 29.624 1.00 19.52 84 PRO C O 1
ATOM 2386 N N . SER C 1 62 ? -18.526 -43.147 28.494 1.00 19.65 85 SER C N 1
ATOM 2387 C CA . SER C 1 62 ? -18.879 -42.746 27.138 1.00 19.85 85 SER C CA 1
ATOM 2388 C C . SER C 1 62 ? -20.309 -43.135 26.757 1.00 21.52 85 SER C C 1
ATOM 2389 O O . SER C 1 62 ? -20.519 -43.742 25.707 1.00 25.00 85 SER C O 1
ATOM 2392 N N . LEU C 1 63 ? -21.222 -42.787 27.626 1.00 20.45 86 LEU C N 1
ATOM 2393 C CA . LEU C 1 63 ? -22.670 -42.904 27.399 1.00 21.03 86 LEU C CA 1
ATOM 2394 C C . LEU C 1 63 ? -23.272 -41.525 27.267 1.00 23.70 86 LEU C C 1
ATOM 2395 O O . LEU C 1 63 ? -22.724 -40.542 27.732 1.00 22.41 86 LEU C O 1
ATOM 2400 N N . LYS C 1 64 ? -24.472 -41.446 26.695 1.00 22.41 87 LYS C N 1
ATOM 2401 C CA . LYS C 1 64 ? -25.186 -40.178 26.624 1.00 24.83 87 LYS C CA 1
ATOM 2402 C C . LYS C 1 64 ? -25.594 -39.632 27.972 1.00 24.54 87 LYS C C 1
ATOM 2403 O O . LYS C 1 64 ? -25.996 -40.394 28.866 1.00 24.43 87 LYS C O 1
ATOM 2409 N N . SER C 1 65 ? -25.494 -38.308 28.120 1.00 24.47 88 SER C N 1
ATOM 2410 C CA . SER C 1 65 ? -26.107 -37.600 29.216 1.00 24.72 88 SER C CA 1
ATOM 2411 C C . SER C 1 65 ? -25.724 -38.119 30.596 1.00 24.84 88 SER C C 1
ATOM 2412 O O . SER C 1 65 ? -26.543 -38.347 31.427 1.00 25.64 88 SER C O 1
ATOM 2415 N N . GLN C 1 66 ? -24.421 -38.337 30.801 1.00 22.23 89 GLN C N 1
ATOM 2416 C CA . GLN C 1 66 ? -23.908 -38.776 32.073 1.00 22.57 89 GLN C CA 1
ATOM 2417 C C . GLN C 1 66 ? -23.441 -37.641 32.967 1.00 22.27 89 GLN C C 1
ATOM 2418 O O . GLN C 1 66 ? -22.998 -36.605 32.482 1.00 22.22 89 GLN C O 1
ATOM 2424 N N . ARG C 1 67 ? -23.483 -37.892 34.266 1.00 23.03 90 ARG C N 1
ATOM 2425 C CA . ARG C 1 67 ? -22.920 -36.978 35.273 1.00 24.00 90 ARG C CA 1
ATOM 2426 C C . ARG C 1 67 ? -22.386 -37.847 36.375 1.00 24.00 90 ARG C C 1
ATOM 2427 O O . ARG C 1 67 ? -23.079 -38.738 36.852 1.00 23.90 90 ARG C O 1
ATOM 2435 N N . GLY C 1 68 ? -21.152 -37.595 36.80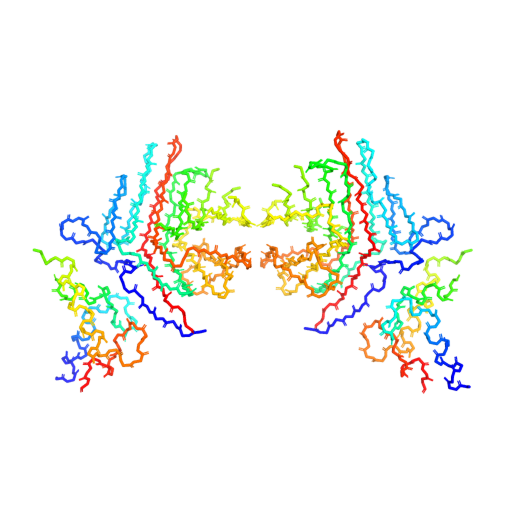3 1.00 22.60 91 GLY C N 1
ATOM 2436 C CA . GLY C 1 68 ? -20.590 -38.317 37.935 1.00 21.36 91 GLY C CA 1
ATOM 2437 C C . GLY C 1 68 ? -19.643 -37.411 38.703 1.00 21.47 91 GLY C C 1
ATOM 2438 O O . GLY C 1 68 ? -19.131 -36.418 38.170 1.00 22.27 91 GLY C O 1
ATOM 2439 N N . SER C 1 69 ? -19.479 -37.725 39.975 1.00 21.49 92 SER C N 1
ATOM 2440 C CA . SER C 1 69 ? -18.597 -36.963 40.840 1.00 22.91 92 SER C CA 1
ATOM 2441 C C . SER C 1 69 ? -17.987 -37.866 41.883 1.00 23.55 92 SER C C 1
ATOM 2442 O O . SER C 1 69 ? -18.568 -38.903 42.266 1.00 22.65 92 SER C O 1
ATOM 2445 N N . VAL C 1 70 ? -16.811 -37.461 42.349 1.00 22.68 93 VAL C N 1
ATOM 2446 C CA . VAL C 1 70 ? -16.172 -38.095 43.494 1.00 22.95 93 VAL C CA 1
ATOM 2447 C C . VAL C 1 70 ? -15.601 -36.983 44.340 1.00 23.26 93 VAL C C 1
ATOM 2448 O O . VAL C 1 70 ? -14.985 -36.047 43.819 1.00 22.95 93 VAL C O 1
ATOM 2452 N N . TRP C 1 71 ? -15.780 -37.061 45.669 1.00 21.25 94 TRP C N 1
ATOM 2453 C CA . TRP C 1 71 ? -15.273 -35.995 46.504 1.00 23.33 94 TRP C CA 1
ATOM 2454 C C . TRP C 1 71 ? -14.870 -36.510 47.871 1.00 23.47 94 TRP C C 1
ATOM 2455 O O . TRP C 1 71 ? -15.330 -37.573 48.298 1.00 24.38 94 TRP C O 1
ATOM 2466 N N . THR C 1 72 ? -14.004 -35.752 48.537 1.00 21.75 95 THR C N 1
ATOM 2467 C CA . THR C 1 72 ? -13.483 -36.189 49.839 1.00 22.33 95 THR C CA 1
ATOM 2468 C C . THR C 1 72 ? -14.586 -36.134 50.887 1.00 24.08 95 THR C C 1
ATOM 2469 O O . THR C 1 72 ? -15.375 -35.192 50.925 1.00 25.37 95 THR C O 1
ATOM 2473 N N . LYS C 1 73 ? -14.660 -37.157 51.727 1.00 24.83 96 LYS C N 1
ATOM 2474 C CA . LYS C 1 73 ? -15.691 -37.164 52.756 1.00 27.88 96 LYS C CA 1
ATOM 2475 C C . LYS C 1 73 ? -15.393 -36.126 53.810 1.00 31.61 96 LYS C C 1
ATOM 2476 O O . LYS C 1 73 ? -16.324 -35.560 54.386 1.00 34.80 96 LYS C O 1
ATOM 2482 N N . THR C 1 74 ? -14.112 -35.890 54.073 1.00 32.27 97 THR C N 1
ATOM 2483 C CA . THR C 1 74 ? -13.712 -34.863 55.051 1.00 37.56 97 THR C CA 1
ATOM 2484 C C . THR C 1 74 ? -13.351 -33.556 54.340 1.00 37.36 97 THR C C 1
ATOM 2485 O O . THR C 1 74 ? -12.871 -33.561 53.191 1.00 30.16 97 THR C O 1
ATOM 2489 N N . LYS C 1 75 ? -13.588 -32.437 55.014 1.00 35.32 98 LYS C N 1
ATOM 2490 C CA . LYS C 1 75 ? -13.041 -31.162 54.565 1.00 35.72 98 LYS C CA 1
ATOM 2491 C C . LYS C 1 75 ? -11.568 -31.048 54.927 1.00 32.94 98 LYS C C 1
ATOM 2492 O O . LYS C 1 75 ? -11.114 -31.569 55.956 1.00 36.03 98 LYS C O 1
ATOM 2498 N N . ALA C 1 76 ? -10.807 -30.408 54.051 1.00 30.45 99 ALA C N 1
ATOM 2499 C CA . ALA C 1 76 ? -9.419 -30.083 54.339 1.00 33.09 99 ALA C CA 1
ATOM 2500 C C . ALA C 1 76 ? -9.368 -28.656 54.808 1.00 34.89 99 ALA C C 1
ATOM 2501 O O . ALA C 1 76 ? -10.104 -27.796 54.292 1.00 35.49 99 ALA C O 1
ATOM 2503 N N . ALA C 1 77 ? -8.483 -28.395 55.756 1.00 34.57 100 ALA C N 1
ATOM 2504 C CA . ALA C 1 77 ? -8.217 -27.032 56.185 1.00 36.16 100 ALA C CA 1
ATOM 2505 C C . ALA C 1 77 ? -6.731 -26.772 56.064 1.00 37.03 100 ALA C C 1
ATOM 2506 O O . ALA C 1 77 ? -6.008 -26.695 57.058 1.00 41.61 100 ALA C O 1
ATOM 2508 N N . PHE C 1 78 ? -6.277 -26.656 54.821 1.00 32.48 101 PHE C N 1
ATOM 2509 C CA . PHE C 1 78 ? -4.890 -26.337 54.527 1.00 33.80 101 PHE C CA 1
ATOM 2510 C C . PHE C 1 78 ? -4.816 -24.912 54.036 1.00 35.00 101 PHE C C 1
ATOM 2511 O O . PHE C 1 78 ? -5.493 -24.564 53.079 1.00 36.47 101 PHE C O 1
ATOM 2519 N N . GLU C 1 79 ? -3.971 -24.100 54.648 1.00 34.48 102 GLU C N 1
ATOM 2520 C CA . GLU C 1 79 ? -3.689 -22.754 54.124 1.00 36.38 102 GLU C CA 1
ATOM 2521 C C . GLU C 1 79 ? -3.133 -22.761 52.683 1.00 34.80 102 GLU C C 1
ATOM 2522 O O . GLU C 1 79 ? -3.517 -21.919 51.865 1.00 33.97 102 GLU C O 1
ATOM 2528 N N . ASN C 1 80 ? -2.215 -23.687 52.421 1.00 29.87 103 ASN C N 1
ATOM 2529 C CA . ASN C 1 80 ? -1.611 -23.883 51.106 1.00 26.93 103 ASN C CA 1
ATOM 2530 C C . ASN C 1 80 ? -1.612 -25.367 50.779 1.00 27.22 103 ASN C C 1
ATOM 2531 O O . ASN C 1 80 ? -1.457 -26.211 51.677 1.00 25.73 103 ASN C O 1
ATOM 2536 N N . TRP C 1 81 ? -1.725 -25.690 49.494 1.00 23.91 104 TRP C N 1
ATOM 2537 C CA . TRP C 1 81 ? -1.888 -27.099 49.101 1.00 23.92 104 TRP C CA 1
ATOM 2538 C C . TRP C 1 81 ? -1.519 -27.285 47.639 1.00 24.19 104 TRP C C 1
ATOM 2539 O O . TRP C 1 81 ? -1.371 -26.318 46.895 1.00 23.95 104 TRP C O 1
ATOM 2550 N N . GLU C 1 82 ? -1.289 -28.539 47.231 1.00 21.90 105 GLU C N 1
ATOM 2551 C CA . GLU C 1 82 ? -1.003 -28.851 45.846 1.00 23.01 105 GLU C CA 1
ATOM 2552 C C . GLU C 1 82 ? -1.649 -30.165 45.577 1.00 23.02 105 GLU C C 1
ATOM 2553 O O . GLU C 1 82 ? -1.552 -31.092 46.391 1.00 23.42 105 GLU C O 1
ATOM 2559 N N . VAL C 1 83 ? -2.343 -30.263 44.453 1.00 21.31 106 VAL C N 1
ATOM 2560 C CA . VAL C 1 83 ? -2.924 -31.549 44.056 1.00 21.90 106 VAL C CA 1
ATOM 2561 C C . VAL C 1 83 ? -2.340 -31.970 42.714 1.00 22.84 106 VAL C C 1
ATOM 2562 O O . VAL C 1 83 ? -2.091 -31.135 41.838 1.00 21.59 106 VAL C O 1
ATOM 2566 N N . GLU C 1 84 ? -2.053 -33.266 42.569 1.00 20.71 107 GLU C N 1
ATOM 2567 C CA . GLU C 1 84 ? -1.596 -33.834 41.296 1.00 21.45 107 GLU C CA 1
ATOM 2568 C C . GLU C 1 84 ? -2.632 -34.854 40.871 1.00 20.53 107 GLU C C 1
ATOM 2569 O O . GLU C 1 84 ? -2.873 -35.833 41.573 1.00 20.83 107 GLU C O 1
ATOM 2575 N N . VAL C 1 85 ? -3.243 -34.612 39.721 1.00 19.50 108 VAL C N 1
ATOM 2576 C CA . VAL C 1 85 ? -4.313 -35.453 39.225 1.00 18.93 108 VAL C CA 1
ATOM 2577 C C . VAL C 1 85 ? -3.886 -36.017 37.904 1.00 18.92 108 VAL C C 1
ATOM 2578 O O . VAL C 1 85 ? -3.505 -35.269 36.992 1.00 21.30 108 VAL C O 1
ATOM 2582 N N . THR C 1 86 ? -3.996 -37.341 37.760 1.00 17.78 109 THR C N 1
ATOM 2583 C CA . THR C 1 86 ? -3.606 -38.039 36.543 1.00 17.43 109 THR C CA 1
ATOM 2584 C C . THR C 1 86 ? -4.866 -38.641 35.938 1.00 18.00 109 THR C C 1
ATOM 2585 O O . THR C 1 86 ? -5.628 -39.295 36.652 1.00 19.08 109 THR C O 1
ATOM 2589 N N . PHE C 1 87 ? -5.084 -38.341 34.663 1.00 17.86 110 PHE C N 1
ATOM 2590 C CA . PHE C 1 87 ? -6.354 -38.702 34.026 1.00 17.67 110 PHE C CA 1
ATOM 2591 C C . PHE C 1 87 ? -6.222 -39.001 32.546 1.00 19.33 110 PHE C C 1
ATOM 2592 O O . PHE C 1 87 ? -5.234 -38.696 31.917 1.00 19.22 110 PHE C O 1
ATOM 2600 N N . ARG C 1 88 ? -7.269 -39.618 31.995 1.00 18.75 111 ARG C N 1
ATOM 2601 C CA A ARG C 1 88 ? -7.404 -39.801 30.555 0.50 19.84 111 ARG C CA 1
ATOM 2602 C CA B ARG C 1 88 ? -7.399 -39.810 30.555 0.50 20.04 111 ARG C CA 1
ATOM 2603 C C . ARG C 1 88 ? -8.801 -39.382 30.137 1.00 20.83 111 ARG C C 1
ATOM 2604 O O . ARG C 1 88 ? -9.783 -39.652 30.854 1.00 21.26 111 ARG C O 1
ATOM 2619 N N . VAL C 1 89 ? -8.903 -38.708 29.015 1.00 17.94 112 VAL C N 1
ATOM 2620 C CA . VAL C 1 89 ? -10.198 -38.454 28.373 1.00 20.27 112 VAL C CA 1
ATOM 2621 C C . VAL C 1 89 ? -10.137 -39.070 26.989 1.00 20.40 112 VAL C C 1
ATOM 2622 O O . VAL C 1 89 ? -9.310 -38.667 26.176 1.00 22.03 112 VAL C O 1
ATOM 2626 N N . THR C 1 90 ? -10.959 -40.090 26.732 1.00 21.95 113 THR C N 1
ATOM 2627 C CA . THR C 1 90 ? -10.779 -40.920 25.546 1.00 22.38 113 THR C CA 1
ATOM 2628 C C . THR C 1 90 ? -12.105 -41.024 24.799 1.00 24.30 113 THR C C 1
ATOM 2629 O O . THR C 1 90 ? -13.112 -41.349 25.402 1.00 23.63 113 THR C O 1
ATOM 2633 N N . GLY C 1 91 ? -12.094 -40.817 23.490 1.00 24.37 114 GLY C N 1
ATOM 2634 C CA . GLY C 1 91 ? -13.336 -41.061 22.751 1.00 28.32 114 GLY C CA 1
ATOM 2635 C C . GLY C 1 91 ? -13.090 -41.253 21.290 1.00 33.11 114 GLY C C 1
ATOM 2636 O O . GLY C 1 91 ? -12.016 -40.906 20.784 1.00 30.61 114 GLY C O 1
ATOM 2637 N N . ARG C 1 92 ? -14.102 -41.811 20.626 1.00 39.51 115 ARG C N 1
ATOM 2638 C CA . ARG C 1 92 ? -14.002 -42.121 19.202 1.00 47.72 115 ARG C CA 1
ATOM 2639 C C . ARG C 1 92 ? -13.844 -40.857 18.371 1.00 47.44 115 ARG C C 1
ATOM 2640 O O . ARG C 1 92 ? -13.142 -40.864 17.362 1.00 57.37 115 ARG C O 1
ATOM 2648 N N . GLY C 1 93 ? -14.486 -39.770 18.781 1.00 46.88 116 GLY C N 1
ATOM 2649 C CA . GLY C 1 93 ? -14.438 -38.537 18.009 1.00 51.01 116 GLY C CA 1
ATOM 2650 C C . GLY C 1 93 ? -13.071 -37.860 18.011 1.00 52.25 116 GLY C C 1
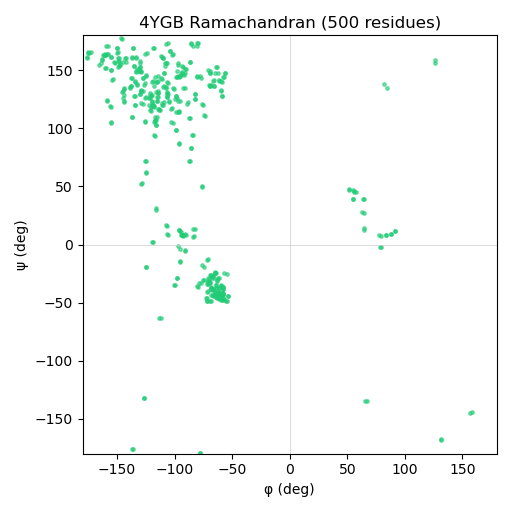ATOM 2651 O O . GLY C 1 93 ? -12.331 -37.911 19.002 1.00 45.49 116 GLY C O 1
ATOM 2652 N N . ARG C 1 94 ? -12.750 -37.191 16.902 1.00 51.08 117 ARG C N 1
ATOM 2653 C CA . ARG C 1 94 ? -11.947 -35.964 16.946 1.00 50.85 117 ARG C CA 1
ATOM 2654 C C . ARG C 1 94 ? -12.570 -34.847 17.831 1.00 44.36 117 ARG C C 1
ATOM 2655 O O . ARG C 1 94 ? -11.859 -33.990 18.338 1.00 45.52 117 ARG C O 1
ATOM 2663 N N . ILE C 1 95 ? -13.884 -34.876 18.025 1.00 39.81 118 ILE C N 1
ATOM 2664 C CA . ILE C 1 95 ? -14.550 -34.023 19.010 1.00 39.46 118 ILE C CA 1
ATOM 2665 C C . ILE C 1 95 ? -15.148 -34.905 20.079 1.00 37.05 118 ILE C C 1
ATOM 2666 O O . ILE C 1 95 ? -15.714 -35.959 19.781 1.00 35.95 118 ILE C O 1
ATOM 2671 N N . GLY C 1 96 ? -15.052 -34.462 21.327 1.00 29.90 119 GLY C N 1
ATOM 2672 C CA . GLY C 1 96 ? -15.821 -35.096 22.376 1.00 28.68 119 GLY C CA 1
ATOM 2673 C C . GLY C 1 96 ? -16.463 -34.131 23.336 1.00 26.85 119 GLY C C 1
ATOM 2674 O O . GLY C 1 96 ? -16.419 -32.912 23.164 1.00 28.80 119 GLY C O 1
ATOM 2675 N N . ALA C 1 97 ? -17.094 -34.697 24.353 1.00 25.13 120 ALA C N 1
ATOM 2676 C CA . ALA C 1 97 ? -17.766 -33.913 25.372 1.00 23.47 120 ALA C CA 1
ATOM 2677 C C . ALA C 1 97 ? -17.984 -34.742 26.652 1.00 22.20 120 ALA C C 1
ATOM 2678 O O . ALA C 1 97 ? -17.918 -35.981 26.625 1.00 22.85 120 ALA C O 1
ATOM 2680 N N . ASP C 1 98 ? -18.257 -34.090 27.773 1.00 23.51 121 ASP C N 1
ATOM 2681 C CA . ASP C 1 98 ? -18.150 -32.623 27.961 1.00 25.21 121 ASP C CA 1
ATOM 2682 C C . ASP C 1 98 ? -16.857 -32.209 28.628 1.00 25.52 121 ASP C C 1
ATOM 2683 O O . ASP C 1 98 ? -16.369 -31.086 28.403 1.00 25.27 121 ASP C O 1
ATOM 2688 N N . GLY C 1 99 ? -16.295 -33.091 29.451 1.00 23.48 122 GLY C N 1
ATOM 2689 C CA . GLY C 1 99 ? -15.002 -32.817 30.094 1.00 23.72 122 GLY C CA 1
ATOM 2690 C C . GLY C 1 99 ? -15.093 -33.110 31.568 1.00 23.83 122 GLY C C 1
ATOM 2691 O O . GLY C 1 99 ? -16.042 -33.745 32.053 1.00 21.42 122 GLY C O 1
ATOM 2692 N N . LEU C 1 100 ? -14.072 -32.658 32.288 1.00 22.44 123 LEU C N 1
ATOM 2693 C CA . LEU C 1 100 ? -14.031 -32.918 33.703 1.00 24.11 123 LEU C CA 1
ATOM 2694 C C . LEU C 1 100 ? -13.590 -31.685 34.434 1.00 22.38 123 LEU C C 1
ATOM 2695 O O . LEU C 1 100 ? -13.027 -30.759 33.834 1.00 23.11 123 LEU C O 1
ATOM 2700 N N . ALA C 1 101 ? -13.884 -31.656 35.719 1.00 21.01 124 ALA C N 1
ATOM 2701 C CA . ALA C 1 101 ? -13.504 -30.525 36.563 1.00 22.67 124 ALA C CA 1
ATOM 2702 C C . ALA C 1 101 ? -12.873 -31.035 37.831 1.00 21.90 124 ALA C C 1
ATOM 2703 O O . ALA C 1 101 ? -13.329 -32.013 38.422 1.00 21.52 124 ALA C O 1
ATOM 2705 N N . ILE C 1 102 ? -11.790 -30.371 38.231 1.00 20.45 125 ILE C N 1
ATOM 2706 C CA . ILE C 1 102 ? -11.120 -30.627 39.490 1.00 21.98 125 ILE C CA 1
ATOM 2707 C C . ILE C 1 102 ? -11.460 -29.446 40.373 1.00 22.75 125 ILE C C 1
ATOM 2708 O O . ILE C 1 102 ? -11.311 -28.290 39.948 1.00 24.82 125 ILE C O 1
ATOM 2713 N N . TRP C 1 103 ? -11.909 -29.700 41.587 1.00 21.28 126 TRP C N 1
ATOM 2714 C CA . TRP C 1 103 ? -12.399 -28.582 42.396 1.00 22.98 126 TRP C CA 1
ATOM 2715 C C . TRP C 1 103 ? -12.064 -28.664 43.882 1.00 22.01 126 TRP C C 1
ATOM 2716 O O . TRP C 1 103 ? -11.714 -29.724 44.410 1.00 21.92 126 TRP C O 1
ATOM 2727 N N . TYR C 1 104 ? -12.139 -27.484 44.524 1.00 23.66 127 TYR C N 1
ATOM 2728 C CA . TYR C 1 104 ? -12.023 -27.318 45.963 1.00 23.29 127 TYR C CA 1
ATOM 2729 C C . TYR C 1 104 ? -13.170 -26.374 46.333 1.00 25.82 127 TYR C C 1
ATOM 2730 O O . TYR C 1 104 ? -13.242 -25.252 45.819 1.00 26.37 127 TYR C O 1
ATOM 2739 N N . ALA C 1 105 ? -14.071 -26.835 47.187 1.00 25.29 128 ALA C N 1
ATOM 2740 C CA . ALA C 1 105 ? -15.299 -26.066 47.447 1.00 28.42 128 ALA C CA 1
ATOM 2741 C C . ALA C 1 105 ? -15.895 -26.371 48.804 1.00 32.40 128 ALA C C 1
ATOM 2742 O O . ALA C 1 105 ? -15.747 -27.470 49.324 1.00 31.06 128 ALA C O 1
ATOM 2744 N N . GLU C 1 106 ? -16.566 -25.368 49.368 1.00 33.47 129 GLU C N 1
ATOM 2745 C CA . GLU C 1 106 ? -17.068 -25.417 50.738 1.00 41.38 129 GLU C CA 1
ATOM 2746 C C . GLU C 1 106 ? -18.243 -26.371 50.776 1.00 43.77 129 GLU C C 1
ATOM 2747 O O . GLU C 1 106 ? -18.303 -27.238 51.651 1.00 56.86 129 GLU C O 1
ATOM 2753 N N . TRP C 1 121 ? -21.581 -22.983 43.945 1.00 49.29 144 TRP C N 1
ATOM 2754 C CA . TRP C 1 121 ? -20.516 -23.440 44.824 1.00 44.23 144 TRP C CA 1
ATOM 2755 C C . TRP C 1 121 ? -19.739 -22.242 45.397 1.00 43.30 144 TRP C C 1
ATOM 2756 O O . TRP C 1 121 ? -19.810 -21.129 44.866 1.00 46.89 144 TRP C O 1
ATOM 2767 N N . ASN C 1 122 ? -19.026 -22.460 46.496 1.00 38.28 145 ASN C N 1
ATOM 2768 C CA . ASN C 1 122 ? -18.074 -21.491 46.990 1.00 37.44 145 ASN C CA 1
ATOM 2769 C C . ASN C 1 122 ? -16.692 -22.127 46.952 1.00 34.39 145 ASN C C 1
ATOM 2770 O O . ASN C 1 122 ? -16.391 -23.026 47.743 1.00 31.55 145 ASN C O 1
ATOM 2775 N N . GLY C 1 123 ? -15.869 -21.684 46.007 1.00 31.27 146 GLY C N 1
ATOM 2776 C CA . GLY C 1 123 ? -14.506 -22.223 45.882 1.00 29.38 146 GLY C CA 1
ATOM 2777 C C . GLY C 1 123 ? -13.965 -22.030 44.481 1.00 30.39 146 GLY C C 1
ATOM 2778 O O . GLY C 1 123 ? -14.229 -21.007 43.850 1.00 30.80 146 GLY C O 1
ATOM 2779 N N . VAL C 1 124 ? -13.173 -22.987 44.007 1.00 26.30 147 VAL C N 1
ATOM 2780 C CA . VAL C 1 124 ? -12.519 -22.864 42.719 1.00 26.08 147 VAL C CA 1
ATOM 2781 C C . VAL C 1 124 ? -12.617 -24.190 41.982 1.00 26.85 147 VAL C C 1
ATOM 2782 O O . VAL C 1 124 ? -12.611 -25.267 42.601 1.00 25.39 147 VAL C O 1
ATOM 2786 N N . GLY C 1 125 ? -12.789 -24.092 40.667 1.00 26.46 148 GLY C N 1
ATOM 2787 C CA . GLY C 1 125 ? -12.732 -25.257 39.818 1.00 26.04 148 GLY C CA 1
ATOM 2788 C C . GLY C 1 125 ? -11.799 -25.038 38.662 1.00 26.24 148 GLY C C 1
ATOM 2789 O O . GLY C 1 125 ? -11.660 -23.911 38.174 1.00 27.61 148 GLY C O 1
ATOM 2790 N N . ILE C 1 126 ? -11.162 -26.127 38.211 1.00 23.00 149 ILE C N 1
ATOM 2791 C CA . ILE C 1 126 ? -10.310 -26.139 37.073 1.00 23.10 149 ILE C CA 1
ATOM 2792 C C . ILE C 1 126 ? -11.045 -27.067 36.094 1.00 23.21 149 ILE C C 1
ATOM 2793 O O . ILE C 1 126 ? -11.183 -28.275 36.335 1.00 21.63 149 ILE C O 1
ATOM 2798 N N . PHE C 1 127 ? -11.570 -26.462 35.041 1.00 22.61 150 PHE C N 1
ATOM 2799 C CA . PHE C 1 127 ? -12.481 -27.130 34.121 1.00 22.86 150 PHE C CA 1
ATOM 2800 C C . PHE C 1 127 ? -11.754 -27.462 32.833 1.00 22.23 150 PHE C C 1
ATOM 2801 O O . PHE C 1 127 ? -11.173 -26.597 32.159 1.00 22.06 150 PHE C O 1
ATOM 2809 N N . PHE C 1 128 ? -11.759 -28.749 32.487 1.00 20.80 151 PHE C N 1
ATOM 2810 C CA . PHE C 1 128 ? -11.156 -29.250 31.275 1.00 22.70 151 PHE C CA 1
ATOM 2811 C C . PHE C 1 128 ? -12.302 -29.404 30.303 1.00 23.38 151 PHE C C 1
ATOM 2812 O O . PHE C 1 128 ? -13.085 -30.362 30.393 1.00 21.81 151 PHE C O 1
ATOM 2820 N N . ASP C 1 129 ? -12.450 -28.404 29.438 1.00 23.24 152 ASP C N 1
ATOM 2821 C CA . ASP C 1 129 ? -13.651 -28.201 28.623 1.00 24.11 152 ASP C CA 1
ATOM 2822 C C . ASP C 1 129 ? -13.389 -28.687 27.209 1.00 24.15 152 ASP C C 1
ATOM 2823 O O . ASP C 1 129 ? -12.692 -28.040 26.420 1.00 24.11 152 ASP C O 1
ATOM 2828 N N . SER C 1 130 ? -13.951 -29.862 26.891 1.00 23.62 153 SER C N 1
ATOM 2829 C CA . SER C 1 130 ? -13.698 -30.525 25.638 1.00 25.23 153 SER C CA 1
ATOM 2830 C C . SER C 1 130 ? -14.387 -29.897 24.431 1.00 26.31 153 SER C C 1
ATOM 2831 O O . SER C 1 130 ? -13.870 -30.012 23.341 1.00 29.33 153 SER C O 1
ATOM 2834 N N . PHE C 1 131 ? -15.550 -29.296 24.636 1.00 29.23 154 PHE C N 1
ATOM 2835 C CA . PHE C 1 131 ? -16.509 -29.078 23.553 1.00 34.24 154 PHE C CA 1
ATOM 2836 C C . PHE C 1 131 ? -16.850 -27.580 23.496 1.00 37.10 154 PHE C C 1
ATOM 2837 O O . PHE C 1 131 ? -17.308 -27.030 24.506 1.00 40.66 154 PHE C O 1
ATOM 2845 N N . ASN C 1 139 ? -11.442 -24.453 22.157 1.00 55.03 162 ASN C N 1
ATOM 2846 C CA . ASN C 1 139 ? -11.458 -25.766 22.793 1.00 44.62 162 ASN C CA 1
ATOM 2847 C C . ASN C 1 139 ? -10.606 -26.811 22.065 1.00 42.49 162 ASN C C 1
ATOM 2848 O O . ASN C 1 139 ? -10.395 -26.702 20.851 1.00 56.70 162 ASN C O 1
ATOM 2853 N N . PRO C 1 140 ? -10.195 -27.884 22.764 1.00 35.87 163 PRO C N 1
ATOM 2854 C CA . PRO C 1 140 ? -10.345 -27.996 24.196 1.00 30.41 163 PRO C CA 1
ATOM 2855 C C . PRO C 1 140 ? -9.551 -26.901 24.904 1.00 27.01 163 PRO C C 1
ATOM 2856 O O . PRO C 1 140 ? -8.502 -26.465 24.398 1.00 28.55 163 PRO C O 1
ATOM 2860 N N . ALA C 1 141 ? -10.088 -26.476 26.035 1.00 24.97 164 ALA C N 1
ATOM 2861 C CA . ALA C 1 141 ? -9.464 -25.472 26.876 1.00 23.88 164 ALA C CA 1
ATOM 2862 C C . ALA C 1 141 ? -9.499 -25.917 28.301 1.00 23.17 164 ALA C C 1
ATOM 2863 O O . ALA C 1 141 ? -10.292 -26.786 28.706 1.00 22.70 164 ALA C O 1
ATOM 2865 N N . ILE C 1 142 ? -8.645 -25.288 29.099 1.00 21.94 165 ILE C N 1
ATOM 2866 C CA . ILE C 1 142 ? -8.601 -25.504 30.515 1.00 22.16 165 ILE C CA 1
ATOM 2867 C C . ILE C 1 142 ? -8.822 -24.149 31.177 1.00 24.65 165 ILE C C 1
ATOM 2868 O O . ILE C 1 142 ? -8.133 -23.196 30.871 1.00 24.52 165 ILE C O 1
ATOM 2873 N N . VAL C 1 143 ? -9.797 -24.076 32.055 1.00 22.92 166 VAL C N 1
ATOM 2874 C CA . VAL C 1 143 ? -10.341 -22.791 32.538 1.00 23.93 166 VAL C CA 1
ATOM 2875 C C . VAL C 1 143 ? -10.384 -22.814 34.079 1.00 24.12 166 VAL C C 1
ATOM 2876 O O . VAL C 1 143 ? -10.888 -23.754 34.694 1.00 23.92 166 VAL C O 1
ATOM 2880 N N . ILE C 1 144 ? -9.832 -21.774 34.706 1.00 22.63 167 ILE C N 1
ATOM 2881 C CA . ILE C 1 144 ? -9.942 -21.555 36.140 1.00 23.27 167 ILE C CA 1
ATOM 2882 C C . ILE C 1 144 ? -11.198 -20.736 36.415 1.00 25.72 167 ILE C C 1
ATOM 2883 O O . ILE C 1 144 ? -11.334 -19.635 35.874 1.00 24.19 167 ILE C O 1
ATOM 2888 N N . ILE C 1 145 ? -12.118 -21.276 37.219 1.00 24.56 168 ILE C N 1
ATOM 2889 C CA . ILE C 1 145 ? -13.397 -20.615 37.498 1.00 27.50 168 ILE C CA 1
ATOM 2890 C C . ILE C 1 145 ? -13.569 -20.485 39.001 1.00 31.28 168 ILE C C 1
ATOM 2891 O O . ILE C 1 145 ? -13.450 -21.479 39.737 1.00 32.32 168 ILE C O 1
ATOM 2896 N N . GLY C 1 146 ? -13.815 -19.262 39.474 1.00 28.73 169 GLY C N 1
ATOM 2897 C CA . GLY C 1 146 ? -14.086 -19.025 40.886 1.00 32.52 169 GLY C CA 1
ATOM 2898 C C . GLY C 1 146 ? -15.554 -18.719 41.118 1.00 38.35 169 GLY C C 1
ATOM 2899 O O . GLY C 1 146 ? -16.261 -18.289 40.210 1.00 35.96 169 GLY C O 1
ATOM 2900 N N . ASN C 1 147 ? -16.005 -18.966 42.341 1.00 38.76 170 ASN C N 1
ATOM 2901 C CA . ASN C 1 147 ? -17.381 -18.687 42.723 1.00 41.59 170 ASN C CA 1
ATOM 2902 C C . ASN C 1 147 ? -17.485 -18.470 44.226 1.00 42.04 170 ASN C C 1
ATOM 2903 O O . ASN C 1 147 ? -16.722 -19.053 44.989 1.00 36.55 170 ASN C O 1
ATOM 2908 N N . GLN C 1 162 ? -17.258 -17.122 37.735 1.00 42.58 185 GLN C N 1
ATOM 2909 C CA . GLN C 1 162 ? -16.583 -16.336 36.698 1.00 45.27 185 GLN C CA 1
ATOM 2910 C C . GLN C 1 162 ? -15.312 -17.032 36.215 1.00 37.86 185 GLN C C 1
ATOM 2911 O O . GLN C 1 162 ? -14.534 -17.541 37.026 1.00 39.05 185 GLN C O 1
ATOM 2917 N N . ALA C 1 163 ? -15.126 -17.073 34.901 1.00 34.36 186 ALA C 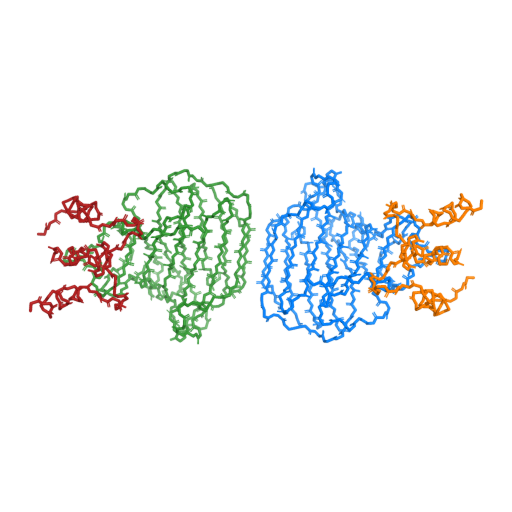N 1
ATOM 2918 C CA . ALA C 1 163 ? -13.883 -17.588 34.320 1.00 32.87 186 ALA C CA 1
ATOM 2919 C C . ALA C 1 163 ? -12.786 -16.550 34.473 1.00 31.13 186 ALA C C 1
ATOM 2920 O O . ALA C 1 163 ? -12.899 -15.425 33.989 1.00 33.77 186 ALA C O 1
ATOM 2922 N N . LEU C 1 164 ? -11.718 -16.916 35.154 1.00 24.12 187 LEU C N 1
ATOM 2923 C CA . LEU C 1 164 ? -10.697 -15.983 35.561 1.00 24.77 187 LEU C CA 1
ATOM 2924 C C . LEU C 1 164 ? -9.494 -16.040 34.631 1.00 23.74 187 LEU C C 1
ATOM 2925 O O . LEU C 1 164 ? -8.802 -15.019 34.423 1.00 22.28 187 LEU C O 1
ATOM 2930 N N . ALA C 1 165 ? -9.169 -17.233 34.112 1.00 22.75 188 ALA C N 1
ATOM 2931 C CA . ALA C 1 165 ? -7.973 -17.420 33.299 1.00 21.10 188 ALA C CA 1
ATOM 2932 C C . ALA C 1 165 ? -8.104 -18.760 32.599 1.00 23.42 188 ALA C C 1
ATOM 2933 O O . ALA C 1 165 ? -8.838 -19.621 33.053 1.00 23.74 188 ALA C O 1
ATOM 2935 N N . SER C 1 166 ? -7.443 -18.903 31.483 1.00 21.15 189 SER C N 1
ATOM 2936 C CA . SER C 1 166 ? -7.536 -20.151 30.716 1.00 21.91 189 SER C CA 1
ATOM 2937 C C . SER C 1 166 ? -6.372 -20.352 29.799 1.00 23.93 189 SER C C 1
ATOM 2938 O O . SER C 1 166 ? -5.599 -19.424 29.509 1.00 22.43 189 SER C O 1
ATOM 2941 N N . CYS C 1 167 ? -6.221 -21.607 29.336 1.00 21.40 190 CYS C N 1
ATOM 2942 C CA . CYS C 1 167 ? -5.318 -21.922 28.269 1.00 23.09 190 CYS C CA 1
ATOM 2943 C C . CYS C 1 167 ? -5.968 -22.862 27.265 1.00 22.97 190 CYS C C 1
ATOM 2944 O O . CYS C 1 167 ? -6.914 -23.578 27.611 1.00 25.19 190 CYS C O 1
ATOM 2947 N N . GLN C 1 168 ? -5.492 -22.802 26.042 1.00 23.22 191 GLN C N 1
ATOM 2948 C CA . GLN C 1 168 ? -5.851 -23.806 25.034 1.00 26.21 191 GLN C CA 1
ATOM 2949 C C . GLN C 1 168 ? -4.951 -25.010 25.251 1.00 25.10 191 GLN C C 1
ATOM 2950 O O . GLN C 1 168 ? -3.730 -24.889 25.296 1.00 25.38 191 GLN C O 1
ATOM 2956 N N . ARG C 1 169 ? -5.535 -26.184 25.418 1.00 23.11 192 ARG C N 1
ATOM 2957 C CA . ARG C 1 169 ? -4.717 -27.391 25.603 1.00 23.19 192 ARG C CA 1
ATOM 2958 C C . ARG C 1 169 ? -5.545 -28.621 25.253 1.00 24.96 192 ARG C C 1
ATOM 2959 O O . ARG C 1 169 ? -6.602 -28.819 25.833 1.00 25.39 192 ARG C O 1
ATOM 2967 N N . ASP C 1 170 ? -5.052 -29.431 24.324 1.00 25.05 193 ASP C N 1
ATOM 2968 C CA . ASP C 1 170 ? -5.769 -30.640 23.911 1.00 26.16 193 ASP C CA 1
ATOM 2969 C C . ASP C 1 170 ? -5.392 -31.773 24.845 1.00 25.89 193 ASP C C 1
ATOM 2970 O O . ASP C 1 170 ? -4.286 -32.277 24.813 1.00 30.65 193 ASP C O 1
ATOM 2975 N N . PHE C 1 171 ? -6.321 -32.171 25.688 1.00 23.77 194 PHE C N 1
ATOM 2976 C CA . PHE C 1 171 ? -6.040 -33.181 26.685 1.00 22.32 194 PHE C CA 1
ATOM 2977 C C . PHE C 1 171 ? -6.683 -34.515 26.335 1.00 22.74 194 PHE C C 1
ATOM 2978 O O . PHE C 1 171 ? -6.690 -35.404 27.201 1.00 23.81 194 PHE C O 1
ATOM 2986 N N . ARG C 1 172 ? -7.247 -34.662 25.136 1.00 23.04 195 ARG C N 1
ATOM 2987 C CA . ARG C 1 172 ? -7.997 -35.861 24.748 1.00 21.96 195 ARG C CA 1
ATOM 2988 C C . ARG C 1 172 ? -7.147 -36.816 23.932 1.00 21.72 195 ARG C C 1
ATOM 2989 O O . ARG C 1 172 ? -6.314 -36.390 23.104 1.00 23.56 195 ARG C O 1
ATOM 2997 N N . ASN C 1 173 ? -7.366 -38.104 24.139 1.00 21.54 196 ASN C N 1
ATOM 2998 C CA . ASN C 1 173 ? -6.833 -39.161 23.269 1.00 23.27 196 ASN C CA 1
ATOM 2999 C C . ASN C 1 173 ? -5.307 -39.131 23.139 1.00 24.48 196 ASN C C 1
ATOM 3000 O O . ASN C 1 173 ? -4.770 -39.247 22.047 1.00 27.22 196 ASN C O 1
ATOM 3005 N N . LYS C 1 174 ? -4.629 -38.966 24.256 1.00 22.77 197 LYS C N 1
ATOM 3006 C CA . LYS C 1 174 ? -3.180 -38.811 24.271 1.00 23.32 197 LYS C CA 1
ATOM 3007 C C . LYS C 1 174 ? -2.493 -40.142 24.571 1.00 23.36 197 LYS C C 1
ATOM 3008 O O . LYS C 1 174 ? -3.066 -41.045 25.156 1.00 24.19 197 LYS C O 1
ATOM 3014 N N . PRO C 1 175 ? -1.242 -40.277 24.108 1.00 24.16 198 PRO C N 1
ATOM 3015 C CA . PRO C 1 175 ? -0.613 -41.579 24.282 1.00 24.66 198 PRO C CA 1
ATOM 3016 C C . PRO C 1 175 ? -0.345 -41.986 25.722 1.00 23.07 198 PRO C C 1
ATOM 3017 O O . PRO C 1 175 ? -0.301 -43.172 26.023 1.00 25.06 198 PRO C O 1
ATOM 3021 N N . TYR C 1 176 ? -0.139 -41.023 26.613 1.00 20.98 199 TYR C N 1
ATOM 3022 C CA . TYR C 1 176 ? 0.062 -41.299 28.020 1.00 21.36 199 TYR C CA 1
ATOM 3023 C C . TYR C 1 176 ? -0.949 -40.494 28.829 1.00 20.32 199 TYR C C 1
ATOM 3024 O O . TYR C 1 176 ? -1.545 -39.567 28.305 1.00 21.01 199 TYR C O 1
ATOM 3033 N N . PRO C 1 177 ? -1.140 -40.859 30.102 1.00 21.09 200 PRO C N 1
ATOM 3034 C CA . PRO C 1 177 ? -2.074 -40.055 30.904 1.00 20.66 200 PRO C CA 1
ATOM 3035 C C . PRO C 1 177 ? -1.694 -38.601 30.977 1.00 19.38 200 PRO C C 1
ATOM 3036 O O . PRO C 1 177 ? -0.509 -38.245 30.999 1.00 20.69 200 PRO C O 1
ATOM 3040 N N . VAL C 1 178 ? -2.694 -37.759 30.989 1.00 18.82 201 VAL C N 1
ATOM 3041 C CA . VAL C 1 178 ? -2.511 -36.335 31.235 1.00 19.15 201 VAL C CA 1
ATOM 3042 C C . VAL C 1 178 ? -2.381 -36.115 32.717 1.00 19.65 201 VAL C C 1
ATOM 3043 O O . VAL C 1 178 ? -2.987 -36.837 33.545 1.00 20.72 201 VAL C O 1
ATOM 3047 N N . ARG C 1 179 ? -1.544 -35.149 33.106 1.00 19.70 202 ARG C N 1
ATOM 3048 C CA . ARG C 1 179 ? -1.359 -34.869 34.506 1.00 21.73 202 ARG C CA 1
ATOM 3049 C C . ARG C 1 179 ? -1.548 -33.378 34.738 1.00 22.67 202 ARG C C 1
ATOM 3050 O O . ARG C 1 179 ? -0.981 -32.556 34.002 1.00 23.95 202 ARG C O 1
ATOM 3058 N N . ALA C 1 180 ? -2.336 -33.028 35.747 1.00 21.60 203 ALA C N 1
ATOM 3059 C CA . ALA C 1 180 ? -2.498 -31.636 36.133 1.00 21.63 203 ALA C CA 1
ATOM 3060 C C . ALA C 1 180 ? -1.951 -31.466 37.547 1.00 23.02 203 ALA C C 1
ATOM 3061 O O . ALA C 1 180 ? -2.305 -32.217 38.456 1.00 22.57 203 ALA C O 1
ATOM 3063 N N . LYS C 1 181 ? -1.119 -30.464 37.725 1.00 20.93 204 LYS C N 1
ATOM 3064 C CA . LYS C 1 181 ? -0.604 -30.100 39.044 1.00 21.98 204 LYS C CA 1
ATOM 3065 C C . LYS C 1 181 ? -1.174 -28.735 39.362 1.00 21.95 204 LYS C C 1
ATOM 3066 O O . LYS C 1 181 ? -0.904 -27.773 38.625 1.00 23.79 204 LYS C O 1
ATOM 3072 N N . ILE C 1 182 ? -1.986 -28.663 40.402 1.00 19.72 205 ILE C N 1
ATOM 3073 C CA . ILE C 1 182 ? -2.731 -27.481 40.719 1.00 20.98 205 ILE C CA 1
ATOM 3074 C C . ILE C 1 182 ? -2.268 -27.056 42.111 1.00 21.77 205 ILE C C 1
ATOM 3075 O O . ILE C 1 182 ? -2.394 -27.830 43.071 1.00 22.60 205 ILE C O 1
ATOM 3080 N N . THR C 1 183 ? -1.711 -25.837 42.219 1.00 21.09 206 THR C N 1
ATOM 3081 C CA . THR C 1 183 ? -0.990 -25.416 43.422 1.00 23.15 206 THR C CA 1
ATOM 3082 C C . THR C 1 183 ? -1.698 -24.168 43.951 1.00 23.64 206 THR C C 1
ATOM 3083 O O . THR C 1 183 ? -2.012 -23.234 43.154 1.00 24.06 206 THR C O 1
ATOM 3087 N N . TYR C 1 184 ? -2.031 -24.184 45.235 1.00 22.60 207 TYR C N 1
ATOM 3088 C CA . TYR C 1 184 ? -2.521 -22.987 45.909 1.00 23.62 207 TYR C CA 1
ATOM 3089 C C . TYR C 1 184 ? -1.537 -22.587 46.984 1.00 24.64 207 TYR C C 1
ATOM 3090 O O . TYR C 1 184 ? -1.442 -23.253 48.003 1.00 24.38 207 TYR C O 1
ATOM 3099 N N . TYR C 1 185 ? -0.796 -21.507 46.727 1.00 26.32 208 TYR C N 1
ATOM 3100 C CA . TYR C 1 185 ? 0.301 -21.130 47.613 1.00 26.87 208 TYR C CA 1
ATOM 3101 C C . TYR C 1 185 ? 0.348 -19.607 47.672 1.00 29.04 208 TYR C C 1
ATOM 3102 O O . TYR C 1 185 ? 0.448 -18.942 46.625 1.00 28.20 208 TYR C O 1
ATOM 3111 N N . GLN C 1 186 ? 0.252 -19.089 48.883 1.00 29.93 209 GLN C N 1
ATOM 3112 C CA . GLN C 1 186 ? 0.276 -17.624 49.125 1.00 33.12 209 GLN C CA 1
ATOM 3113 C C . GLN C 1 186 ? -0.738 -16.889 48.236 1.00 30.97 209 GLN C C 1
ATOM 3114 O O . GLN C 1 186 ? -0.428 -15.854 47.593 1.00 31.42 209 GLN C O 1
ATOM 3120 N N . ASN C 1 187 ? -1.950 -17.441 48.227 1.00 29.00 210 ASN C N 1
ATOM 3121 C CA . ASN C 1 187 ? -3.097 -16.933 47.486 1.00 32.99 210 ASN C CA 1
ATOM 3122 C C . ASN C 1 187 ? -2.968 -16.946 45.958 1.00 29.36 210 ASN C C 1
ATOM 3123 O O . ASN C 1 187 ? -3.796 -16.357 45.284 1.00 33.24 210 ASN C O 1
ATOM 3128 N N . THR C 1 188 ? -1.988 -17.650 45.418 1.00 27.64 211 THR C N 1
ATOM 3129 C CA . THR C 1 188 ? -1.862 -17.802 43.978 1.00 25.58 211 THR C CA 1
ATOM 3130 C C . THR C 1 188 ? -2.266 -19.232 43.601 1.00 25.85 211 THR C C 1
ATOM 3131 O O . THR C 1 188 ? -1.768 -20.181 44.214 1.00 24.52 211 THR C O 1
ATOM 3135 N N . LEU C 1 189 ? -3.170 -19.351 42.636 1.00 24.78 212 LEU C N 1
ATOM 3136 C CA . LEU C 1 189 ? -3.568 -20.643 42.100 1.00 24.33 212 LEU C CA 1
ATOM 3137 C C . LEU C 1 189 ? -2.898 -20.850 40.763 1.00 24.05 212 LEU C C 1
ATOM 3138 O O . LEU C 1 189 ? -3.131 -20.063 39.830 1.00 23.05 212 LEU C O 1
ATOM 3143 N N . THR C 1 190 ? -2.032 -21.867 40.664 1.00 21.56 213 THR C N 1
ATOM 3144 C CA . THR C 1 190 ? -1.281 -22.146 39.444 1.00 21.59 213 THR C CA 1
ATOM 3145 C C . THR C 1 190 ? -1.739 -23.499 38.893 1.00 22.73 213 THR C C 1
ATOM 3146 O O . THR C 1 190 ? -1.873 -24.446 39.660 1.00 23.56 213 THR C O 1
ATOM 3150 N N . VAL C 1 191 ? -1.867 -23.595 37.580 1.00 21.41 214 VAL C N 1
ATOM 3151 C CA . VAL C 1 191 ? -2.215 -24.850 36.888 1.00 20.38 214 VAL C CA 1
ATOM 3152 C C . VAL C 1 191 ? -1.091 -25.164 35.894 1.00 20.41 214 VAL C C 1
ATOM 3153 O O . VAL C 1 191 ? -0.846 -24.403 34.937 1.00 20.80 214 VAL C O 1
ATOM 3157 N N . MET C 1 192 ? -0.447 -26.324 36.077 1.00 19.73 215 MET C N 1
ATOM 3158 C CA . MET C 1 192 ? 0.567 -26.849 35.198 1.00 20.82 215 MET C CA 1
ATOM 3159 C C . MET C 1 192 ? 0.052 -28.167 34.624 1.00 21.26 215 MET C C 1
ATOM 3160 O O . MET C 1 192 ? -0.603 -28.896 35.338 1.00 20.69 215 MET C O 1
ATOM 3165 N N . ILE C 1 193 ? 0.364 -28.459 33.366 1.00 20.00 216 ILE C N 1
ATOM 3166 C CA . ILE C 1 193 ? -0.235 -29.598 32.652 1.00 20.00 216 ILE C CA 1
ATOM 3167 C C . ILE C 1 193 ? 0.850 -30.362 31.916 1.00 22.26 216 ILE C C 1
ATOM 3168 O O . ILE C 1 193 ? 1.642 -29.770 31.165 1.00 23.57 216 ILE C O 1
ATOM 3173 N N . ASN C 1 194 ? 0.911 -31.675 32.127 1.00 22.53 217 ASN C N 1
ATOM 3174 C CA . ASN C 1 194 ? 1.613 -32.577 31.213 1.00 24.22 217 ASN C CA 1
ATOM 3175 C C . ASN C 1 194 ? 0.568 -33.139 30.299 1.00 23.94 217 ASN C C 1
ATOM 3176 O O . ASN C 1 194 ? -0.359 -33.818 30.737 1.00 22.25 217 ASN C O 1
ATOM 3181 N N . ASN C 1 195 ? 0.682 -32.807 29.018 1.00 25.92 218 ASN C N 1
ATOM 3182 C CA . ASN C 1 195 ? -0.370 -33.035 28.059 1.00 28.08 218 ASN C CA 1
ATOM 3183 C C . ASN C 1 195 ? -0.405 -34.446 27.459 1.00 27.69 218 ASN C C 1
ATOM 3184 O O . ASN C 1 195 ? -1.050 -34.664 26.449 1.00 30.10 218 ASN C O 1
ATOM 3189 N N . GLY C 1 196 ? 0.317 -35.360 28.052 1.00 25.49 219 GLY C N 1
ATOM 3190 C CA . GLY C 1 196 ? 0.134 -36.798 27.759 1.00 24.11 219 GLY C CA 1
ATOM 3191 C C . GLY C 1 196 ? 1.035 -37.296 26.627 1.00 21.93 219 GLY C C 1
ATOM 3192 O O . GLY C 1 196 ? 0.841 -38.410 26.144 1.00 21.40 219 GLY C O 1
ATOM 3193 N N . PHE C 1 197 ? 2.011 -36.490 26.225 1.00 23.71 220 PHE C N 1
ATOM 3194 C CA . PHE C 1 197 ? 2.869 -36.896 25.116 1.00 25.00 220 PHE C CA 1
ATOM 3195 C C . PHE C 1 197 ? 4.133 -37.542 25.588 1.00 25.85 220 PHE C C 1
ATOM 3196 O O . PHE C 1 197 ? 4.809 -38.174 24.768 1.00 27.50 220 PHE C O 1
ATOM 3204 N N . THR C 1 198 ? 4.449 -37.413 26.878 1.00 26.04 221 THR C N 1
ATOM 3205 C CA . THR C 1 198 ? 5.577 -38.109 27.490 1.00 30.05 221 THR C CA 1
ATOM 3206 C C . THR C 1 198 ? 5.156 -38.809 28.765 1.00 30.61 221 THR C C 1
ATOM 3207 O O . THR C 1 198 ? 4.216 -38.383 29.408 1.00 32.80 221 THR C O 1
ATOM 3211 N N . PRO C 1 199 ? 5.895 -39.840 29.161 1.00 31.65 222 PRO C N 1
ATOM 3212 C CA . PRO C 1 199 ? 5.612 -40.546 30.408 1.00 34.49 222 PRO C CA 1
ATOM 3213 C C . PRO C 1 199 ? 6.413 -40.025 31.597 1.00 32.38 222 PRO C C 1
ATOM 3214 O O . PRO C 1 199 ? 6.427 -40.657 32.654 1.00 34.54 222 PRO C O 1
ATOM 3218 N N . ASP C 1 200 ? 7.115 -38.908 31.401 1.00 32.24 223 ASP C N 1
ATOM 3219 C CA . ASP C 1 200 ? 7.824 -38.199 32.460 1.00 32.36 223 ASP C CA 1
ATOM 3220 C C . ASP C 1 200 ? 6.846 -37.468 33.362 1.00 34.58 223 ASP C C 1
ATOM 3221 O O . ASP C 1 200 ? 6.259 -36.433 32.963 1.00 35.22 223 ASP C O 1
ATOM 3226 N N . LYS C 1 201 ? 6.717 -37.945 34.594 1.00 35.38 224 LYS C N 1
ATOM 3227 C CA . LYS C 1 201 ? 5.715 -37.393 35.501 1.00 42.53 224 LYS C CA 1
ATOM 3228 C C . LYS C 1 201 ? 6.023 -35.935 35.843 1.00 44.12 224 LYS C C 1
ATOM 3229 O O . LYS C 1 201 ? 5.094 -35.188 36.152 1.00 56.99 224 LYS C O 1
ATOM 3235 N N . ASN C 1 202 ? 7.296 -35.527 35.738 1.00 41.70 225 ASN C N 1
ATOM 3236 C CA . ASN C 1 202 ? 7.768 -34.156 36.050 1.00 43.81 225 ASN C CA 1
ATOM 3237 C C . ASN C 1 202 ? 7.797 -33.183 34.837 1.00 37.32 225 ASN C C 1
ATOM 3238 O O . ASN C 1 202 ? 8.312 -32.076 34.936 1.00 43.33 225 ASN C O 1
ATOM 3243 N N . ASP C 1 203 ? 7.275 -33.596 33.695 1.00 30.79 226 ASP C N 1
ATOM 3244 C CA . ASP C 1 203 ? 7.344 -32.785 32.470 1.00 33.45 226 ASP C CA 1
ATOM 3245 C C . ASP C 1 203 ? 6.033 -31.986 32.332 1.00 30.65 226 ASP C C 1
ATOM 3246 O O . ASP C 1 203 ? 5.125 -32.401 31.639 1.00 37.94 226 ASP C O 1
ATOM 3251 N N . TYR C 1 204 ? 5.970 -30.807 32.948 1.00 28.59 227 TYR C N 1
ATOM 3252 C CA . TYR C 1 204 ? 4.758 -29.963 32.884 1.00 26.64 227 TYR C CA 1
ATOM 3253 C C . TYR C 1 204 ? 5.030 -28.744 32.034 1.00 28.93 227 TYR C C 1
ATOM 3254 O O . TYR C 1 204 ? 6.141 -28.191 32.024 1.00 30.46 227 TYR C O 1
ATOM 3263 N N . GLU C 1 205 ? 3.998 -28.294 31.359 1.00 26.33 228 GLU C N 1
ATOM 3264 C CA . GLU C 1 205 ? 3.958 -26.994 30.710 1.00 28.28 228 GLU C CA 1
ATOM 3265 C C . GLU C 1 205 ? 2.957 -26.093 31.428 1.00 26.91 228 GLU C C 1
ATOM 3266 O O . GLU C 1 205 ? 1.907 -26.536 31.878 1.00 25.75 228 GLU C O 1
ATOM 3272 N N . PHE C 1 206 ? 3.270 -24.807 31.532 1.00 24.89 229 PHE C N 1
ATOM 3273 C CA . PHE C 1 206 ? 2.376 -23.862 32.149 1.00 23.42 229 PHE C CA 1
ATOM 3274 C C . PHE C 1 206 ? 1.027 -23.813 31.435 1.00 21.28 229 PHE C C 1
ATOM 3275 O O . PHE C 1 206 ? 0.966 -23.855 30.211 1.00 23.34 229 PHE C O 1
ATOM 3283 N N . CYS C 1 207 ? -0.058 -23.715 32.198 1.00 20.69 230 CYS C N 1
ATOM 3284 C CA . CYS C 1 207 ? -1.368 -23.451 31.619 1.00 21.90 230 CYS C CA 1
ATOM 3285 C C . CYS C 1 207 ? -1.875 -22.061 32.012 1.00 21.99 230 CYS C C 1
ATOM 3286 O O . CYS C 1 207 ? -2.071 -21.177 31.142 1.00 22.21 230 CYS C O 1
ATOM 3289 N N . ALA C 1 208 ? -2.092 -21.841 33.309 1.00 21.34 231 ALA C N 1
ATOM 3290 C CA . ALA C 1 208 ? -2.747 -20.609 33.768 1.00 21.75 231 ALA C CA 1
ATOM 3291 C C . ALA C 1 208 ? -2.514 -20.399 35.222 1.00 23.19 231 ALA C C 1
ATOM 3292 O O . ALA C 1 208 ? -2.161 -21.335 35.927 1.00 22.72 231 ALA C O 1
ATOM 3294 N N . LYS C 1 209 ? -2.662 -19.146 35.665 1.00 22.84 232 LYS C N 1
ATOM 3295 C CA . LYS C 1 209 ? -2.404 -18.792 37.044 1.00 23.37 232 LYS C CA 1
ATOM 3296 C C . LYS C 1 209 ? -3.238 -17.576 37.393 1.00 23.24 232 LYS C C 1
ATOM 3297 O O . LYS C 1 209 ? -3.459 -16.704 36.511 1.00 23.67 232 LYS C O 1
ATOM 3303 N N . VAL C 1 210 ? -3.739 -17.557 38.613 1.00 22.17 233 VAL C N 1
ATOM 3304 C CA . VAL C 1 210 ? -4.494 -16.393 39.135 1.00 23.95 233 VAL C CA 1
ATOM 3305 C C . VAL C 1 210 ? -3.883 -16.020 40.473 1.00 25.31 233 VAL C C 1
ATOM 3306 O O . VAL C 1 210 ? -3.841 -16.834 41.404 1.00 24.93 233 VAL C O 1
ATOM 3310 N N . GLU C 1 211 ? -3.425 -14.768 40.571 1.00 26.57 234 GLU C N 1
ATOM 3311 C CA . GLU C 1 211 ? -2.899 -14.210 41.821 1.00 29.64 234 GLU C CA 1
ATOM 3312 C C . GLU C 1 211 ? -4.019 -13.623 42.660 1.00 30.82 234 GLU C C 1
ATOM 3313 O O . GLU C 1 211 ? -5.082 -13.280 42.153 1.00 28.13 234 GLU C O 1
ATOM 3319 N N . ASN C 1 212 ? -3.793 -13.516 43.964 1.00 31.99 235 ASN C N 1
ATOM 3320 C CA . ASN C 1 212 ? -4.704 -12.779 44.842 1.00 36.38 235 ASN C CA 1
ATOM 3321 C C . ASN C 1 212 ? -6.068 -13.419 44.904 1.00 36.88 235 ASN C C 1
ATOM 3322 O O . ASN C 1 212 ? -7.116 -12.762 44.927 1.00 39.29 235 ASN C O 1
ATOM 3327 N N . MET C 1 213 ? -6.069 -14.748 44.924 1.00 35.27 236 MET C N 1
ATOM 3328 C CA . MET C 1 213 ? -7.300 -15.493 44.957 1.00 38.78 236 MET C CA 1
ATOM 3329 C C . MET C 1 213 ? -7.554 -15.907 46.397 1.00 41.89 236 MET C C 1
ATOM 3330 O O . MET C 1 213 ? -6.659 -16.440 47.058 1.00 40.64 236 MET C O 1
ATOM 3335 N N . ILE C 1 214 ? -8.747 -15.608 46.891 1.00 41.71 237 ILE C N 1
ATOM 3336 C CA . ILE C 1 214 ? -9.148 -15.999 48.235 1.00 43.16 237 ILE C CA 1
ATOM 3337 C C . ILE C 1 214 ? -10.211 -17.063 48.101 1.00 39.19 237 ILE C C 1
ATOM 3338 O O . ILE C 1 214 ? -11.227 -16.833 47.485 1.00 41.66 237 ILE C O 1
ATOM 3343 N N . ILE C 1 215 ? -9.948 -18.246 48.651 1.00 35.83 238 ILE C N 1
ATOM 3344 C CA . ILE C 1 215 ? -10.912 -19.359 48.638 1.00 35.85 238 ILE C CA 1
ATOM 3345 C C . ILE C 1 215 ? -11.292 -19.754 50.058 1.00 34.57 238 ILE C C 1
ATOM 3346 O O . ILE C 1 215 ? -10.647 -19.317 50.999 1.00 35.69 238 ILE C O 1
ATOM 3351 N N . PRO C 1 216 ? -12.328 -20.595 50.221 1.00 36.31 239 PRO C N 1
ATOM 3352 C CA . PRO C 1 216 ? -12.726 -20.937 51.602 1.00 36.56 239 PRO C CA 1
ATOM 3353 C C . PRO C 1 216 ? -11.600 -21.535 52.457 1.00 36.43 239 PRO C C 1
ATOM 3354 O O . PRO C 1 216 ? -10.708 -22.219 51.951 1.00 31.90 239 PRO C O 1
ATOM 3358 N N . ALA C 1 217 ? -11.634 -21.258 53.757 1.00 36.33 240 ALA C N 1
ATOM 3359 C CA . ALA C 1 217 ? -10.585 -21.752 54.644 1.00 36.76 240 ALA C CA 1
ATOM 3360 C C . ALA C 1 217 ? -10.645 -23.272 54.826 1.00 33.34 240 ALA C C 1
ATOM 3361 O O . ALA C 1 217 ? -9.624 -23.900 55.115 1.00 37.11 240 ALA C O 1
ATOM 3363 N N . GLN C 1 218 ? -11.837 -23.835 54.657 1.00 35.10 241 GLN C N 1
ATOM 3364 C CA . GLN C 1 218 ? -12.043 -25.286 54.660 1.00 37.46 241 GLN C CA 1
ATOM 3365 C C . GLN C 1 218 ? -12.857 -25.680 53.459 1.00 34.54 241 GLN C C 1
ATOM 3366 O O . GLN C 1 218 ? -13.694 -24.909 52.996 1.00 35.79 241 GLN C O 1
ATOM 3372 N N . GLY C 1 219 ? -12.639 -26.892 52.943 1.00 31.47 242 GLY C N 1
ATOM 3373 C CA . GLY C 1 219 ? -13.386 -27.313 51.784 1.00 31.26 242 GLY C CA 1
ATOM 3374 C C . GLY C 1 219 ? -13.101 -28.755 51.409 1.00 27.46 242 GLY C C 1
ATOM 3375 O O . GLY C 1 219 ? -12.143 -29.364 51.903 1.00 28.69 242 GLY C O 1
ATOM 3376 N N . HIS C 1 220 ? -13.962 -29.284 50.561 1.00 25.51 243 HIS C N 1
ATOM 3377 C CA . HIS C 1 220 ? -13.787 -30.615 50.005 1.00 25.65 243 HIS C CA 1
ATOM 3378 C C . HIS C 1 220 ? -13.021 -30.518 48.680 1.00 24.28 243 HIS C C 1
ATOM 3379 O O . HIS C 1 220 ? -13.228 -29.590 47.885 1.00 25.53 243 HIS C O 1
ATOM 3386 N N . PHE C 1 221 ? -12.208 -31.519 48.412 1.00 21.65 244 PHE C N 1
ATOM 3387 C CA . PHE C 1 221 ? -11.628 -31.668 47.084 1.00 21.82 244 PHE C CA 1
ATOM 3388 C C . PHE C 1 221 ? -12.523 -32.584 46.311 1.00 21.60 244 PHE C C 1
ATOM 3389 O O . PHE C 1 221 ? -13.128 -33.502 46.876 1.00 22.69 244 PHE C O 1
ATOM 3397 N N . GLY C 1 222 ? -12.613 -32.385 45.007 1.00 20.19 245 GLY C N 1
ATOM 3398 C CA . GLY C 1 222 ? -13.429 -33.274 44.214 1.00 20.46 245 GLY C CA 1
ATOM 3399 C C . GLY C 1 222 ? -13.102 -33.288 42.737 1.00 21.28 245 GLY C C 1
ATOM 3400 O O . GLY C 1 222 ? -12.350 -32.459 42.260 1.00 21.76 245 GLY C O 1
ATOM 3401 N N . ILE C 1 223 ? -13.719 -34.245 42.028 1.00 21.39 246 ILE C N 1
ATOM 3402 C CA . ILE C 1 223 ? -13.725 -34.300 40.568 1.00 22.02 246 ILE C CA 1
ATOM 3403 C C . ILE C 1 223 ? -15.120 -34.584 40.085 1.00 22.81 246 ILE C C 1
ATOM 3404 O O . ILE C 1 223 ? -15.846 -35.378 40.672 1.00 23.89 246 ILE C O 1
ATOM 3409 N N . SER C 1 224 ? -15.483 -33.900 39.011 1.00 22.09 247 SER C N 1
ATOM 3410 C CA . SER C 1 224 ? -16.802 -34.100 38.372 1.00 23.57 247 SER C CA 1
ATOM 3411 C C . SER C 1 224 ? -16.563 -34.286 36.877 1.00 23.51 247 SER C C 1
ATOM 3412 O O . SER C 1 224 ? -15.573 -33.796 36.322 1.00 22.63 247 SER C O 1
ATOM 3415 N N . ALA C 1 225 ? -17.438 -35.032 36.201 1.00 20.08 248 ALA C N 1
ATOM 3416 C CA . ALA C 1 225 ? -17.368 -35.154 34.732 1.00 18.98 248 ALA C CA 1
ATOM 3417 C C . ALA C 1 225 ? -18.777 -35.328 34.195 1.00 20.56 248 ALA C C 1
ATOM 3418 O O . ALA C 1 225 ? -19.684 -35.722 34.917 1.00 22.14 248 ALA C O 1
ATOM 3420 N N . ALA C 1 226 ? -18.921 -35.050 32.917 1.00 20.40 249 ALA C N 1
ATOM 3421 C CA . ALA C 1 226 ? -20.252 -35.133 32.282 1.00 23.00 249 ALA C CA 1
ATOM 3422 C C . ALA C 1 226 ? -20.094 -35.374 30.809 1.00 22.02 249 ALA C C 1
ATOM 3423 O O . ALA C 1 226 ? -19.035 -35.180 30.238 1.00 21.92 249 ALA C O 1
ATOM 3425 N N . THR C 1 227 ? -21.178 -35.853 30.197 1.00 21.79 250 THR C N 1
ATOM 3426 C CA . THR C 1 227 ? -21.255 -36.032 28.754 1.00 22.12 250 THR C CA 1
ATOM 3427 C C . THR C 1 227 ? -22.638 -35.513 28.322 1.00 23.42 250 THR C C 1
ATOM 3428 O O . THR C 1 227 ? -23.498 -35.275 29.166 1.00 24.26 250 THR C O 1
ATOM 3432 N N . GLY C 1 228 ? -22.795 -35.386 27.023 1.00 25.77 251 GLY C N 1
ATOM 3433 C CA . GLY C 1 228 ? -24.010 -34.872 26.401 1.00 27.52 251 GLY C CA 1
ATOM 3434 C C . GLY C 1 228 ? -24.516 -35.840 25.365 1.00 28.75 251 GLY C C 1
ATOM 3435 O O . GLY C 1 228 ? -24.591 -37.048 25.612 1.00 28.77 251 GLY C O 1
ATOM 3436 N N . GLY C 1 229 ? -24.833 -35.325 24.182 1.00 30.73 252 GLY C N 1
ATOM 3437 C CA . GLY C 1 229 ? -24.982 -36.164 23.002 1.00 33.15 252 GLY C CA 1
ATOM 3438 C C . GLY C 1 229 ? -23.710 -36.818 22.506 1.00 33.00 252 GLY C C 1
ATOM 3439 O O . GLY C 1 229 ? -23.714 -37.981 22.101 1.00 38.51 252 GLY C O 1
ATOM 3440 N N . LEU C 1 230 ? -22.611 -36.071 22.576 1.00 30.61 253 LEU C N 1
ATOM 3441 C CA . LEU C 1 230 ? -21.288 -36.631 22.438 1.00 29.02 253 LEU C CA 1
ATOM 3442 C C . LEU C 1 230 ? -20.779 -37.029 23.822 1.00 25.76 253 LEU C C 1
ATOM 3443 O O . LEU C 1 230 ? -21.180 -36.472 24.834 1.00 26.18 253 LEU C O 1
ATOM 3448 N N . ALA C 1 231 ? -19.929 -38.046 23.834 1.00 24.58 254 ALA C N 1
ATOM 3449 C CA . ALA C 1 231 ? -19.524 -38.685 25.109 1.00 24.33 254 ALA C CA 1
ATOM 3450 C C . ALA C 1 231 ? -18.169 -39.387 25.064 1.00 23.19 254 ALA C C 1
ATOM 3451 O O . ALA C 1 231 ? -17.966 -40.373 24.359 1.00 24.73 254 ALA C O 1
ATOM 3453 N N . ASP C 1 232 ? -17.264 -38.895 25.892 1.00 22.41 255 ASP C N 1
ATOM 3454 C CA . ASP C 1 232 ? -15.987 -39.567 26.098 1.00 21.06 255 ASP C CA 1
ATOM 3455 C C . ASP C 1 232 ? -16.016 -40.353 27.412 1.00 20.46 255 ASP C C 1
ATOM 3456 O O . ASP C 1 232 ? -16.859 -40.095 28.303 1.00 20.43 255 ASP C O 1
ATOM 3461 N N . ASP C 1 233 ? -15.055 -41.279 27.568 1.00 20.24 256 ASP C N 1
ATOM 3462 C CA . ASP C 1 233 ? -14.721 -41.835 28.881 1.00 20.29 256 ASP C CA 1
ATOM 3463 C C . ASP C 1 233 ? -13.781 -40.871 29.599 1.00 19.75 256 ASP C C 1
ATOM 3464 O O . ASP C 1 233 ? -12.754 -40.453 29.018 1.00 20.87 256 ASP C O 1
ATOM 3469 N N . HIS C 1 234 ? -14.129 -40.559 30.825 1.00 18.27 257 HIS C N 1
ATOM 3470 C CA . HIS C 1 234 ? -13.379 -39.616 31.667 1.00 18.83 257 HIS C CA 1
ATOM 3471 C C . HIS C 1 234 ? -12.860 -40.405 32.854 1.00 19.12 257 HIS C C 1
ATOM 3472 O O . HIS C 1 234 ? -13.622 -40.723 33.791 1.00 20.06 257 HIS C O 1
ATOM 3479 N N . ASP C 1 235 ? -11.557 -40.732 32.816 1.00 18.80 258 ASP C N 1
ATOM 3480 C CA . ASP C 1 235 ? -10.957 -41.646 33.792 1.00 19.89 258 ASP C CA 1
ATOM 3481 C C . ASP C 1 235 ? -9.937 -40.900 34.652 1.00 18.97 258 ASP C C 1
ATOM 3482 O O . ASP C 1 235 ? -9.039 -40.269 34.082 1.00 21.43 258 ASP C O 1
ATOM 3487 N N . VAL C 1 236 ? -10.033 -41.036 35.970 1.00 17.91 259 VAL C N 1
ATOM 3488 C CA . VAL C 1 236 ? -9.028 -40.452 36.872 1.00 18.76 259 VAL C CA 1
ATOM 3489 C C . VAL C 1 236 ? -8.269 -41.577 37.541 1.00 19.05 259 VAL C C 1
ATOM 3490 O O . VAL C 1 236 ? -8.827 -42.373 38.284 1.00 18.70 259 VAL C O 1
ATOM 3494 N N . LEU C 1 237 ? -6.957 -41.645 37.245 1.00 18.31 260 LEU C N 1
ATOM 3495 C CA . LEU C 1 237 ? -6.099 -42.705 37.728 1.00 18.69 260 LEU C CA 1
ATOM 3496 C C . LEU C 1 237 ? -5.651 -42.447 39.142 1.00 20.15 260 LEU C C 1
ATOM 3497 O O . LEU C 1 237 ? -5.512 -43.374 39.938 1.00 19.87 260 LEU C O 1
ATOM 3502 N N . SER C 1 238 ? -5.425 -41.170 39.472 1.00 19.14 261 SER C N 1
ATOM 3503 C CA . SER C 1 238 ? -4.999 -40.811 40.799 1.00 19.86 261 SER C CA 1
ATOM 3504 C C . SER C 1 238 ? -5.256 -39.341 41.088 1.00 20.13 261 SER C C 1
ATOM 3505 O O . SER C 1 238 ? -5.258 -38.503 40.199 1.00 19.79 261 SER C O 1
ATOM 3508 N N . PHE C 1 239 ? -5.456 -39.068 42.361 1.00 19.61 262 PHE C N 1
ATOM 3509 C CA . PHE C 1 239 ? -5.631 -37.724 42.880 1.00 19.56 262 PHE C CA 1
ATOM 3510 C C . PHE C 1 239 ? -4.800 -37.683 44.145 1.00 19.74 262 PHE C C 1
ATOM 3511 O O . PHE C 1 239 ? -5.157 -38.346 45.112 1.00 20.54 262 PHE C O 1
ATOM 3519 N N . LEU C 1 240 ? -3.699 -36.941 44.108 1.00 20.29 263 LEU C N 1
ATOM 3520 C CA . LEU C 1 240 ? -2.747 -36.948 45.208 1.00 20.52 263 LEU C CA 1
ATOM 3521 C C . LEU C 1 240 ? -2.664 -35.538 45.785 1.00 20.95 263 LEU C C 1
ATOM 3522 O O . LEU C 1 240 ? -2.316 -34.596 45.057 1.00 21.28 263 LEU C O 1
ATOM 3527 N N . THR C 1 241 ? -2.994 -35.410 47.071 1.00 20.01 264 THR C N 1
ATOM 3528 C CA . THR C 1 241 ? -3.084 -34.105 47.716 1.00 21.57 264 THR C CA 1
ATOM 3529 C C . THR C 1 241 ? -1.924 -33.928 48.701 1.00 22.39 264 THR C C 1
ATOM 3530 O O . THR C 1 241 ? -1.593 -34.851 49.452 1.00 21.67 264 THR C O 1
ATOM 3534 N N . PHE C 1 242 ? -1.332 -32.736 48.661 1.00 21.47 265 PHE C N 1
ATOM 3535 C CA . PHE C 1 242 ? -0.202 -32.367 49.518 1.00 23.23 265 PHE C CA 1
ATOM 3536 C C . PHE C 1 242 ? -0.556 -31.090 50.222 1.00 24.89 265 PHE C C 1
ATOM 3537 O O . PHE C 1 242 ? -1.089 -30.149 49.628 1.00 24.60 265 PHE C O 1
ATOM 3545 N N . GLN C 1 243 ? -0.228 -31.045 51.511 1.00 23.32 266 GLN C N 1
ATOM 3546 C CA . GLN C 1 243 ? -0.300 -29.802 52.268 1.00 24.15 266 GLN C CA 1
ATOM 3547 C C . GLN C 1 243 ? 1.054 -29.125 52.160 1.00 25.61 266 GLN C C 1
ATOM 3548 O O . GLN C 1 243 ? 2.095 -29.751 52.344 1.00 24.96 266 GLN C O 1
ATOM 3554 N N . LEU C 1 244 ? 1.059 -27.810 51.887 1.00 25.58 267 LEU C N 1
ATOM 3555 C CA . LEU C 1 244 ? 2.289 -27.053 51.758 1.00 28.46 267 LEU C CA 1
ATOM 3556 C C . LEU C 1 244 ? 2.479 -26.135 52.986 1.00 30.60 267 LEU C C 1
ATOM 3557 O O . LEU C 1 244 ? 1.558 -25.466 53.388 1.00 32.18 267 LEU C O 1
ATOM 3562 N N . THR C 1 245 ? 3.683 -26.088 53.530 1.00 36.21 268 THR C N 1
ATOM 3563 C CA . THR C 1 245 ? 3.959 -25.199 54.675 1.00 41.38 268 THR C CA 1
ATOM 3564 C C . THR C 1 245 ? 5.149 -24.288 54.400 1.00 44.74 268 THR C C 1
ATOM 3565 O O . THR C 1 245 ? 6.162 -24.731 53.855 1.00 46.16 268 THR C O 1
ATOM 3569 N N . PRO D 2 27 ? 16.494 -61.679 58.295 1.00 59.37 69 PRO D N 1
ATOM 3570 C CA . PRO D 2 27 ? 16.019 -60.824 59.389 1.00 58.95 69 PRO D CA 1
ATOM 3571 C C . PRO D 2 27 ? 15.980 -59.350 59.002 1.00 53.87 69 PRO D C 1
ATOM 3572 O O . PRO D 2 27 ? 14.923 -58.727 59.049 1.00 50.21 69 PRO D O 1
ATOM 3576 N N . GLN D 2 28 ? 17.120 -58.809 58.591 1.00 49.72 70 GLN D N 1
ATOM 3577 C CA . GLN D 2 28 ? 17.136 -57.565 57.831 1.00 51.22 70 GLN D CA 1
ATOM 3578 C C . GLN D 2 28 ? 16.475 -57.727 56.472 1.00 48.30 70 GLN D C 1
ATOM 3579 O O . GLN D 2 28 ? 15.755 -56.841 56.021 1.00 44.28 70 GLN D O 1
ATOM 3585 N N . GLU D 2 29 ? 16.737 -58.851 55.813 1.00 44.21 71 GLU D N 1
ATOM 3586 C CA . GLU D 2 29 ? 16.054 -59.189 54.562 1.00 44.91 71 GLU D CA 1
ATOM 3587 C C . GLU D 2 29 ? 14.537 -59.250 54.735 1.00 42.65 71 GLU D C 1
ATOM 3588 O O . GLU D 2 29 ? 13.770 -58.756 53.881 1.00 38.14 71 GLU D O 1
ATOM 3594 N N . LEU D 2 30 ? 14.116 -59.861 55.844 1.00 37.34 72 LEU D N 1
ATOM 3595 C CA . LEU D 2 30 ? 12.694 -59.990 56.158 1.00 36.05 72 LEU D CA 1
ATOM 3596 C C . LEU D 2 30 ? 12.062 -58.624 56.311 1.00 32.21 72 LEU D C 1
ATOM 3597 O O . LEU D 2 30 ? 10.952 -58.382 55.827 1.00 31.21 72 LEU D O 1
ATOM 3602 N N . GLN D 2 31 ? 12.752 -57.766 57.040 1.00 33.80 73 GLN D N 1
ATOM 3603 C CA . GLN D 2 31 ? 12.246 -56.457 57.370 1.00 35.02 73 GLN D CA 1
ATOM 3604 C C . GLN D 2 31 ? 12.093 -55.654 56.082 1.00 33.35 73 GLN D C 1
ATOM 3605 O O . GLN D 2 31 ? 11.080 -54.996 55.871 1.00 32.22 73 GLN D O 1
ATOM 3611 N N . LEU D 2 32 ? 13.098 -55.734 55.219 1.00 31.19 74 LEU D N 1
ATOM 3612 C CA . LEU D 2 32 ? 13.024 -55.009 53.955 1.00 31.29 74 LEU D CA 1
ATOM 3613 C C . LEU D 2 32 ? 11.949 -55.578 53.033 1.00 29.77 74 LEU D C 1
ATOM 3614 O O . LEU D 2 32 ? 11.251 -54.825 52.355 1.00 28.59 74 LEU D O 1
ATOM 3619 N N . HIS D 2 33 ? 11.802 -56.903 53.011 1.00 27.27 75 HIS D N 1
ATOM 3620 C CA . HIS D 2 33 ?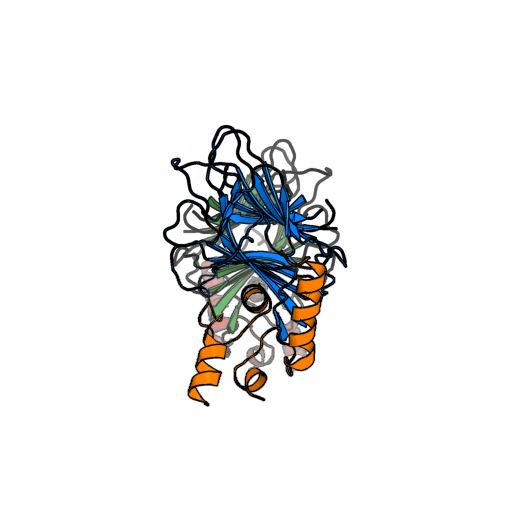 10.730 -57.568 52.288 1.00 27.11 75 HIS D CA 1
ATOM 3621 C C . HIS D 2 33 ? 9.355 -57.047 52.718 1.00 27.15 75 HIS D C 1
ATOM 3622 O O . HIS D 2 33 ? 8.485 -56.725 51.879 1.00 27.76 75 HIS D O 1
ATOM 3629 N N . TYR D 2 34 ? 9.148 -56.987 54.033 1.00 25.97 76 TYR D N 1
ATOM 3630 C CA . TYR D 2 34 ? 7.873 -56.502 54.539 1.00 26.37 76 TYR D CA 1
ATOM 3631 C C . TYR D 2 34 ? 7.658 -55.005 54.341 1.00 26.32 76 TYR D C 1
ATOM 3632 O O . TYR D 2 34 ? 6.525 -54.582 54.184 1.00 26.34 76 TYR D O 1
ATOM 3641 N N . PHE D 2 35 ? 8.736 -54.226 54.318 1.00 24.04 77 PHE D N 1
ATOM 3642 C CA . PHE D 2 35 ? 8.647 -52.792 53.943 1.00 22.84 77 PHE D CA 1
ATOM 3643 C C . PHE D 2 35 ? 8.201 -52.624 52.509 1.00 24.98 77 PHE D C 1
ATOM 3644 O O . PHE D 2 35 ? 7.349 -51.778 52.209 1.00 24.49 77 PHE D O 1
ATOM 3652 N N . LYS D 2 36 ? 8.795 -53.409 51.615 1.00 24.14 78 LYS D N 1
ATOM 3653 C CA . LYS D 2 36 ? 8.474 -53.305 50.193 1.00 24.27 78 LYS D CA 1
ATOM 3654 C C . LYS D 2 36 ? 7.141 -53.893 49.786 1.00 25.57 78 LYS D C 1
ATOM 3655 O O . LYS D 2 36 ? 6.620 -53.553 48.716 1.00 24.74 78 LYS D O 1
ATOM 3661 N N . MET D 2 37 ? 6.573 -54.769 50.622 1.00 24.33 79 MET D N 1
ATOM 3662 C CA . MET D 2 37 ? 5.412 -55.533 50.265 1.00 24.95 79 MET D CA 1
ATOM 3663 C C . MET D 2 37 ? 4.251 -54.643 49.777 1.00 24.85 79 MET D C 1
ATOM 3664 O O . MET D 2 37 ? 3.555 -54.984 48.824 1.00 25.87 79 MET D O 1
ATOM 3669 N N . HIS D 2 38 ? 4.003 -53.541 50.481 1.00 22.44 80 HIS D N 1
ATOM 3670 C CA . HIS D 2 38 ? 2.910 -52.650 50.140 1.00 23.54 80 HIS D CA 1
ATOM 3671 C C . HIS D 2 38 ? 3.363 -51.345 49.501 1.00 22.35 80 HIS D C 1
ATOM 3672 O O . HIS D 2 38 ? 2.586 -50.394 49.375 1.00 23.36 80 HIS D O 1
ATOM 3679 N N . ASP D 2 39 ? 4.606 -51.305 49.037 1.00 21.70 81 ASP D N 1
ATOM 3680 C CA . ASP D 2 39 ? 5.122 -50.130 48.355 1.00 21.18 81 ASP D CA 1
ATOM 3681 C C . ASP D 2 39 ? 4.762 -50.239 46.873 1.00 22.39 81 ASP D C 1
ATOM 3682 O O . ASP D 2 39 ? 5.648 -50.438 46.012 1.00 22.05 81 ASP D O 1
ATOM 3687 N N . TYR D 2 40 ? 3.466 -50.067 46.574 1.00 21.16 82 TYR D N 1
ATOM 3688 C CA . TYR D 2 40 ? 2.958 -50.402 45.247 1.00 23.08 82 TYR D CA 1
ATOM 3689 C C . TYR D 2 40 ? 3.493 -49.486 44.151 1.00 24.16 82 TYR D C 1
ATOM 3690 O O . TYR D 2 40 ? 3.537 -49.889 42.988 1.00 26.60 82 TYR D O 1
ATOM 3699 N N . ASP D 2 41 ? 3.856 -48.261 44.481 1.00 21.47 83 ASP D N 1
ATOM 3700 C CA . ASP D 2 41 ? 4.376 -47.347 43.473 1.00 22.91 83 ASP D CA 1
ATOM 3701 C C . ASP D 2 41 ? 5.882 -47.412 43.349 1.00 24.41 83 ASP D C 1
ATOM 3702 O O . ASP D 2 41 ? 6.471 -46.727 42.488 1.00 26.23 83 ASP D O 1
ATOM 3707 N N . GLY D 2 42 ? 6.507 -48.181 44.235 1.00 22.66 84 GLY D N 1
ATOM 3708 C CA . GLY D 2 42 ? 7.954 -48.425 44.114 1.00 23.45 84 GLY D CA 1
ATOM 3709 C C . GLY D 2 42 ? 8.879 -47.329 44.598 1.00 23.73 84 GLY D C 1
ATOM 3710 O O . GLY D 2 42 ? 10.119 -47.443 44.446 1.00 25.41 84 GLY D O 1
ATOM 3711 N N . ASN D 2 43 ? 8.362 -46.287 45.232 1.00 22.64 85 ASN D N 1
ATOM 3712 C CA . ASN D 2 43 ? 9.163 -45.145 45.620 1.00 23.06 85 ASN D CA 1
ATOM 3713 C C . ASN D 2 43 ? 9.937 -45.276 46.943 1.00 23.63 85 ASN D C 1
ATOM 3714 O O . ASN D 2 43 ? 10.515 -44.309 47.400 1.00 25.03 85 ASN D O 1
ATOM 3719 N N . ASN D 2 44 ? 9.917 -46.473 47.534 1.00 24.34 86 ASN D N 1
ATOM 3720 C CA . ASN D 2 44 ? 10.670 -46.741 48.766 1.00 24.54 86 ASN D CA 1
ATOM 3721 C C . ASN D 2 44 ? 10.194 -45.893 49.954 1.00 24.83 86 ASN D C 1
ATOM 3722 O O . ASN D 2 44 ? 10.954 -45.594 50.884 1.00 24.69 86 ASN D O 1
ATOM 3727 N N . LEU D 2 45 ? 8.910 -45.524 49.896 1.00 22.30 87 LEU D N 1
ATOM 3728 C CA . LEU D 2 45 ? 8.215 -44.755 50.927 1.00 23.40 87 LEU D CA 1
ATOM 3729 C C . LEU D 2 45 ? 6.832 -45.365 51.075 1.00 24.71 87 LEU D C 1
ATOM 3730 O O . LEU D 2 45 ? 6.196 -45.723 50.086 1.00 23.54 87 LEU D O 1
ATOM 3735 N N . LEU D 2 46 ? 6.372 -45.575 52.304 1.00 21.93 88 LEU D N 1
ATOM 3736 C CA . LEU D 2 46 ? 5.002 -45.997 52.525 1.00 21.79 88 LEU D CA 1
ATOM 3737 C C . LEU D 2 46 ? 4.131 -44.819 52.885 1.00 22.34 88 LEU D C 1
ATOM 3738 O O . LEU D 2 46 ? 4.385 -44.083 53.811 1.00 22.76 88 LEU D O 1
ATOM 3743 N N . ASP D 2 47 ? 3.045 -44.640 52.152 1.00 20.34 89 ASP D N 1
ATOM 3744 C CA . ASP D 2 47 ? 2.093 -43.600 52.483 1.00 20.82 89 ASP D CA 1
ATOM 3745 C C . ASP D 2 47 ? 0.831 -44.203 53.068 1.00 19.78 89 ASP D C 1
ATOM 3746 O O . ASP D 2 47 ? 0.643 -45.426 53.096 1.00 20.65 89 ASP D O 1
ATOM 3751 N N . GLY D 2 48 ? -0.058 -43.354 53.551 1.00 20.90 90 GLY D N 1
ATOM 3752 C CA . GLY D 2 48 ? -1.262 -43.827 54.186 1.00 21.07 90 GLY D CA 1
ATOM 3753 C C . GLY D 2 48 ? -2.201 -44.644 53.325 1.00 20.81 90 GLY D C 1
ATOM 3754 O O . GLY D 2 48 ? -2.894 -45.504 53.810 1.00 20.45 90 GLY D O 1
ATOM 3755 N N . LEU D 2 49 ? -2.216 -44.402 51.998 1.00 20.39 91 LEU D N 1
ATOM 3756 C CA . LEU D 2 49 ? -3.029 -45.244 51.133 1.00 20.39 91 LEU D CA 1
ATOM 3757 C C . LEU D 2 49 ? -2.437 -46.636 50.979 1.00 19.63 91 LEU D C 1
ATOM 3758 O O . LEU D 2 49 ? -3.169 -47.619 50.976 1.00 20.86 91 LEU D O 1
ATOM 3763 N N . GLU D 2 50 ? -1.122 -46.726 50.848 1.00 19.46 92 GLU D N 1
ATOM 3764 C CA . GLU D 2 50 ? -0.461 -48.005 50.881 1.00 19.36 92 GLU D CA 1
ATOM 3765 C C . GLU D 2 50 ? -0.694 -48.705 52.226 1.00 20.35 92 GLU D C 1
ATOM 3766 O O . GLU D 2 50 ? -0.973 -49.921 52.227 1.00 21.11 92 GLU D O 1
ATOM 3772 N N . LEU D 2 51 ? -0.616 -47.959 53.326 1.00 20.43 93 LEU D N 1
ATOM 3773 C CA . LEU D 2 51 ? -0.927 -48.582 54.636 1.00 21.21 93 LEU D CA 1
ATOM 3774 C C . LEU D 2 51 ? -2.368 -49.093 54.694 1.00 22.89 93 LEU D C 1
ATOM 3775 O O . LEU D 2 51 ? -2.643 -50.176 55.225 1.00 25.01 93 LEU D O 1
ATOM 3780 N N . SER D 2 52 ? -3.289 -48.346 54.093 1.00 22.16 94 SER D N 1
ATOM 3781 C CA . SER D 2 52 ? -4.686 -48.772 54.056 1.00 23.11 94 SER D CA 1
ATOM 3782 C C . SER D 2 52 ? -4.883 -50.125 53.399 1.00 25.38 94 SER D C 1
ATOM 3783 O O . SER D 2 52 ? -5.685 -50.934 53.864 1.00 26.64 94 SER D O 1
ATOM 3786 N N . THR D 2 53 ? -4.121 -50.394 52.333 1.00 24.28 95 THR D N 1
ATOM 3787 C CA . THR D 2 53 ? -4.123 -51.677 51.704 1.00 26.97 95 THR D CA 1
ATOM 3788 C C . THR D 2 53 ? -3.531 -52.736 52.646 1.00 27.06 95 THR D C 1
ATOM 3789 O O . THR D 2 53 ? -4.084 -53.815 52.719 1.00 31.45 95 THR D O 1
ATOM 3793 N N . ALA D 2 54 ? -2.423 -52.414 53.318 1.00 28.90 96 ALA D N 1
ATOM 3794 C CA . ALA D 2 54 ? -1.744 -53.309 54.283 1.00 30.19 96 ALA D CA 1
ATOM 3795 C C . ALA D 2 54 ? -2.667 -53.691 55.427 1.00 34.83 96 ALA D C 1
ATOM 3796 O O . ALA D 2 54 ? -2.597 -54.827 55.907 1.00 36.83 96 ALA D O 1
ATOM 3798 N N . ILE D 2 55 ? -3.522 -52.757 55.852 1.00 29.73 97 ILE D N 1
ATOM 3799 C CA . ILE D 2 55 ? -4.376 -52.955 57.027 1.00 32.83 97 ILE D CA 1
ATOM 3800 C C . ILE D 2 55 ? -5.525 -53.840 56.676 1.00 36.62 97 ILE D C 1
ATOM 3801 O O . ILE D 2 55 ? -5.990 -54.611 57.527 1.00 41.86 97 ILE D O 1
ATOM 3806 N N . THR D 2 56 ? -5.991 -53.730 55.438 1.00 37.39 98 THR D N 1
ATOM 3807 C CA . THR D 2 56 ? -7.132 -54.471 54.966 1.00 41.05 98 THR D CA 1
ATOM 3808 C C . THR D 2 56 ? -6.635 -55.606 54.084 1.00 38.26 98 THR D C 1
ATOM 3809 O O . THR D 2 56 ? -7.425 -56.257 53.422 1.00 41.89 98 THR D O 1
ATOM 3813 N N . LEU D 2 69 ? -15.630 -56.151 56.799 1.00 55.46 111 LEU D N 1
ATOM 3814 C CA . LEU D 2 69 ? -14.933 -54.966 56.310 1.00 57.32 111 LEU D CA 1
ATOM 3815 C C . LEU D 2 69 ? -14.835 -53.903 57.396 1.00 53.06 111 LEU D C 1
ATOM 3816 O O . LEU D 2 69 ? -15.845 -53.474 57.941 1.00 58.42 111 LEU D O 1
ATOM 3821 N N . MET D 2 70 ? -13.611 -53.482 57.688 1.00 48.80 112 MET D N 1
ATOM 3822 C CA . MET D 2 70 ? -13.345 -52.470 58.701 1.00 44.68 112 MET D CA 1
ATOM 3823 C C . MET D 2 70 ? -14.012 -51.153 58.325 1.00 42.07 112 MET D C 1
ATOM 3824 O O . MET D 2 70 ? -14.006 -50.776 57.152 1.00 40.18 112 MET D O 1
ATOM 3829 N N . SER D 2 71 ? -14.571 -50.442 59.311 1.00 38.02 113 SER D N 1
ATOM 3830 C CA . SER D 2 71 ? -15.087 -49.095 59.058 1.00 36.60 113 SER D CA 1
ATOM 3831 C C . SER D 2 71 ? -13.992 -48.125 58.656 1.00 32.83 113 SER D C 1
ATOM 3832 O O . SER D 2 71 ? -12.821 -48.248 59.047 1.00 30.54 113 SER D O 1
ATOM 3835 N N . GLU D 2 72 ? -14.373 -47.107 57.887 1.00 32.72 114 GLU D N 1
ATOM 3836 C CA . GLU D 2 72 ? -13.413 -46.066 57.542 1.00 32.80 114 GLU D CA 1
ATOM 3837 C C . GLU D 2 72 ? -12.826 -45.338 58.738 1.00 29.21 114 GLU D C 1
ATOM 3838 O O . GLU D 2 72 ? -11.668 -44.987 58.713 1.00 26.65 114 GLU D O 1
ATOM 3844 N N . ASP D 2 73 ? -13.593 -45.109 59.806 1.00 26.74 115 ASP D N 1
ATOM 3845 C CA . ASP D 2 73 ? -13.012 -44.386 60.922 1.00 27.99 115 ASP D CA 1
ATOM 3846 C C . ASP D 2 73 ? -11.983 -45.226 61.667 1.00 24.97 115 ASP D C 1
ATOM 3847 O O . ASP D 2 73 ? -11.027 -44.671 62.220 1.00 25.73 115 ASP D O 1
ATOM 3852 N N . GLU D 2 74 ? -12.197 -46.540 61.682 1.00 26.31 116 GLU D N 1
ATOM 3853 C CA . GLU D 2 74 ? -11.234 -47.450 62.300 1.00 27.95 116 GLU D CA 1
ATOM 3854 C C . GLU D 2 74 ? -9.936 -47.467 61.473 1.00 26.58 116 GLU D C 1
ATOM 3855 O O . GLU D 2 74 ? -8.831 -47.361 62.000 1.00 26.42 116 GLU D O 1
ATOM 3861 N N . LEU D 2 75 ? -10.098 -47.527 60.164 1.00 26.84 117 LEU D N 1
ATOM 3862 C CA . LEU D 2 75 ? -8.932 -47.444 59.245 1.00 27.16 117 LEU D CA 1
ATOM 3863 C C . LEU D 2 75 ? -8.122 -46.166 59.462 1.00 24.95 117 LEU D C 1
ATOM 3864 O O . LEU D 2 75 ? -6.902 -46.163 59.591 1.00 26.12 117 LEU D O 1
ATOM 3869 N N . ILE D 2 76 ? -8.820 -45.035 59.521 1.00 24.99 118 ILE D N 1
ATOM 3870 C CA . ILE D 2 76 ? -8.202 -43.757 59.775 1.00 25.53 118 ILE D CA 1
ATOM 3871 C C . ILE D 2 76 ? -7.458 -43.774 61.115 1.00 25.38 118 ILE D C 1
ATOM 3872 O O . ILE D 2 76 ? -6.335 -43.313 61.248 1.00 25.99 118 ILE D O 1
ATOM 3877 N N . ASN D 2 77 ? -8.117 -44.298 62.143 1.00 27.86 119 ASN D N 1
ATOM 3878 C CA . ASN D 2 77 ? -7.462 -44.360 63.439 1.00 28.46 119 ASN D CA 1
ATOM 3879 C C . ASN D 2 77 ? -6.146 -45.150 63.405 1.00 26.09 119 ASN D C 1
ATOM 3880 O O . ASN D 2 77 ? -5.137 -44.712 63.981 1.00 27.86 119 ASN D O 1
ATOM 3885 N N . ILE D 2 78 ? -6.150 -46.271 62.694 1.00 26.41 120 ILE D N 1
ATOM 3886 C CA . ILE D 2 78 ? -4.970 -47.132 62.607 1.00 26.39 120 ILE D CA 1
ATOM 3887 C C . ILE D 2 78 ? -3.875 -46.416 61.806 1.00 26.25 120 ILE D C 1
ATOM 3888 O O . ILE D 2 78 ? -2.703 -46.318 62.227 1.00 27.01 120 ILE D O 1
ATOM 3893 N N . ILE D 2 79 ? -4.244 -45.880 60.649 1.00 25.13 121 ILE D N 1
ATOM 3894 C CA . ILE D 2 79 ? -3.232 -45.171 59.836 1.00 24.40 121 ILE D CA 1
ATOM 3895 C C . ILE D 2 79 ? -2.664 -43.957 60.526 1.00 25.50 121 ILE D C 1
ATOM 3896 O O . ILE D 2 79 ? -1.454 -43.749 60.530 1.00 26.28 121 ILE D O 1
ATOM 3901 N N . ASP D 2 80 ? -3.535 -43.127 61.111 1.00 25.80 122 ASP D N 1
ATOM 3902 C CA . ASP D 2 80 ? -3.084 -41.964 61.840 1.00 27.68 122 ASP D CA 1
ATOM 3903 C C . ASP D 2 80 ? -2.139 -42.371 62.968 1.00 28.32 122 ASP D C 1
ATOM 3904 O O . ASP D 2 80 ? -1.176 -41.657 63.211 1.00 28.96 122 ASP D O 1
ATOM 3909 N N . GLY D 2 81 ? -2.414 -43.509 63.605 1.00 29.52 123 GLY D N 1
ATOM 3910 C CA . GLY D 2 81 ? -1.529 -44.065 64.646 1.00 30.09 123 GLY D CA 1
ATOM 3911 C C . GLY D 2 81 ? -0.121 -44.367 64.139 1.00 29.92 123 GLY D C 1
ATOM 3912 O O . GLY D 2 81 ? 0.888 -43.965 64.751 1.00 31.67 123 GLY D O 1
ATOM 3913 N N . VAL D 2 82 ? -0.057 -45.037 62.992 1.00 28.52 124 VAL D N 1
ATOM 3914 C CA . VAL D 2 82 ? 1.249 -45.375 62.405 1.00 27.94 124 VAL D CA 1
ATOM 3915 C C . VAL D 2 82 ? 2.024 -44.096 62.087 1.00 26.65 124 VAL D C 1
ATOM 3916 O O . VAL D 2 82 ? 3.232 -43.986 62.343 1.00 28.36 124 VAL D O 1
ATOM 3920 N N . LEU D 2 83 ? 1.360 -43.120 61.460 1.00 26.50 125 LEU D N 1
ATOM 3921 C CA . LEU D 2 83 ? 1.999 -41.878 61.105 1.00 28.25 125 LEU D CA 1
ATOM 3922 C C . LEU D 2 83 ? 2.486 -41.102 62.356 1.00 30.14 125 LEU D C 1
ATOM 3923 O O . LEU D 2 83 ? 3.581 -40.560 62.360 1.00 32.66 125 LEU D O 1
ATOM 3928 N N . ARG D 2 84 ? 1.670 -41.088 63.398 1.00 34.24 126 ARG D N 1
ATOM 3929 C CA . ARG D 2 84 ? 2.064 -40.459 64.674 1.00 37.73 126 ARG D CA 1
ATOM 3930 C C . ARG D 2 84 ? 3.246 -41.200 65.291 1.00 35.20 126 ARG D C 1
ATOM 3931 O O . ARG D 2 84 ? 4.181 -40.555 65.744 1.00 40.95 126 ARG D O 1
ATOM 3939 N N . ASP D 2 85 ? 3.208 -42.531 65.287 1.00 37.77 127 ASP D N 1
ATOM 3940 C CA . ASP D 2 85 ? 4.283 -43.350 65.891 1.00 37.65 127 ASP D CA 1
ATOM 3941 C C . ASP D 2 85 ? 5.579 -43.084 65.145 1.00 39.89 127 ASP D C 1
ATOM 3942 O O . ASP D 2 85 ? 6.629 -42.902 65.769 1.00 38.29 127 ASP D O 1
ATOM 3947 N N . ASP D 2 86 ? 5.521 -43.049 63.810 1.00 34.98 128 ASP D N 1
ATOM 3948 C CA . ASP D 2 86 ? 6.704 -43.353 63.012 1.00 34.63 128 ASP D CA 1
ATOM 3949 C C . ASP D 2 86 ? 7.152 -42.298 62.004 1.00 30.04 128 ASP D C 1
ATOM 3950 O O . ASP D 2 86 ? 8.298 -42.332 61.599 1.00 28.92 128 ASP D O 1
ATOM 3955 N N . ASP D 2 87 ? 6.271 -41.371 61.623 1.00 29.43 129 ASP D N 1
ATOM 3956 C CA . ASP D 2 87 ? 6.633 -40.358 60.614 1.00 29.30 129 ASP D CA 1
ATOM 3957 C C . ASP D 2 87 ? 7.320 -39.174 61.291 1.00 30.91 129 ASP D C 1
ATOM 3958 O O . ASP D 2 87 ? 6.685 -38.164 61.596 1.00 32.86 129 ASP D O 1
ATOM 3963 N N . LYS D 2 88 ? 8.623 -39.328 61.513 1.00 33.08 130 LYS D N 1
ATOM 3964 C CA . LYS D 2 88 ? 9.385 -38.407 62.354 1.00 37.80 130 LYS D CA 1
ATOM 3965 C C . LYS D 2 88 ? 9.596 -37.050 61.704 1.00 39.46 130 LYS D C 1
ATOM 3966 O O . LYS D 2 88 ? 9.610 -36.032 62.403 1.00 42.07 130 LYS D O 1
ATOM 3972 N N . ASN D 2 89 ? 9.741 -37.022 60.379 1.00 34.43 131 ASN D N 1
ATOM 3973 C CA . ASN D 2 89 ? 9.847 -35.755 59.649 1.00 33.15 131 ASN D CA 1
ATOM 3974 C C . ASN D 2 89 ? 8.528 -35.177 59.079 1.00 32.83 131 ASN D C 1
ATOM 3975 O O . ASN D 2 89 ? 8.569 -34.174 58.352 1.00 34.60 131 ASN D O 1
ATOM 3980 N N . ASN D 2 90 ? 7.395 -35.782 59.446 1.00 31.02 132 ASN D N 1
ATOM 3981 C CA . ASN D 2 90 ? 6.062 -35.249 59.158 1.00 32.90 132 ASN D CA 1
ATOM 3982 C C . ASN D 2 90 ? 5.850 -34.966 57.662 1.00 31.84 132 ASN D C 1
ATOM 3983 O O . ASN D 2 90 ? 5.217 -33.964 57.283 1.00 34.38 132 ASN D O 1
ATOM 3988 N N . ASP D 2 91 ? 6.368 -35.850 56.812 1.00 29.20 133 ASP D N 1
ATOM 3989 C CA . ASP D 2 91 ? 6.197 -35.694 55.354 1.00 27.97 133 ASP D CA 1
ATOM 3990 C C . ASP D 2 91 ? 5.009 -36.499 54.790 1.00 25.46 133 ASP D C 1
ATOM 3991 O O . ASP D 2 91 ? 4.752 -36.454 53.583 1.00 27.27 133 ASP D O 1
ATOM 3996 N N . GLY D 2 92 ? 4.349 -37.268 55.645 1.00 24.31 134 GLY D N 1
ATOM 3997 C CA . GLY D 2 92 ? 3.244 -38.131 55.227 1.00 24.01 134 GLY D CA 1
ATOM 3998 C C . GLY D 2 92 ? 3.735 -39.457 54.683 1.00 24.55 134 GLY D C 1
ATOM 3999 O O . GLY D 2 92 ? 2.947 -40.236 54.174 1.00 25.14 134 GLY D O 1
ATOM 4000 N N . TYR D 2 93 ? 5.038 -39.734 54.798 1.00 23.36 135 TYR D N 1
ATOM 4001 C CA . TYR D 2 93 ? 5.595 -41.002 54.328 1.00 24.32 135 TYR D CA 1
ATOM 4002 C C . TYR D 2 93 ? 6.327 -41.669 55.457 1.00 24.69 135 TYR D C 1
ATOM 4003 O O . TYR D 2 93 ? 6.946 -40.975 56.295 1.00 24.53 135 TYR D O 1
ATOM 4012 N N . ILE D 2 94 ? 6.261 -42.986 55.477 1.00 23.91 136 ILE D N 1
ATOM 4013 C CA . ILE D 2 94 ? 7.198 -43.787 56.289 1.00 23.79 136 ILE D CA 1
ATOM 4014 C C . ILE D 2 94 ? 8.337 -44.265 55.375 1.00 23.55 136 ILE D C 1
ATOM 4015 O O . ILE D 2 94 ? 8.139 -45.103 54.501 1.00 22.69 136 ILE D O 1
ATOM 4020 N N . ASP D 2 95 ? 9.552 -43.781 55.616 1.00 25.15 137 ASP D N 1
ATOM 4021 C CA . ASP D 2 95 ? 10.725 -44.291 54.928 1.00 26.14 137 ASP D CA 1
ATOM 4022 C C . ASP D 2 95 ? 11.306 -45.522 55.643 1.00 25.51 137 ASP D C 1
ATOM 4023 O O . ASP D 2 95 ? 10.830 -45.916 56.723 1.00 25.72 137 ASP D O 1
ATOM 4028 N N . TYR D 2 96 ? 12.287 -46.178 55.039 1.00 25.72 138 TYR D N 1
ATOM 4029 C CA . TYR D 2 96 ? 12.755 -47.456 55.576 1.00 26.71 138 TYR D CA 1
ATOM 4030 C C . TYR D 2 96 ? 13.380 -47.258 56.985 1.00 27.08 138 TYR D C 1
ATOM 4031 O O . TYR D 2 96 ? 13.196 -48.090 57.884 1.00 27.15 138 TYR D O 1
ATOM 4040 N N . ALA D 2 97 ? 14.087 -46.157 57.166 1.00 28.25 139 ALA D N 1
ATOM 4041 C CA . ALA D 2 97 ? 14.650 -45.832 58.494 1.00 30.29 139 ALA D CA 1
ATOM 4042 C C . ALA D 2 97 ? 13.568 -45.675 59.546 1.00 30.62 139 ALA D C 1
ATOM 4043 O O . ALA D 2 97 ? 13.713 -46.105 60.690 1.00 32.76 139 ALA D O 1
ATOM 4045 N N . GLU D 2 98 ? 12.476 -45.021 59.174 1.00 27.24 140 GLU D N 1
ATOM 4046 C CA . GLU D 2 98 ? 11.350 -44.840 60.075 1.00 27.63 140 GLU D CA 1
ATOM 4047 C C . GLU D 2 98 ? 10.606 -46.146 60.361 1.00 28.06 140 GLU D C 1
ATOM 4048 O O . GLU D 2 98 ? 10.059 -46.325 61.424 1.00 30.58 140 GLU D O 1
ATOM 4054 N N . PHE D 2 99 ? 10.571 -47.045 59.380 1.00 26.27 141 PHE D N 1
ATOM 4055 C CA . PHE D 2 99 ? 9.914 -48.338 59.508 1.00 26.80 141 PHE D CA 1
ATOM 4056 C C . PHE D 2 99 ? 10.717 -49.263 60.420 1.00 29.10 141 PHE D C 1
ATOM 4057 O O . PHE D 2 99 ? 10.147 -49.908 61.297 1.00 28.85 141 PHE D O 1
ATOM 4065 N N . ALA D 2 100 ? 12.012 -49.342 60.163 1.00 30.67 142 ALA D N 1
ATOM 4066 C CA . ALA D 2 100 ? 12.899 -50.292 60.849 1.00 34.87 142 ALA D CA 1
ATOM 4067 C C . ALA D 2 100 ? 13.100 -49.952 62.329 1.00 38.90 142 ALA D C 1
ATOM 4068 O O . ALA D 2 100 ? 13.179 -50.857 63.154 1.00 43.59 142 ALA D O 1
ATOM 4070 N N . LYS D 2 101 ? 13.185 -48.669 62.668 1.00 40.72 143 LYS D N 1
ATOM 4071 C CA . LYS D 2 101 ? 13.347 -48.223 64.070 1.00 48.76 143 LYS D CA 1
ATOM 4072 C C . LYS D 2 101 ? 14.573 -48.828 64.744 1.00 51.65 143 LYS D C 1
ATOM 4073 O O . LYS D 2 101 ? 15.666 -48.780 64.186 1.00 59.62 143 LYS D O 1
#